Protein 6ZDQ (pdb70)

B-factor: mean 129.14, std 31.57, range [75.54, 301.61]

Secondary structure (DSSP, 8-state):
---S--S-HHHHHHHHHHHTT----TT--TTHHHHHHHHHHHHHHHH--HHHHHHHHT------SSSTTTTPPPHHHHHHHHHHHHHHHS-HHHHTHHHHHHHHHHHHHHHHH--SS----HHHHTTT--STT-GGGSSSSS--SHHHHHHHHHHHHHHHHHIIIIIIHHHHHHHEEEEE-S-SS---EEEEEHHHHHHHHHHHHHHHHHHHEEE--GGGTTS---EEEEEEEE-SSSEEEEEEEPSS-TTTTTTT--SSHHHHHHHHHHHHIIIIIHHHHHHHHHHHHHHHHH-TTGGGB-SSHHHHHHHHHHHHHHHHHHHSS----EEEEEEBTTHHHH--HHHHHHHHHHTSSSS-S---EEE---TTSSS-------S--SSS--------EEE-HHHHHHHHHIIIII-EEEEE-SSS-EEEEEESSSPPBTSHHHHHHHHHHHHHHHHHHTTTTTTS--S-EEEESSSEEEEEES-HHHHHHHHHHHSSSGGGGTT--B-STT-EEE-SSS--SEEESSSEEEETTTTEEEE-S-----TTTT--SHHHHHHHHHHHHHHHS-GGG---TTT-SHHHHHHHHHHHHHHHHHHHHHHHHHTTTS---HHHHHHHHHHHHHHHHHHHHHHHSS-SSHHHHHHHHHHHHHHHTSSSSSSHHHHHHHTT--S--

InterPro domains:
  IPR000477 Reverse transcriptase domain [PS50878] (388-722)
  IPR003545 Telomerase reverse transcriptase [PR01365] (501-517)
  IPR003545 Telomerase reverse transcriptase [PR01365] (621-637)
  IPR003545 Telomerase reverse transcriptase [PR01365] (661-673)
  IPR003545 Telomerase reverse transcriptase [PTHR12066] (228-784)
  IPR021891 Telomerase ribonucleoprotein complex - RNA-binding domain [PF12009] (251-382)
  IPR021891 Telomerase ribonucleoprotein complex - RNA-binding domain [SM00975] (250-384)
  IPR043502 DNA/RNA polymerase superfamily [SSF56672] (508-717)

Sequence (677 aa):
HMEMIRPSIQTILQDILSFSGLNPGRSSKRYRGFKSLLSRIIANDKKCRYDILYAKFIGTSKCNFANVVSNKTEISQVIQFVLLVLGKLLPLDAWGGVSNKKIIKDRVVDFLLLGANEKIHMDDLFRGIRLKDFKWLGRAHQISSKQDFELRTAFLKGYLWWLFEHLLKNILRSFWYITETSSIVSLELNYFPQYLWKELYESWVSKYAKNNLVKMPSKIQREQLPCGKIKLIPKRSSFRVICVPIKRSLKLLNKKLELDTLEKEKREFERYRKEVLSPVGQILRLKLSKLRDTYESYRASVHSSSDVAEKISDYRDSLLTRFGEIPKLFILKFDMKECYDRLSQPVLMKKLEELFENQDNKTSYYVRYYAQLDASHHNLNILSSSRHLSVDKTKTIALQKGNILEVCRSQIYDVVGSVKDARGNLHLYKRKRGVFQGFSLSSIFCDILYSAMVHDCFQFLWKSKQDFLFVRLVDDFLLVTPDSNIYDQVHNILSGKILESYGAFVNKDKTVVVNQTTTKPSIDFVGLEVNTTDLSIKRNSGSISLVTTNFRTFKTLVKYLKTFYQLNLEGFLLDCSFGVLENVLENMGSLLRLVLREFKTKFTSIVKYDTFHCYKFIKFLYDISNYTIVKYVETNSDWDGAPELLNCIKQIIVKEFSSFESYSEIVEWVQTLNIVD

CATH classification: 1.10.132.70

Structure (mmCIF, N/CA/C/O backbone):
data_6ZDQ
#
_entry.id   6ZDQ
#
_cell.length_a   74.156
_cell.length_b   74.156
_cell.length_c   451.418
_cell.angle_alpha   90.000
_cell.angle_beta   90.000
_cell.angle_gamma   90.000
#
_symmetry.space_group_name_H-M   'P 43 21 2'
#
loop_
_entity.id
_entity.type
_entity.pdbx_description
1 polymer 'Telomerase reverse transcriptase'
2 polymer RNA
3 water water
#
loop_
_atom_site.group_PDB
_atom_site.id
_atom_site.type_symbol
_atom_site.label_atom_id
_atom_site.label_alt_id
_atom_site.label_comp_id
_atom_site.label_asym_id
_atom_site.label_entity_id
_atom_site.label_seq_id
_atom_site.pdbx_PDB_ins_code
_atom_site.Cartn_x
_atom_site.Cartn_y
_atom_site.Cartn_z
_atom_site.occupancy
_atom_site.B_iso_or_equiv
_atom_site.auth_seq_id
_atom_site.auth_comp_id
_atom_site.auth_asym_id
_atom_site.auth_atom_id
_atom_site.pdbx_PDB_model_num
ATOM 1 N N . HIS A 1 3 ? 3.58393 -39.95512 -54.10584 1.000 158.88115 175 HIS A N 1
ATOM 2 C CA . HIS A 1 3 ? 3.82786 -38.54063 -54.36359 1.000 155.90644 175 HIS A CA 1
ATOM 3 C C . HIS A 1 3 ? 2.55998 -37.71334 -54.17923 1.000 162.44711 175 HIS A C 1
ATOM 4 O O . HIS A 1 3 ? 1.65798 -37.75522 -55.01747 1.000 166.23684 175 HIS A O 1
ATOM 11 N N . MET A 1 4 ? 2.50601 -36.96277 -53.07674 1.000 156.86345 176 MET A N 1
ATOM 12 C CA . MET A 1 4 ? 1.39283 -36.06324 -52.77033 1.000 141.46730 176 MET A CA 1
ATOM 13 C C . MET A 1 4 ? 0.06533 -36.82624 -52.73353 1.000 124.88048 176 MET A C 1
ATOM 14 O O . MET A 1 4 ? -0.84203 -36.60164 -53.53670 1.000 122.55437 176 MET A O 1
ATOM 19 N N . GLU A 1 5 ? -0.02400 -37.75835 -51.78819 1.000 148.34720 177 GLU A N 1
ATOM 20 C CA . GLU A 1 5 ? -1.21260 -38.57933 -51.60224 1.000 136.80489 177 GLU A CA 1
ATOM 21 C C . GLU A 1 5 ? -1.78397 -38.33091 -50.21343 1.000 124.03591 177 GLU A C 1
ATOM 22 O O . GLU A 1 5 ? -1.04264 -38.31881 -49.22502 1.000 123.98043 177 GLU A O 1
ATOM 28 N N . MET A 1 6 ? -3.10261 -38.12746 -50.14603 1.000 105.55609 178 MET A N 1
ATOM 29 C CA . MET A 1 6 ? -3.73663 -37.76035 -48.88301 1.000 105.25964 178 MET A CA 1
ATOM 30 C C . MET A 1 6 ? -3.79749 -38.93822 -47.91737 1.000 102.69724 178 MET A C 1
ATOM 31 O O . MET A 1 6 ? -3.56281 -38.77258 -46.71476 1.000 114.60903 178 MET A O 1
ATOM 36 N N . ILE A 1 7 ? -4.11459 -40.12807 -48.41619 1.000 111.42256 179 ILE A N 1
ATOM 37 C CA . ILE A 1 7 ? -4.34498 -41.29676 -47.56810 1.000 106.77111 179 ILE A CA 1
ATOM 38 C C . ILE A 1 7 ? -3.07755 -42.14353 -47.62145 1.000 119.53996 179 ILE A C 1
ATOM 39 O O . ILE A 1 7 ? -2.88630 -42.97240 -48.51336 1.000 123.56308 179 ILE A O 1
ATOM 44 N N . ARG A 1 8 ? -2.19818 -41.92547 -46.64898 1.000 137.06283 180 ARG A N 1
ATOM 45 C CA . ARG A 1 8 ? -0.96942 -42.69489 -46.49007 1.000 150.34238 180 ARG A CA 1
ATOM 46 C C . ARG A 1 8 ? -1.19164 -44.05916 -45.83212 1.000 156.69110 180 ARG A C 1
ATOM 47 O O . ARG A 1 8 ? -0.63108 -45.05353 -46.31104 1.000 169.07462 180 ARG A O 1
ATOM 55 N N . PRO A 1 9 ? -1.96981 -44.17056 -44.74989 1.000 130.22699 181 PRO A N 1
ATOM 56 C CA . PRO A 1 9 ? -2.10764 -45.47420 -44.08742 1.000 113.37688 181 PRO A CA 1
ATOM 57 C C . PRO A 1 9 ? -2.82886 -46.49371 -44.95770 1.000 132.69483 181 PRO A C 1
ATOM 58 O O . PRO A 1 9 ? -3.54457 -46.16106 -45.90520 1.000 139.94755 181 PRO A O 1
ATOM 62 N N . SER A 1 10 ? -2.62322 -47.76279 -44.61222 1.000 104.99184 182 SER A N 1
ATOM 63 C CA . SER A 1 10 ? -3.23180 -48.87197 -45.32786 1.000 105.91549 182 SER A CA 1
ATOM 64 C C . SER A 1 10 ? -4.65745 -49.11250 -44.83509 1.000 112.09525 182 SER A C 1
ATOM 65 O O . SER A 1 10 ? -5.10545 -48.54543 -43.83575 1.000 126.12382 182 SER A O 1
ATOM 68 N N . ILE A 1 11 ? -5.37753 -49.96721 -45.56544 1.000 111.07731 183 ILE A N 1
ATOM 69 C CA . ILE A 1 11 ? -6.75989 -50.28280 -45.20883 1.000 115.48502 183 ILE A CA 1
ATOM 70 C C . ILE A 1 11 ? -6.82760 -50.89816 -43.81520 1.000 118.20490 183 ILE A C 1
ATOM 71 O O . ILE A 1 11 ? -7.66902 -50.52040 -42.99074 1.000 96.60104 183 ILE A O 1
ATOM 76 N N . GLN A 1 12 ? -5.94498 -51.86057 -43.53472 1.000 111.63138 184 GLN A N 1
ATOM 77 C CA . GLN A 1 12 ? -5.95172 -52.52377 -42.23332 1.000 101.11094 184 GLN A CA 1
ATOM 78 C C . GLN A 1 12 ? -5.71981 -51.53023 -41.10091 1.000 103.11285 184 GLN A C 1
ATOM 79 O O . GLN A 1 12 ? -6.42768 -51.55143 -40.08723 1.000 99.38589 184 GLN A O 1
ATOM 85 N N . THR A 1 13 ? -4.72578 -50.65215 -41.25311 1.000 100.38889 185 THR A N 1
ATOM 86 C CA . THR A 1 13 ? -4.44148 -49.67806 -40.20398 1.000 103.83215 185 THR A CA 1
ATOM 87 C C . THR A 1 13 ? -5.59665 -48.69817 -40.02687 1.000 116.06158 185 THR A C 1
ATOM 88 O O . THR A 1 13 ? -5.93148 -48.32591 -38.89625 1.000 110.15335 185 THR A O 1
ATOM 92 N N . ILE A 1 14 ? -6.21573 -48.26795 -41.12969 1.000 105.06378 186 ILE A N 1
ATOM 93 C CA . ILE A 1 14 ? -7.34541 -47.34489 -41.03882 1.000 91.0021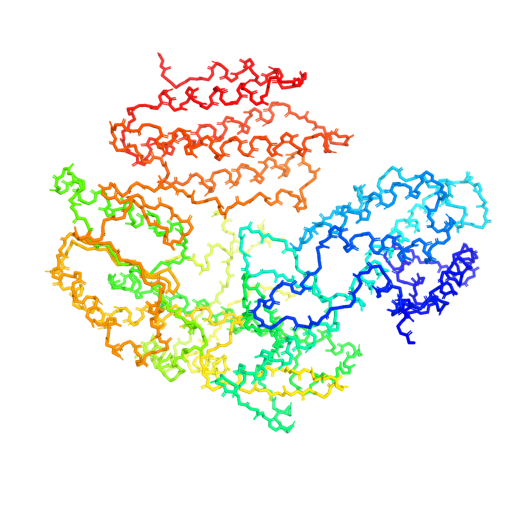7 186 ILE A CA 1
ATOM 94 C C . ILE A 1 14 ? -8.51633 -47.99812 -40.31604 1.000 102.28881 186 ILE A C 1
ATOM 95 O O . ILE A 1 14 ? -9.16975 -47.37417 -39.47029 1.000 111.61972 186 ILE A O 1
ATOM 100 N N . LEU A 1 15 ? -8.80375 -49.26138 -40.63809 1.000 92.74102 187 LEU A N 1
ATOM 101 C CA . LEU A 1 15 ? -9.91347 -49.95101 -39.98854 1.000 93.26968 187 LEU A CA 1
ATOM 102 C C . LEU A 1 15 ? -9.65781 -50.12855 -38.49707 1.000 115.98151 187 LEU A C 1
ATOM 103 O O . LEU A 1 15 ? -10.57006 -49.96413 -37.67983 1.000 119.66766 187 LEU A O 1
ATOM 108 N N . GLN A 1 16 ? -8.42413 -50.46641 -38.11922 1.000 118.02408 188 GLN A N 1
ATOM 109 C CA . GLN A 1 16 ? -8.11396 -50.61005 -36.70258 1.000 114.03030 188 GLN A CA 1
ATOM 110 C C . GLN A 1 16 ? -8.18012 -49.28000 -35.96089 1.000 116.39319 188 GLN A C 1
ATOM 111 O O . GLN A 1 16 ? -8.39957 -49.27271 -34.74476 1.000 132.22748 188 GLN A O 1
ATOM 117 N N . ASP A 1 17 ? -8.01260 -48.15698 -36.66339 1.000 98.80608 189 ASP A N 1
ATOM 118 C CA . ASP A 1 17 ? -8.10710 -46.85670 -36.00666 1.000 104.15902 189 ASP A CA 1
ATOM 119 C C . ASP A 1 17 ? -9.53662 -46.55174 -35.57513 1.000 113.77461 189 ASP A C 1
ATOM 120 O O . ASP A 1 17 ? -9.75598 -45.95559 -34.51412 1.000 107.49749 189 ASP A O 1
ATOM 125 N N . ILE A 1 18 ? -10.51978 -46.94220 -36.38300 1.000 111.05310 190 ILE A N 1
ATOM 126 C CA . ILE A 1 18 ? -11.91157 -46.68162 -36.03437 1.000 113.78799 190 ILE A CA 1
ATOM 127 C C . ILE A 1 18 ? -12.48489 -47.76567 -35.12456 1.000 113.86834 190 ILE A C 1
ATOM 128 O O . ILE A 1 18 ? -13.36478 -47.47972 -34.30572 1.000 111.33534 190 ILE A O 1
ATOM 133 N N . LEU A 1 19 ? -12.00930 -49.00719 -35.24886 1.000 110.39466 191 LEU A N 1
ATOM 134 C CA . LEU A 1 19 ? -12.44561 -50.05447 -34.33104 1.000 123.06544 191 LEU A CA 1
ATOM 135 C C . LEU A 1 19 ? -12.03891 -49.73163 -32.89883 1.000 112.29356 191 LEU A C 1
ATOM 136 O O . LEU A 1 19 ? -12.82794 -49.91597 -31.96419 1.000 111.18816 191 LEU A O 1
ATOM 141 N N . SER A 1 20 ? -10.80795 -49.25055 -32.70724 1.000 98.85142 192 SER A N 1
ATOM 142 C CA . SER A 1 20 ? -10.37157 -48.84208 -31.37603 1.000 125.77744 192 SER A CA 1
ATOM 143 C C . SER A 1 20 ? -11.17185 -47.64594 -30.87464 1.000 114.84563 192 SER A C 1
ATOM 144 O O . SER A 1 20 ? -11.52856 -47.58313 -29.69237 1.000 119.37407 192 SER A O 1
ATOM 147 N N . PHE A 1 21 ? -11.45025 -46.68266 -31.75579 1.000 97.80504 193 PHE A N 1
ATOM 148 C CA . PHE A 1 21 ? -12.19937 -45.49349 -31.36112 1.000 94.65427 193 PHE A CA 1
ATOM 149 C C . PHE A 1 21 ? -13.59798 -45.85638 -30.87396 1.000 104.83419 193 PHE A C 1
ATOM 150 O O . PHE A 1 21 ? -13.99364 -45.50556 -29.75643 1.000 122.33543 193 PHE A O 1
ATOM 158 N N . SER A 1 22 ? -14.36462 -46.56182 -31.70638 1.000 111.32629 194 SER A N 1
ATOM 159 C CA . SER A 1 22 ? -15.73571 -46.92754 -31.36700 1.000 120.37024 194 SER A CA 1
ATOM 160 C C . SER A 1 22 ? -15.82485 -47.98192 -30.27133 1.000 128.85249 194 SER A C 1
ATOM 161 O O . SER A 1 22 ? -16.94084 -48.35169 -29.88848 1.000 127.12937 194 SER A O 1
ATOM 164 N N . GLY A 1 23 ? -14.69821 -48.46858 -29.75830 1.000 121.42162 195 GLY A N 1
ATOM 165 C CA . GLY A 1 23 ? -14.72839 -49.52798 -28.76951 1.000 119.89539 195 GLY A CA 1
ATOM 166 C C . GLY A 1 23 ? -15.17480 -50.86362 -29.31583 1.000 115.02265 195 GLY A C 1
ATOM 167 O O . GLY A 1 23 ? -15.71208 -51.68559 -28.56672 1.000 129.48347 195 GLY A O 1
ATOM 168 N N . LEU A 1 24 ? -14.97139 -51.10094 -30.60810 1.000 118.22466 196 LEU A N 1
ATOM 169 C CA . LEU A 1 24 ? -15.35588 -52.35490 -31.23655 1.000 119.56699 196 LEU A CA 1
ATOM 170 C C . LEU A 1 24 ? -14.17925 -53.32099 -31.24274 1.000 106.28738 196 LEU A C 1
ATOM 171 O O . LEU A 1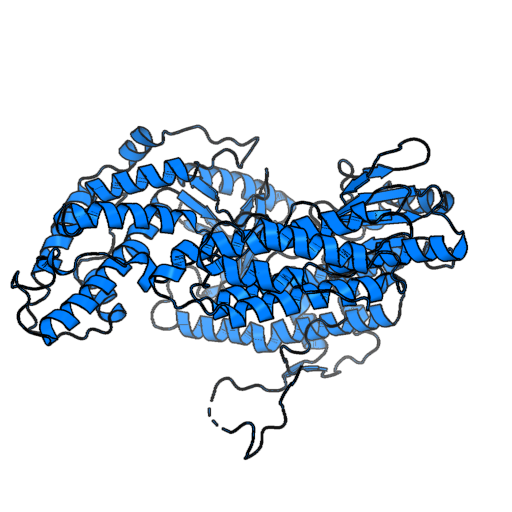 24 ? -13.03976 -52.93161 -31.51415 1.000 110.64327 196 LEU A O 1
ATOM 176 N N . ASN A 1 25 ? -14.46081 -54.58251 -30.92574 1.000 116.88405 197 ASN A N 1
ATOM 177 C CA . ASN A 1 25 ? -13.45776 -55.64644 -30.92319 1.000 128.95861 197 ASN A CA 1
ATOM 178 C C . ASN A 1 25 ? -14.02030 -56.82874 -31.69998 1.000 120.64099 197 ASN A C 1
ATOM 179 O O . ASN A 1 25 ? -14.50468 -57.80407 -31.10982 1.000 123.52351 197 ASN A O 1
ATOM 184 N N . PRO A 1 26 ? -13.98128 -56.77238 -33.02800 1.000 126.88255 198 PRO A N 1
ATOM 185 C CA . PRO A 1 26 ? -14.54134 -57.86431 -33.82850 1.000 126.41929 198 PRO A CA 1
ATOM 186 C C . PRO A 1 26 ? -13.69033 -59.12173 -33.74320 1.000 117.81084 198 PRO A C 1
ATOM 187 O O . PRO A 1 26 ? -12.50486 -59.09095 -33.40509 1.000 126.96957 198 PRO A O 1
ATOM 191 N N . GLY A 1 27 ? -14.32880 -60.24865 -34.05532 1.000 122.68133 199 GLY A N 1
ATOM 192 C CA . GLY A 1 27 ? -13.63618 -61.51663 -34.08962 1.000 120.92247 199 GLY A CA 1
ATOM 193 C C . GLY A 1 27 ? -12.78957 -61.68488 -35.33709 1.000 144.34888 199 GLY A C 1
ATOM 194 O O . GLY A 1 27 ? -12.88614 -60.92691 -36.30264 1.000 144.56484 199 GLY A O 1
ATOM 195 N N . ARG A 1 28 ? -11.93441 -62.70970 -35.29927 1.000 153.30244 200 ARG A N 1
ATOM 196 C CA . ARG A 1 28 ? -11.04171 -62.97635 -36.42231 1.000 147.68059 200 ARG A CA 1
ATOM 197 C C . ARG A 1 28 ? -11.80740 -63.38404 -37.67626 1.000 153.71006 200 ARG A C 1
ATOM 198 O O . ARG A 1 28 ? -11.32348 -63.16526 -38.79288 1.000 147.70284 200 ARG A O 1
ATOM 206 N N . SER A 1 29 ? -12.99211 -63.97293 -37.51724 1.000 159.96542 201 SER A N 1
ATOM 207 C CA . SER A 1 29 ? -13.78598 -64.47127 -38.63257 1.000 161.68015 201 SER A CA 1
ATOM 208 C C . SER A 1 29 ? -14.86751 -63.49267 -39.07499 1.000 148.31546 201 SER A C 1
ATOM 209 O O . SER A 1 29 ? -15.70813 -63.85111 -39.90619 1.000 138.44580 201 SER A O 1
ATOM 212 N N . SER A 1 30 ? -14.87157 -62.27665 -38.53152 1.000 141.47982 202 SER A N 1
ATOM 213 C CA . SER A 1 30 ? -15.91674 -61.31053 -38.84426 1.000 135.77491 202 SER A CA 1
ATOM 214 C C . SER A 1 30 ? -15.92260 -60.96527 -40.32903 1.000 129.44538 202 SER A C 1
ATOM 215 O O . SER A 1 30 ? -14.87088 -60.79782 -40.95286 1.000 134.24261 202 SER A O 1
ATOM 218 N N . LYS A 1 31 ? -17.12716 -60.86081 -40.89278 1.000 118.45912 203 LYS A N 1
ATOM 219 C CA . LYS A 1 31 ? -17.31900 -60.48303 -42.28814 1.000 117.85451 203 LYS A CA 1
ATOM 220 C C . LYS A 1 31 ? -18.07859 -59.17100 -42.43270 1.000 114.90110 203 LYS A C 1
ATOM 221 O O . LYS A 1 31 ? -18.39534 -58.76920 -43.55882 1.000 122.50949 203 LYS A O 1
ATOM 227 N N . ARG A 1 32 ? -18.37819 -58.49615 -41.32147 1.000 113.69853 204 ARG A N 1
ATOM 228 C CA . ARG A 1 32 ? -19.17201 -57.27256 -41.37348 1.000 103.39963 204 ARG A CA 1
ATOM 229 C C . ARG A 1 32 ? -18.44356 -56.16072 -42.11911 1.000 96.47998 204 ARG A C 1
ATOM 230 O O . ARG A 1 32 ? -19.07095 -55.36655 -42.82981 1.000 94.14476 204 ARG A O 1
ATOM 238 N N . TYR A 1 33 ? -17.12318 -56.09717 -41.98603 1.000 97.28181 205 TYR A N 1
ATOM 239 C CA . TYR A 1 33 ? -16.34222 -54.98366 -42.50306 1.000 111.92094 205 TYR A CA 1
ATOM 240 C C . TYR A 1 33 ? -15.81180 -55.22950 -43.90994 1.000 98.26386 205 TYR A C 1
ATOM 241 O O . TYR A 1 33 ? -14.94049 -54.48336 -44.36802 1.000 104.89133 205 TYR A O 1
ATOM 250 N N . ARG A 1 34 ? -16.31082 -56.25865 -44.59997 1.000 104.28340 206 ARG A N 1
ATOM 251 C CA . ARG A 1 34 ? -15.93825 -56.46340 -45.99647 1.000 96.68191 206 ARG A CA 1
ATOM 252 C C . ARG A 1 34 ? -16.37310 -55.28581 -46.86004 1.000 98.68805 206 ARG A C 1
ATOM 253 O O . ARG A 1 34 ? -15.61880 -54.82970 -47.72808 1.000 115.19035 206 ARG A O 1
ATOM 261 N N . GLY A 1 35 ? -17.58925 -54.78168 -46.63653 1.000 93.35144 207 GLY A N 1
ATOM 262 C CA . GLY A 1 35 ? -18.07285 -53.65975 -47.42585 1.000 89.70459 207 GLY A CA 1
ATOM 263 C C . GLY A 1 35 ? -17.24588 -52.40261 -47.23484 1.000 88.32814 207 GLY A C 1
ATOM 264 O O . GLY A 1 35 ? -17.04403 -51.63143 -48.17586 1.000 94.48279 207 GLY A O 1
ATOM 265 N N . PHE A 1 36 ? -16.75630 -52.17627 -46.01448 1.000 105.72160 208 PHE A N 1
ATOM 266 C CA . PHE A 1 36 ? -15.93635 -50.99546 -45.76379 1.000 96.34553 208 PHE A CA 1
ATOM 267 C C . PHE A 1 36 ? -14.56923 -51.11564 -46.42839 1.000 93.89983 208 PHE A C 1
ATOM 268 O O . PHE A 1 36 ? -14.04003 -50.12762 -46.95142 1.000 91.29532 208 PHE A O 1
ATOM 276 N N . LYS A 1 37 ? -13.97655 -52.31332 -46.40979 1.000 90.79803 209 LYS A N 1
ATOM 277 C CA . LYS A 1 37 ? -12.70267 -52.51528 -47.09321 1.000 92.12629 209 LYS A CA 1
ATOM 278 C C . LYS A 1 37 ? -12.81457 -52.21772 -48.58227 1.000 103.06826 209 LYS A C 1
ATOM 279 O O . LYS A 1 37 ? -11.85099 -51.74375 -49.19522 1.000 111.36677 209 LYS A O 1
ATOM 285 N N . SER A 1 38 ? -13.97689 -52.48997 -49.17996 1.000 115.81648 210 SER A N 1
ATOM 286 C CA . SER A 1 38 ? -14.18260 -52.15597 -50.58504 1.000 90.24787 210 SER A CA 1
ATOM 287 C C . SER A 1 38 ? -14.27391 -50.64832 -50.78460 1.000 87.98821 210 SER A C 1
ATOM 288 O O . SER A 1 38 ? -13.67516 -50.10327 -51.71880 1.000 104.68216 210 SER A O 1
ATOM 291 N N . LEU A 1 39 ? -15.01949 -49.95984 -49.91624 1.000 86.32772 211 LEU A N 1
ATOM 292 C CA . LEU A 1 39 ? -15.16186 -48.51191 -50.03620 1.000 84.40350 211 LEU A CA 1
ATOM 293 C C . LEU A 1 39 ? -13.81675 -47.80928 -49.89669 1.000 97.30890 211 LEU A C 1
ATOM 294 O O . LEU A 1 39 ? -13.53355 -46.84691 -50.61990 1.000 96.48108 211 LEU A O 1
ATOM 299 N N . LEU A 1 40 ? -12.97700 -48.27329 -48.96648 1.000 96.04299 212 LEU A N 1
ATOM 300 C CA . LEU A 1 40 ? -11.65570 -47.67610 -48.79256 1.000 90.85852 212 LEU A CA 1
ATOM 301 C C . LEU A 1 40 ? -10.81632 -47.80720 -50.05641 1.000 91.72347 212 LEU A C 1
ATOM 302 O O . LEU A 1 40 ? -10.12644 -46.86049 -50.45202 1.000 98.12328 212 LEU A O 1
ATOM 307 N N . SER A 1 41 ? -10.86266 -48.97327 -50.70480 1.000 97.97566 213 SER A N 1
ATOM 308 C CA . SER A 1 41 ? -10.05149 -49.18636 -51.89935 1.000 105.99714 213 SER A CA 1
ATOM 309 C C . SER A 1 41 ? -10.46554 -48.24629 -53.02589 1.000 110.34291 213 SER A C 1
ATOM 310 O O . SER A 1 41 ? -9.61577 -47.76290 -53.78369 1.000 104.60547 213 SER A O 1
ATOM 313 N N . ARG A 1 42 ? -11.76731 -47.97658 -53.15551 1.000 88.57069 214 ARG A N 1
ATOM 314 C CA . ARG A 1 42 ? -12.21903 -47.01698 -54.15829 1.000 89.88632 214 ARG A CA 1
ATOM 315 C C . ARG A 1 42 ? -11.72962 -45.61047 -53.83570 1.000 98.69094 214 ARG A C 1
ATOM 316 O O . ARG A 1 42 ? -11.28722 -44.88117 -54.73103 1.000 107.42457 214 ARG A O 1
ATOM 324 N N . ILE A 1 43 ? -11.80169 -45.21245 -52.56340 1.000 103.02045 215 ILE A N 1
ATOM 325 C CA . ILE A 1 43 ? -11.34809 -43.88105 -52.17328 1.000 88.50881 215 ILE A CA 1
ATOM 326 C C . ILE A 1 43 ? -9.84747 -43.74035 -52.39349 1.000 98.84043 215 ILE A C 1
ATOM 327 O O . ILE A 1 43 ? -9.37616 -42.72395 -52.91808 1.000 103.96754 215 ILE A O 1
ATOM 332 N N . ILE A 1 44 ? -9.07274 -44.75423 -51.99889 1.000 97.65984 216 ILE A N 1
ATOM 333 C CA . ILE A 1 44 ? -7.62964 -44.71007 -52.21543 1.000 104.19638 216 ILE A CA 1
ATOM 334 C C . ILE A 1 44 ? -7.31244 -44.71215 -53.70441 1.000 103.65371 216 ILE A C 1
ATOM 335 O O . ILE A 1 44 ? -6.33894 -44.08512 -54.14160 1.000 114.37501 216 ILE A O 1
ATOM 340 N N . ALA A 1 45 ? -8.12475 -45.40426 -54.50811 1.000 105.18877 217 ALA A N 1
ATOM 341 C CA . ALA A 1 45 ? -7.94308 -45.35539 -55.95536 1.000 92.77859 217 ALA A CA 1
ATOM 342 C C . ALA A 1 45 ? -8.15053 -43.94189 -56.48685 1.000 96.50730 217 ALA A C 1
ATOM 343 O O . ALA A 1 45 ? -7.38138 -43.46969 -57.33229 1.000 108.06774 217 ALA A O 1
ATOM 345 N N . ASN A 1 46 ? -9.18334 -43.24844 -55.99894 1.000 92.01607 218 ASN A N 1
ATOM 346 C CA . ASN A 1 46 ? -9.38272 -41.85301 -56.37826 1.000 86.62876 218 ASN A CA 1
ATOM 347 C C . ASN A 1 46 ? -8.24755 -40.97680 -55.86643 1.000 96.73025 218 ASN A C 1
ATOM 348 O O . ASN A 1 46 ? -7.86102 -40.00447 -56.52472 1.000 93.36589 218 ASN A O 1
ATOM 353 N N . ASP A 1 47 ? -7.71369 -41.29871 -54.68617 1.000 99.34195 219 ASP A N 1
ATOM 354 C CA . ASP A 1 47 ? -6.62197 -40.51541 -54.11641 1.000 90.52108 219 ASP A CA 1
ATOM 355 C C . ASP A 1 47 ? -5.39178 -40.54404 -55.01725 1.000 101.33993 219 ASP A C 1
ATOM 356 O O . ASP A 1 47 ? -4.84264 -39.49416 -55.37201 1.000 91.82428 219 ASP A O 1
ATOM 361 N N . LYS A 1 48 ? -4.94850 -41.74334 -55.40345 1.000 97.53875 220 LYS A N 1
ATOM 362 C CA . LYS A 1 48 ? -3.75267 -41.86400 -56.23151 1.000 104.10801 220 LYS A CA 1
ATOM 363 C C . LYS A 1 48 ? -3.95175 -41.25179 -57.61250 1.000 112.76053 220 LYS A C 1
ATOM 364 O O . LYS A 1 48 ? -2.99891 -40.72231 -58.19647 1.000 119.58879 220 LYS A O 1
ATOM 370 N N . LYS A 1 49 ? -5.17290 -41.31455 -58.14884 1.000 112.67899 221 LYS A N 1
ATOM 371 C CA . LYS A 1 49 ? -5.43088 -40.77212 -59.47888 1.000 102.54631 221 LYS A CA 1
ATOM 372 C C . LYS A 1 49 ? -5.39691 -39.24718 -59.48958 1.000 98.90625 221 LYS A C 1
ATOM 373 O O . LYS A 1 49 ? -5.11587 -38.64315 -60.53102 1.000 104.86712 221 LYS A O 1
ATOM 379 N N . CYS A 1 50 ? -5.67133 -38.61098 -58.35273 1.000 106.50894 222 CYS A N 1
ATOM 380 C CA . CYS A 1 50 ? -5.71603 -37.15500 -58.29613 1.000 91.95989 222 CYS A CA 1
ATOM 381 C C . CYS A 1 50 ? -4.31163 -36.56608 -58.32238 1.000 98.63111 222 CYS A C 1
ATOM 382 O O . CYS A 1 50 ? -3.42088 -37.01732 -57.59560 1.000 115.54230 222 CYS A O 1
ATOM 385 N N . ARG A 1 51 ? -4.12134 -35.54702 -59.15735 1.000 108.77414 223 ARG A N 1
ATOM 386 C CA . ARG A 1 51 ? -2.87171 -34.79043 -59.22201 1.000 111.38531 223 ARG A CA 1
ATOM 387 C C . ARG A 1 51 ? -3.11117 -33.48262 -58.47316 1.000 103.84850 223 ARG A C 1
ATOM 388 O O . ARG A 1 51 ? -3.50052 -32.47076 -59.05702 1.000 104.49342 223 ARG A O 1
ATOM 396 N N . TYR A 1 52 ? -2.88253 -33.51531 -57.15675 1.000 121.42186 224 TYR A N 1
ATOM 397 C CA . TYR A 1 52 ? -3.23775 -32.38313 -56.30511 1.000 105.29283 224 TYR A CA 1
ATOM 398 C C . TYR A 1 52 ? -2.39018 -31.15050 -56.59440 1.000 94.05848 224 TYR A C 1
ATOM 399 O O . TYR A 1 52 ? -2.83573 -30.02648 -56.33571 1.000 90.66707 224 TYR A O 1
ATOM 408 N N . ASP A 1 53 ? -1.17018 -31.33287 -57.10644 1.000 105.34494 225 ASP A N 1
ATOM 409 C CA . ASP A 1 53 ? -0.30372 -30.18737 -57.37195 1.000 103.54760 225 ASP A CA 1
ATOM 410 C C . ASP A 1 53 ? -0.93113 -29.24547 -58.39519 1.000 109.51471 225 ASP A C 1
ATOM 411 O O . ASP A 1 53 ? -0.96332 -28.02558 -58.19381 1.000 99.67130 225 ASP A O 1
ATOM 416 N N . ILE A 1 54 ? -1.44722 -29.79444 -59.49724 1.000 101.99620 226 ILE A N 1
ATOM 417 C CA . ILE A 1 54 ? -2.10521 -28.95206 -60.49082 1.000 106.44110 226 ILE A CA 1
ATOM 418 C C . ILE A 1 54 ? -3.50293 -28.55987 -60.02717 1.000 95.62180 226 ILE A C 1
ATOM 419 O O . ILE A 1 54 ? -4.02434 -27.51455 -60.43341 1.000 103.90712 226 ILE A O 1
ATOM 424 N N . LEU A 1 55 ? -4.13254 -29.38342 -59.18555 1.000 93.38019 227 LEU A N 1
ATOM 425 C CA . LEU A 1 55 ? -5.44115 -29.03310 -58.64512 1.000 91.50282 227 LEU A CA 1
ATOM 426 C C . LEU A 1 55 ? -5.35172 -27.80560 -57.74557 1.000 109.95009 227 LEU A C 1
ATOM 427 O O . LEU A 1 55 ? -6.26009 -26.96644 -57.73800 1.000 110.47181 227 LEU A O 1
ATOM 432 N N . TYR A 1 56 ? -4.26522 -27.68686 -56.97669 1.000 99.07244 228 TYR A N 1
ATOM 433 C CA . TYR A 1 56 ? -4.06413 -26.49872 -56.15280 1.000 95.26918 228 TYR A CA 1
ATOM 434 C C . TYR A 1 56 ? -3.79881 -25.26891 -57.01270 1.000 96.11222 228 TYR A C 1
ATOM 435 O O . TYR A 1 56 ? -4.32928 -24.18707 -56.73584 1.000 106.24346 228 TYR A O 1
ATOM 444 N N . ALA A 1 57 ? -2.97301 -25.41237 -58.05391 1.000 95.90827 229 ALA A N 1
ATOM 445 C CA . ALA A 1 57 ? -2.69521 -24.28697 -58.94228 1.000 97.31532 229 ALA A CA 1
ATOM 446 C C . ALA A 1 57 ? -3.95406 -23.82930 -59.66819 1.000 97.71161 229 ALA A C 1
ATOM 447 O O . ALA A 1 57 ? -4.17062 -22.62590 -59.85274 1.000 98.94895 229 ALA A O 1
ATOM 449 N N . LYS A 1 58 ? -4.79180 -24.77618 -60.09597 1.000 96.88210 230 LYS A N 1
ATOM 450 C CA . LYS A 1 58 ? -6.03759 -24.41919 -60.76740 1.000 97.26387 230 LYS A CA 1
ATOM 451 C C . LYS A 1 58 ? -6.97719 -23.67045 -59.82954 1.000 98.42459 230 LYS A C 1
ATOM 452 O O . LYS A 1 58 ? -7.46021 -22.57994 -60.15502 1.000 103.16371 230 LYS A O 1
ATOM 458 N N . PHE A 1 59 ? -7.24279 -24.24003 -58.65275 1.000 100.99668 231 PHE A N 1
ATOM 459 C CA . PHE A 1 59 ? -8.23750 -23.66827 -57.75029 1.000 92.04680 231 PHE A CA 1
ATOM 460 C C . PHE A 1 59 ? -7.67486 -22.48380 -56.96980 1.000 92.56002 231 PHE A C 1
ATOM 461 O O . PHE A 1 59 ? -8.22719 -21.37968 -57.01238 1.000 108.97791 231 PHE A O 1
ATOM 469 N N . ILE A 1 60 ? -6.57935 -22.69653 -56.24217 1.000 92.04252 232 ILE A N 1
ATOM 470 C CA . ILE A 1 60 ? -6.04019 -21.63872 -55.39369 1.000 92.43369 232 ILE A CA 1
ATOM 471 C C . ILE A 1 60 ? -5.17312 -20.68413 -56.20395 1.000 95.01367 232 ILE A C 1
ATOM 472 O O . ILE A 1 60 ? -5.37895 -19.46546 -56.18384 1.000 110.84598 232 ILE A O 1
ATOM 477 N N . GLY A 1 61 ? -4.19621 -21.21875 -56.93036 1.000 96.02455 233 GLY A N 1
ATOM 478 C CA . GLY A 1 61 ? -3.29109 -20.38841 -57.69839 1.000 98.69401 233 GLY A CA 1
ATOM 479 C C . GLY A 1 61 ? -1.97214 -20.15648 -56.99262 1.000 98.94814 233 GLY A C 1
ATOM 480 O O . GLY A 1 61 ? -1.94146 -19.93663 -55.77880 1.000 119.26690 233 GLY A O 1
ATOM 481 N N . THR A 1 62 ? -0.87521 -20.20193 -57.74165 1.000 116.07718 234 THR A N 1
ATOM 482 C CA . THR A 1 62 ? 0.46063 -20.01669 -57.19253 1.000 110.43482 234 THR A CA 1
ATOM 483 C C . THR A 1 62 ? 0.87582 -18.56009 -57.34991 1.000 107.14218 234 THR A C 1
ATOM 484 O O . THR A 1 62 ? 0.69079 -17.96821 -58.41842 1.000 119.09639 234 THR A O 1
ATOM 488 N N . SER A 1 63 ? 1.42908 -17.98700 -56.28371 1.000 126.76044 235 SER A N 1
ATOM 489 C CA . SER A 1 63 ? 1.87503 -16.60347 -56.28022 1.000 117.24579 235 SER A CA 1
ATOM 490 C C . SER A 1 63 ? 3.28777 -16.52762 -55.72016 1.000 127.56687 235 SER A C 1
ATOM 491 O O . SER A 1 63 ? 3.75852 -17.43804 -55.03284 1.000 126.54020 235 SER A O 1
ATOM 494 N N . LYS A 1 64 ? 3.96064 -15.42175 -56.02268 1.000 128.57388 236 LYS A N 1
ATOM 495 C CA . LYS A 1 64 ? 5.30368 -15.20479 -55.51002 1.000 130.96006 236 LYS A CA 1
ATOM 496 C C . LYS A 1 64 ? 5.25699 -14.89462 -54.01765 1.000 110.82714 236 LYS A C 1
ATOM 497 O O . LYS A 1 64 ? 4.31439 -14.27592 -53.51537 1.000 106.93957 236 LYS A O 1
ATOM 503 N N . CYS A 1 65 ? 6.28173 -15.35330 -53.30355 1.000 120.14327 237 CYS A N 1
ATOM 504 C CA . CYS A 1 65 ? 6.34831 -15.17308 -51.85632 1.000 120.32327 237 CYS A CA 1
ATOM 505 C C . CYS A 1 65 ? 6.52753 -13.69628 -51.52461 1.000 118.37267 237 CYS A C 1
ATOM 506 O O . CYS A 1 65 ? 7.55077 -13.09429 -51.86566 1.000 138.73044 237 CYS A O 1
ATOM 509 N N . ASN A 1 66 ? 5.53177 -13.11043 -50.86368 1.000 109.90827 238 ASN A N 1
ATOM 510 C CA . ASN A 1 66 ? 5.62423 -11.72991 -50.40909 1.000 129.87955 238 ASN A CA 1
ATOM 511 C C . ASN A 1 66 ? 6.48738 -11.65913 -49.15521 1.000 122.51621 238 ASN A C 1
ATOM 512 O O . ASN A 1 66 ? 6.21900 -12.34952 -48.16693 1.000 137.08096 238 ASN A O 1
ATOM 517 N N . PHE A 1 67 ? 7.52668 -10.82420 -49.19668 1.000 122.50200 239 PHE A N 1
ATOM 518 C CA . PHE A 1 67 ? 8.39942 -10.62609 -48.04936 1.000 116.02967 239 PHE A CA 1
ATOM 519 C C . PHE A 1 67 ? 8.21040 -9.27897 -47.36784 1.000 127.79749 239 PHE A C 1
ATOM 520 O O . PHE A 1 67 ? 8.70198 -9.09975 -46.24832 1.000 143.39375 239 PHE A O 1
ATOM 528 N N . ALA A 1 68 ? 7.51902 -8.33109 -48.00338 1.000 132.64493 240 ALA A N 1
ATOM 529 C CA . ALA A 1 68 ? 7.25026 -7.05207 -47.35404 1.000 142.69110 240 ALA A CA 1
ATOM 530 C C . ALA A 1 68 ? 6.22187 -7.21629 -46.24204 1.000 143.95976 240 ALA A C 1
ATOM 531 O O . ALA A 1 68 ? 6.49859 -6.92887 -45.07184 1.000 152.17029 240 ALA A O 1
ATOM 533 N N . ASN A 1 69 ? 5.02678 -7.67949 -46.59139 1.000 150.16803 241 ASN A N 1
ATOM 534 C CA . ASN A 1 69 ? 3.98720 -8.02650 -45.62669 1.000 147.56492 241 ASN A CA 1
ATOM 535 C C . ASN A 1 69 ? 3.93127 -9.55185 -45.58060 1.000 145.59704 241 ASN A C 1
ATOM 536 O O . ASN A 1 69 ? 3.20723 -10.18611 -46.35017 1.000 137.79222 241 ASN A O 1
ATOM 541 N N . VAL A 1 70 ? 4.70963 -10.13761 -44.66674 1.000 138.93897 242 VAL A N 1
ATOM 542 C CA . VAL A 1 70 ? 4.86096 -11.58762 -44.60988 1.000 134.30317 242 VAL A CA 1
ATOM 543 C C . VAL A 1 70 ? 3.57736 -12.31534 -44.24343 1.000 132.61431 242 VAL A C 1
ATOM 544 O O . VAL A 1 70 ? 3.50267 -13.53661 -44.41812 1.000 138.44474 242 VAL A O 1
ATOM 548 N N . VAL A 1 71 ? 2.56371 -11.60753 -43.73483 1.000 124.60467 243 VAL A N 1
ATOM 549 C CA . VAL A 1 71 ? 1.29707 -12.25446 -43.40037 1.000 131.96080 243 VAL A CA 1
ATOM 550 C C . VAL A 1 71 ? 0.29474 -12.20772 -44.54319 1.000 115.65471 243 VAL A C 1
ATOM 551 O O . VAL A 1 71 ? -0.78795 -12.80132 -44.42776 1.000 127.01563 243 VAL A O 1
ATOM 555 N N . SER A 1 72 ? 0.61340 -11.52112 -45.64175 1.000 120.59825 244 SER A N 1
ATOM 556 C CA . SER A 1 72 ? -0.29608 -11.47039 -46.77988 1.000 125.08120 244 SER A CA 1
ATOM 557 C C . SER A 1 72 ? -0.36409 -12.79562 -47.52926 1.000 113.40780 244 SER A C 1
ATOM 558 O O . SER A 1 72 ? -1.31621 -13.01851 -48.28431 1.000 110.66854 244 SER A O 1
ATOM 561 N N . ASN A 1 73 ? 0.62272 -13.67504 -47.34066 1.000 107.77762 245 ASN A N 1
ATOM 562 C CA . ASN A 1 73 ? 0.65999 -14.94300 -48.06113 1.000 104.86010 245 ASN A CA 1
ATOM 563 C C . ASN A 1 73 ? -0.48929 -15.87128 -47.68570 1.000 108.44016 245 ASN A C 1
ATOM 564 O O . ASN A 1 73 ? -0.84702 -16.74262 -48.48646 1.000 131.82046 245 ASN A O 1
ATOM 569 N N . LYS A 1 74 ? -1.05972 -15.71743 -46.49120 1.000 94.46665 246 LYS A N 1
ATOM 570 C CA . LYS A 1 74 ? -2.11754 -16.61345 -46.04234 1.000 95.59285 246 LYS A CA 1
ATOM 571 C C . LYS A 1 74 ? -3.31566 -16.56093 -46.98389 1.000 104.82363 246 LYS A C 1
ATOM 572 O O . LYS A 1 74 ? -3.66124 -15.50708 -47.52596 1.000 105.67014 246 LYS A O 1
ATOM 578 N N . THR A 1 75 ? -3.94280 -17.71494 -47.18443 1.000 94.81835 247 THR A N 1
ATOM 579 C CA . THR A 1 75 ? -5.14439 -17.82545 -47.99770 1.000 97.97837 247 THR A CA 1
ATOM 580 C C . THR A 1 75 ? -6.37410 -17.78085 -47.10048 1.000 90.04950 247 THR A C 1
ATOM 581 O O . THR A 1 75 ? -6.41048 -18.42449 -46.04746 1.000 111.36082 247 THR A O 1
ATOM 585 N N . GLU A 1 76 ? -7.37500 -17.00991 -47.52202 1.000 91.10557 248 GLU A N 1
ATOM 586 C CA . GLU A 1 76 ? -8.57185 -16.82011 -46.71362 1.000 90.85261 248 GLU A CA 1
ATOM 587 C C . GLU A 1 76 ? -9.25773 -18.15137 -46.43637 1.000 98.17366 248 GLU A C 1
ATOM 588 O O . GLU A 1 76 ? -9.27603 -19.05017 -47.28189 1.000 112.34671 248 GLU A O 1
ATOM 594 N N . ILE A 1 77 ? -9.81409 -18.27206 -45.22879 1.000 90.14945 249 ILE A N 1
ATOM 595 C CA . ILE A 1 77 ? -10.44184 -19.52156 -44.80655 1.000 108.49026 249 ILE A CA 1
ATOM 596 C C . ILE A 1 77 ? -11.58315 -19.89333 -45.74535 1.000 106.39141 249 ILE A C 1
ATOM 597 O O . ILE A 1 77 ? -11.78157 -21.07182 -46.06741 1.000 96.48813 249 ILE A O 1
ATOM 602 N N . SER A 1 78 ? -12.35107 -18.89693 -46.19599 1.000 95.99662 250 SER A N 1
ATOM 603 C CA . SER A 1 78 ? -13.45500 -19.15407 -47.11700 1.000 87.68619 250 SER A CA 1
ATOM 604 C C . SER A 1 78 ? -12.98391 -19.92512 -48.34420 1.000 98.10414 250 SER A C 1
ATOM 605 O O . SER A 1 78 ? -13.61049 -20.90848 -48.75453 1.000 99.83843 250 SER A O 1
ATOM 608 N N . GLN A 1 79 ? -11.87090 -19.49258 -48.94108 1.000 110.10137 251 GLN A N 1
ATOM 609 C CA . GLN A 1 79 ? -11.33146 -20.20002 -50.09721 1.000 101.50942 251 GLN A CA 1
ATOM 610 C C . GLN A 1 79 ? -10.73739 -21.54778 -49.70468 1.000 91.35723 251 GLN A C 1
ATOM 611 O O . GLN A 1 79 ? -10.79758 -22.50139 -50.48950 1.000 105.36579 251 GLN A O 1
ATOM 617 N N . VAL A 1 80 ? -10.15814 -21.64339 -48.50467 1.000 97.38280 252 VAL A N 1
ATOM 618 C CA . VAL A 1 80 ? -9.64409 -22.92109 -48.01539 1.000 83.74646 252 VAL A CA 1
ATOM 619 C C . VAL A 1 80 ? -10.77217 -23.93472 -47.88022 1.000 82.49559 252 VAL A C 1
ATOM 620 O O . VAL A 1 80 ? -10.62477 -25.10608 -48.25164 1.000 81.66794 252 VAL A O 1
ATOM 624 N N . ILE A 1 81 ? -11.90773 -23.50540 -47.32542 1.000 82.54065 253 ILE A N 1
ATOM 625 C CA . ILE A 1 81 ? -13.04711 -24.40185 -47.14964 1.000 81.54410 253 ILE A CA 1
ATOM 626 C C . ILE A 1 81 ? -13.51959 -24.94176 -48.49343 1.000 85.85688 253 ILE A C 1
ATOM 627 O O . ILE A 1 81 ? -13.85606 -26.12506 -48.62013 1.000 90.96054 253 ILE A O 1
ATOM 632 N N . GLN A 1 82 ? -13.55108 -24.08837 -49.51861 1.000 93.56107 254 GLN A N 1
ATOM 633 C CA . GLN A 1 82 ? -14.03717 -24.52904 -50.82243 1.000 82.81192 254 GLN A CA 1
ATOM 634 C C . GLN A 1 82 ? -13.08336 -25.52614 -51.47097 1.000 83.90838 254 GLN A C 1
ATOM 635 O O . GLN A 1 82 ? -13.52568 -26.45674 -52.15487 1.000 81.95551 254 GLN A O 1
ATOM 641 N N . PHE A 1 83 ? -11.77317 -25.34869 -51.27490 1.000 82.72174 255 PHE A N 1
ATOM 642 C CA . PHE A 1 83 ? -10.80810 -26.24562 -51.90592 1.000 82.71905 255 PHE A CA 1
ATOM 643 C C . PHE A 1 83 ? -10.89477 -27.65612 -51.33640 1.000 89.35509 255 PHE A C 1
ATOM 644 O O . PHE A 1 83 ? -10.84626 -28.63706 -52.08840 1.000 95.80764 255 PHE A O 1
ATOM 652 N N . VAL A 1 84 ? -11.00773 -27.78197 -50.01211 1.000 87.44223 256 VAL A N 1
ATOM 653 C CA . VAL A 1 84 ? -11.09734 -29.10832 -49.41050 1.000 89.48070 256 VAL A CA 1
ATOM 654 C C . VAL A 1 84 ? -12.42634 -29.76536 -49.76422 1.000 85.04640 256 VAL A C 1
ATOM 655 O O . VAL A 1 84 ? -12.49504 -30.98290 -49.97435 1.000 87.34125 256 VAL A O 1
ATOM 659 N N . LEU A 1 85 ? -13.50026 -28.97330 -49.84898 1.000 90.05112 257 LEU A N 1
ATOM 660 C CA . LEU A 1 85 ? -14.77068 -29.51070 -50.32443 1.000 79.54974 257 LEU A CA 1
ATOM 661 C C . LEU A 1 85 ? -14.64857 -30.03478 -51.74808 1.000 89.82439 257 LEU A C 1
ATOM 662 O O . LEU A 1 85 ? -15.35858 -30.97274 -52.12904 1.000 79.33937 257 LEU A O 1
ATOM 667 N N . LEU A 1 86 ? -13.75080 -29.44881 -52.54365 1.000 83.11073 258 LEU A N 1
ATOM 668 C CA . LEU A 1 86 ? -13.46472 -29.99507 -53.86487 1.000 80.84082 258 LEU A CA 1
ATOM 669 C C . LEU A 1 86 ? -12.66075 -31.28579 -53.76231 1.000 82.13628 258 LEU A C 1
ATOM 670 O O . LEU A 1 86 ? -12.89108 -32.22923 -54.52813 1.000 109.41551 258 LEU A O 1
ATOM 675 N N . VAL A 1 87 ? -11.71154 -31.34521 -52.82401 1.000 80.24341 259 VAL A N 1
ATOM 676 C CA . VAL A 1 87 ? -10.91597 -32.55671 -52.64628 1.000 80.22210 259 VAL A CA 1
ATOM 677 C C . VAL A 1 87 ? -11.78649 -33.70042 -52.14236 1.000 88.04320 259 VAL A C 1
ATOM 678 O O . VAL A 1 87 ? -11.66460 -34.84109 -52.60505 1.000 95.84663 259 VAL A O 1
ATOM 682 N N . LEU A 1 88 ? -12.67886 -33.41600 -51.19022 1.000 93.74376 260 LEU A N 1
ATOM 683 C CA . LEU A 1 88 ? -13.55616 -34.45592 -50.66078 1.000 88.21837 260 LEU A CA 1
ATOM 684 C C . LEU A 1 88 ? -14.48869 -34.99636 -51.73720 1.000 92.01526 260 LEU A C 1
ATOM 685 O O . LEU A 1 88 ? -14.79865 -36.19410 -51.75615 1.000 82.23686 260 LEU A O 1
ATOM 690 N N . GLY A 1 89 ? -14.95647 -34.12681 -52.63606 1.000 85.07234 261 GLY A N 1
ATOM 691 C CA . GLY A 1 89 ? -15.84421 -34.57907 -53.69246 1.000 92.14015 261 GLY A CA 1
ATOM 692 C C . GLY A 1 89 ? -15.17725 -35.52994 -54.66470 1.000 84.48347 261 GLY A C 1
ATOM 693 O O . GLY A 1 89 ? -15.83095 -36.42446 -55.21006 1.000 102.74632 261 GLY A O 1
ATOM 694 N N . LYS A 1 90 ? -13.87423 -35.35885 -54.89342 1.000 79.95335 262 LYS A N 1
ATOM 695 C CA . LYS A 1 90 ? -13.14483 -36.28365 -55.75225 1.000 81.06746 262 LYS A CA 1
ATOM 696 C C . LYS A 1 90 ? -12.71794 -37.54024 -55.00462 1.000 84.17618 262 LYS A C 1
ATOM 697 O O . LYS A 1 90 ? -12.60151 -38.60953 -55.61450 1.000 94.99099 262 LYS A O 1
ATOM 703 N N . LEU A 1 91 ? -12.48627 -37.43418 -53.69490 1.000 81.88429 263 LEU A N 1
ATOM 704 C CA . LEU A 1 91 ? -12.06575 -38.58787 -52.90662 1.000 80.11292 263 LEU A CA 1
ATOM 705 C C . LEU A 1 91 ? -13.23152 -39.52160 -52.60470 1.000 79.51716 263 LEU A C 1
ATOM 706 O O . LEU A 1 91 ? -13.12220 -40.74024 -52.77773 1.000 80.21661 263 LEU A O 1
ATOM 711 N N . LEU A 1 92 ? -14.35128 -38.96972 -52.14264 1.000 78.44436 264 LEU A N 1
ATOM 712 C CA . LEU A 1 92 ? -15.42758 -39.78110 -51.60063 1.000 78.08724 264 LEU A CA 1
ATOM 713 C C . LEU A 1 92 ? -16.48728 -40.03309 -52.65900 1.000 77.96764 264 LEU A C 1
ATOM 714 O O . LEU A 1 92 ? -17.08130 -39.07037 -53.17125 1.000 82.84265 264 LEU A O 1
ATOM 719 N N . PRO A 1 93 ? -16.74818 -41.28707 -53.02444 1.000 78.49544 265 PRO A N 1
ATOM 720 C CA . PRO A 1 93 ? -17.92798 -41.59547 -53.84055 1.000 78.47923 265 PRO A CA 1
ATOM 721 C C . PRO A 1 93 ? -19.20935 -41.29316 -53.07789 1.000 85.27108 265 PRO A C 1
ATOM 722 O O . PRO A 1 93 ? -19.20565 -41.00311 -51.87934 1.000 77.20973 265 PRO A O 1
ATOM 726 N N . LEU A 1 94 ? -20.33145 -41.36661 -53.79892 1.000 77.48600 266 LEU A N 1
ATOM 727 C CA . LEU A 1 94 ? -21.62681 -41.11707 -53.17332 1.000 76.83050 266 LEU A CA 1
ATOM 728 C C . LEU A 1 94 ? -21.88304 -42.06308 -52.00446 1.000 84.12265 266 LEU A C 1
ATOM 729 O O . LEU A 1 94 ? -22.51132 -41.66990 -51.01456 1.000 76.28561 266 LEU A O 1
ATOM 734 N N . ASP A 1 95 ? -21.41012 -43.30837 -52.09978 1.000 85.39702 267 ASP A N 1
ATOM 735 C CA . ASP A 1 95 ? -21.58474 -44.25532 -51.00242 1.000 77.63397 267 ASP A CA 1
ATOM 736 C C . ASP A 1 95 ? -20.86423 -43.78271 -49.74655 1.000 91.12448 267 ASP A C 1
ATOM 737 O O . ASP A 1 95 ? -21.37199 -43.94459 -48.62996 1.000 77.41441 267 ASP A O 1
ATOM 742 N N . ALA A 1 96 ? -19.67534 -43.19901 -49.90873 1.000 78.64343 268 ALA A N 1
ATOM 743 C CA . ALA A 1 96 ? -18.93216 -42.69216 -48.76340 1.000 77.30046 268 ALA A CA 1
ATOM 744 C C . ALA A 1 96 ? -19.63603 -41.52242 -48.08993 1.000 76.54832 268 ALA A C 1
ATOM 745 O O . ALA A 1 96 ? -19.41460 -41.28776 -46.89804 1.000 104.13261 268 ALA A O 1
ATOM 747 N N . TRP A 1 97 ? -20.47187 -40.78432 -48.82126 1.000 76.09527 269 TRP A N 1
ATOM 748 C CA . TRP A 1 97 ? -21.25140 -39.70188 -48.23578 1.000 75.71652 269 TRP A CA 1
ATOM 749 C C . TRP A 1 97 ? -22.53434 -40.18431 -47.57345 1.000 79.73169 269 TRP A C 1
ATOM 750 O O . TRP A 1 97 ? -23.16674 -39.40607 -46.85163 1.000 76.71328 269 TRP A O 1
ATOM 761 N N . GLY A 1 98 ? -22.93435 -41.43102 -47.79975 1.000 76.16631 270 GLY A N 1
ATOM 762 C CA . GLY A 1 98 ? -24.19522 -41.91353 -47.27114 1.000 76.45658 270 GLY A CA 1
ATOM 763 C C . GLY A 1 98 ? -25.41571 -41.38679 -47.99309 1.000 94.08065 270 GLY A C 1
ATOM 764 O O . GLY A 1 98 ? -26.44120 -41.11608 -47.35587 1.000 84.46268 270 GLY A O 1
ATOM 765 N N . GLY A 1 99 ? -25.33632 -41.22904 -49.31261 1.000 80.94301 271 GLY A N 1
ATOM 766 C CA . GLY A 1 99 ? -26.46846 -40.76444 -50.08718 1.000 105.39623 271 GLY A CA 1
ATOM 767 C C . GLY A 1 99 ? -26.50122 -39.25914 -50.25951 1.000 96.07985 271 GLY A C 1
ATOM 768 O O . GLY A 1 99 ? -25.66801 -38.50841 -49.74526 1.000 95.25543 271 GLY A O 1
ATOM 769 N N . VAL A 1 100 ? -27.50584 -38.81479 -51.01784 1.000 76.30284 272 VAL A N 1
ATOM 770 C CA . VAL A 1 100 ? -27.62138 -37.40017 -51.36302 1.000 85.05040 272 VAL A CA 1
ATOM 771 C C . VAL A 1 100 ? -27.91845 -36.56088 -50.12535 1.000 80.04093 272 VAL A C 1
ATOM 772 O O . VAL A 1 100 ? -27.25729 -35.54678 -49.87372 1.000 83.55113 272 VAL A O 1
ATOM 776 N N . SER A 1 101 ? -28.92665 -36.96171 -49.34345 1.000 97.04694 273 SER A N 1
ATOM 777 C CA . SER A 1 101 ? -29.36026 -36.14885 -48.20873 1.000 82.70410 273 SER A CA 1
ATOM 778 C C . SER A 1 101 ? -28.25858 -36.00078 -47.16299 1.000 95.90743 273 SER A C 1
ATOM 779 O O . SER A 1 101 ? -28.03386 -34.90120 -46.64290 1.000 83.20166 273 SER A O 1
ATOM 782 N N . ASN A 1 102 ? -27.56064 -37.09473 -46.83848 1.000 85.60323 274 ASN A N 1
ATOM 783 C CA . ASN A 1 102 ? -26.47098 -37.00800 -45.86831 1.000 95.19649 274 ASN A CA 1
ATOM 784 C C . ASN A 1 102 ? -25.29575 -36.20094 -46.40680 1.000 97.70249 274 ASN A C 1
ATOM 785 O O . ASN A 1 102 ? -24.59741 -35.53839 -45.63079 1.000 84.60834 274 ASN A O 1
ATOM 790 N N . LYS A 1 103 ? -25.05358 -36.25524 -47.72032 1.000 95.49975 275 LYS A N 1
ATOM 791 C CA . LYS A 1 103 ? -23.94098 -35.51035 -48.30357 1.000 75.96172 275 LYS A CA 1
ATOM 792 C C . LYS A 1 103 ? -24.09278 -34.01287 -48.06776 1.000 76.48133 275 LYS A C 1
ATOM 793 O O . LYS A 1 103 ? -23.10472 -33.31262 -47.81845 1.000 78.63830 275 LYS A O 1
ATOM 799 N N . LYS A 1 104 ? -25.32075 -33.49952 -48.16237 1.000 77.07926 276 LYS A N 1
ATOM 800 C CA . LYS A 1 104 ? -25.55220 -32.08740 -47.87612 1.000 79.38095 276 LYS A CA 1
ATOM 801 C C . LYS A 1 104 ? -25.27267 -31.76879 -46.41361 1.000 82.77574 276 LYS A C 1
ATOM 802 O O . LYS A 1 104 ? -24.63372 -30.75646 -46.10332 1.000 97.12888 276 LYS A O 1
ATOM 808 N N . ILE A 1 105 ? -25.74282 -32.62305 -45.50282 1.000 90.60518 277 ILE A N 1
ATOM 809 C CA . ILE A 1 105 ? -25.52341 -32.39475 -44.07706 1.000 91.75178 277 ILE A CA 1
ATOM 810 C C . ILE A 1 105 ? -24.03978 -32.48520 -43.74520 1.000 84.50355 277 ILE A C 1
ATOM 811 O O . ILE A 1 105 ? -23.49425 -31.63861 -43.02782 1.000 93.21690 277 ILE A O 1
ATOM 816 N N . ILE A 1 106 ? -23.36532 -33.51739 -44.25929 1.000 80.04465 278 ILE A N 1
ATOM 817 C CA . ILE A 1 106 ? -21.95230 -33.71161 -43.94141 1.000 76.88694 278 ILE A CA 1
ATOM 818 C C . ILE A 1 106 ? -21.11805 -32.55156 -44.47008 1.000 76.91057 278 ILE A C 1
ATOM 819 O O . ILE A 1 106 ? -20.20000 -32.07128 -43.79404 1.000 97.10845 278 ILE A O 1
ATOM 824 N N . LYS A 1 107 ? -21.42246 -32.07839 -45.68072 1.000 76.89472 279 LYS A N 1
ATOM 825 C CA . LYS A 1 107 ? -20.70341 -30.92586 -46.21602 1.000 77.23779 279 LYS A CA 1
ATOM 826 C C . LYS A 1 107 ? -20.93682 -29.68419 -45.36408 1.000 87.17072 279 LYS A C 1
ATOM 827 O O . LYS A 1 107 ? -20.01477 -28.88796 -45.14987 1.000 85.58270 279 LYS A O 1
ATOM 833 N N . ASP A 1 108 ? -22.16481 -29.49915 -44.87122 1.000 78.76075 280 ASP A N 1
ATOM 834 C CA . ASP A 1 108 ? -22.44103 -28.37051 -43.98605 1.000 94.73717 280 ASP A CA 1
ATOM 835 C C . ASP A 1 108 ? -21.63965 -28.46850 -42.69347 1.000 86.06781 280 ASP A C 1
ATOM 836 O O . ASP A 1 108 ? -21.20221 -27.44878 -42.14746 1.000 80.83856 280 ASP A O 1
ATOM 841 N N . ARG A 1 109 ? -21.43636 -29.68636 -42.18681 1.000 79.29956 281 ARG A N 1
ATOM 842 C CA . ARG A 1 109 ? -20.67735 -29.85440 -40.95233 1.000 82.58374 281 ARG A CA 1
ATOM 843 C C . ARG A 1 109 ? -19.18089 -29.66363 -41.16564 1.000 85.23053 281 ARG A C 1
ATOM 844 O O . ARG A 1 109 ? -18.46735 -29.31346 -40.21872 1.000 89.27955 281 ARG A O 1
ATOM 852 N N . VAL A 1 110 ? -18.68704 -29.88811 -42.38631 1.000 87.67440 282 VAL A N 1
ATOM 853 C CA . VAL A 1 110 ? -17.27280 -29.64634 -42.66572 1.000 78.09350 282 VAL A CA 1
ATOM 854 C C . VAL A 1 110 ? -16.95129 -28.16392 -42.53307 1.000 91.65191 282 VAL A C 1
ATOM 855 O O . VAL A 1 110 ? -15.90813 -27.78300 -41.98442 1.000 94.41515 282 VAL A O 1
ATOM 859 N N . VAL A 1 111 ? -17.84377 -27.30421 -43.02700 1.000 79.55244 283 VAL A N 1
ATOM 860 C CA . VAL A 1 111 ? -17.62773 -25.86726 -42.90698 1.000 93.56673 283 VAL A CA 1
ATOM 861 C C . VAL A 1 111 ? -17.63535 -25.45170 -41.44078 1.000 83.68249 283 VAL A C 1
ATOM 862 O O . VAL A 1 111 ? -16.85127 -24.59228 -41.01963 1.000 86.74080 283 VAL A O 1
ATOM 866 N N . ASP A 1 112 ? -18.50510 -26.06730 -40.63626 1.000 92.12565 284 ASP A N 1
ATOM 867 C CA . ASP A 1 112 ? -18.52173 -25.77553 -39.20643 1.000 82.67885 284 ASP A CA 1
ATOM 868 C C . ASP A 1 112 ? -17.20389 -26.16593 -38.55069 1.000 82.31161 284 ASP A C 1
ATOM 869 O O . ASP A 1 112 ? -16.63809 -25.39533 -37.76688 1.000 83.26960 284 ASP A O 1
ATOM 874 N N . PHE A 1 113 ? -16.68994 -27.35204 -38.87847 1.000 81.11604 285 PHE A N 1
ATOM 875 C CA . PHE A 1 113 ? -15.45656 -27.82906 -38.26296 1.000 80.96666 285 PHE A CA 1
ATOM 876 C C . PHE A 1 113 ? -14.26677 -26.95283 -38.64047 1.000 81.07329 285 PHE A C 1
ATOM 877 O O . PHE A 1 113 ? -13.39967 -26.68283 -37.80255 1.000 107.73267 285 PHE A O 1
ATOM 885 N N . LEU A 1 114 ? -14.20587 -26.49996 -39.89476 1.000 96.04264 286 LEU A N 1
ATOM 886 C CA . LEU A 1 114 ? -13.04187 -25.75849 -40.36920 1.000 88.46217 286 LEU A CA 1
ATOM 887 C C . LEU A 1 114 ? -12.97465 -24.34230 -39.81423 1.000 104.36425 286 LEU A C 1
ATOM 888 O O . LEU A 1 114 ? -11.88222 -23.76365 -39.75979 1.000 99.64066 286 LEU A O 1
ATOM 893 N N . LEU A 1 115 ? -14.11232 -23.76605 -39.42095 1.000 92.91487 287 LEU A N 1
ATOM 894 C CA . LEU A 1 115 ? -14.15117 -22.39309 -38.93032 1.000 91.32954 287 LEU A CA 1
ATOM 895 C C . LEU A 1 115 ? -13.79144 -22.26237 -37.45743 1.000 90.83201 287 LEU A C 1
ATOM 896 O O . LEU A 1 115 ? -13.63648 -21.13073 -36.98221 1.000 96.06924 287 LEU A O 1
ATOM 901 N N . LEU A 1 116 ? -13.68033 -23.37469 -36.72641 1.000 84.89969 288 LEU A N 1
ATOM 902 C CA . LEU A 1 116 ? -13.52831 -23.29745 -35.27627 1.000 108.95774 288 LEU A CA 1
ATOM 903 C C . LEU A 1 116 ? -12.24761 -22.57317 -34.87694 1.000 124.28469 288 LEU A C 1
ATOM 904 O O . LEU A 1 116 ? -12.28474 -21.43386 -34.39746 1.000 125.98477 288 LEU A O 1
ATOM 909 N N . GLY A 1 117 ? -11.10234 -23.19554 -35.12533 1.000 124.19228 289 GLY A N 1
ATOM 910 C CA . GLY A 1 117 ? -9.82652 -22.57122 -34.85010 1.000 129.22994 289 GLY A CA 1
ATOM 911 C C . GLY A 1 117 ? -9.42887 -22.51428 -33.38799 1.000 106.43854 289 GLY A C 1
ATOM 912 O O . GLY A 1 117 ? -10.29188 -22.41797 -32.51176 1.000 122.27120 289 GLY A O 1
ATOM 913 N N . ALA A 1 118 ? -8.12427 -22.56998 -33.12007 1.000 120.50286 290 ALA A N 1
ATOM 914 C CA . ALA A 1 118 ? -7.54715 -22.26451 -31.80849 1.000 94.85481 290 ALA A CA 1
ATOM 915 C C . ALA A 1 118 ? -8.24116 -23.03406 -30.68408 1.000 126.58586 290 ALA A C 1
ATOM 916 O O . ALA A 1 118 ? -8.88459 -22.46160 -29.80104 1.000 102.24089 290 ALA A O 1
ATOM 918 N N . ASN A 1 119 ? -8.13108 -24.36026 -30.75975 1.000 121.11664 291 ASN A N 1
ATOM 919 C CA . ASN A 1 119 ? -8.58347 -25.25626 -29.69538 1.000 118.02475 291 ASN A CA 1
ATOM 920 C C . ASN A 1 119 ? -10.09078 -25.17632 -29.46723 1.000 125.42020 291 ASN A C 1
ATOM 921 O O . ASN A 1 119 ? -10.57098 -25.42466 -28.35894 1.000 139.15287 291 ASN A O 1
ATOM 926 N N . GLU A 1 120 ? -10.85098 -24.81914 -30.49786 1.000 110.12443 292 GLU A N 1
ATOM 927 C CA . GLU A 1 120 ? -12.30236 -24.91001 -30.44053 1.000 89.54665 292 GLU A CA 1
ATOM 928 C C . GLU A 1 120 ? -12.74044 -26.27212 -30.95968 1.000 112.24397 292 GLU A C 1
ATOM 929 O O . GLU A 1 120 ? -12.19329 -26.77895 -31.94315 1.000 122.18178 292 GLU A O 1
ATOM 935 N N . LYS A 1 121 ? -13.72345 -26.86808 -30.28863 1.000 114.21340 293 LYS A N 1
ATOM 936 C CA . LYS A 1 121 ? -14.19864 -28.19762 -30.63959 1.000 117.82120 293 LYS A CA 1
ATOM 937 C C . LYS A 1 121 ? -15.71948 -28.22464 -30.66245 1.000 105.82952 293 LYS A C 1
ATOM 938 O O . LYS A 1 121 ? -16.38388 -27.52258 -29.89539 1.000 131.96034 293 LYS A O 1
ATOM 944 N N . ILE A 1 122 ? -16.26143 -29.04526 -31.55851 1.000 109.06765 294 ILE A N 1
ATOM 945 C CA . ILE A 1 122 ? -17.69263 -29.31080 -31.64160 1.000 108.33829 294 ILE A CA 1
ATOM 946 C C . ILE A 1 122 ? -17.93160 -30.73848 -31.17429 1.000 94.98801 294 ILE A C 1
ATOM 947 O O . ILE A 1 122 ? -17.27901 -31.67258 -31.65687 1.000 97.04445 294 ILE A O 1
ATOM 952 N N . HIS A 1 123 ? -18.84762 -30.90332 -30.22229 1.000 89.43981 295 HIS A N 1
ATOM 953 C CA . HIS A 1 123 ? -19.17309 -32.23169 -29.72289 1.000 90.39618 295 HIS A CA 1
ATOM 954 C C . HIS A 1 123 ? -19.68316 -33.11263 -30.85637 1.000 97.41545 295 HIS A C 1
ATOM 955 O O . HIS A 1 123 ? -20.48513 -32.68010 -31.68885 1.000 107.57095 295 HIS A O 1
ATOM 962 N N . MET A 1 124 ? -19.20962 -34.36134 -30.88468 1.000 88.15981 296 MET A N 1
ATOM 963 C CA . MET A 1 124 ? -19.57554 -35.26419 -31.97178 1.000 90.70686 296 MET A CA 1
ATOM 964 C C . MET A 1 124 ? -21.07138 -35.55075 -31.99728 1.000 87.33703 296 MET A C 1
ATOM 965 O O . MET A 1 124 ? -21.61637 -35.89118 -33.05262 1.000 101.72464 296 MET A O 1
ATOM 970 N N . ASP A 1 125 ? -21.75254 -35.42593 -30.85650 1.000 89.29773 297 ASP A N 1
ATOM 971 C CA . ASP A 1 125 ? -23.20536 -35.55485 -30.86557 1.000 90.03464 297 ASP A CA 1
ATOM 972 C C . ASP A 1 125 ? -23.86191 -34.40655 -31.62251 1.000 89.28998 297 ASP A C 1
ATOM 973 O O . ASP A 1 125 ? -24.90537 -34.60172 -32.25527 1.000 100.10052 297 ASP A O 1
ATOM 978 N N . ASP A 1 126 ? -23.27234 -33.20979 -31.57014 1.000 93.54921 298 ASP A N 1
ATOM 979 C CA . ASP A 1 126 ? -23.77496 -32.08675 -32.35587 1.000 107.51279 298 ASP A CA 1
ATOM 980 C C . ASP A 1 126 ? -23.31730 -32.17405 -33.80705 1.000 101.16528 298 ASP A C 1
ATOM 981 O O . ASP A 1 126 ? -24.11258 -31.97873 -34.73364 1.000 92.04613 298 ASP A O 1
ATOM 986 N N . LEU A 1 127 ? -22.02987 -32.45251 -34.01667 1.000 91.01530 299 LEU A N 1
ATOM 987 C CA . LEU A 1 127 ? -21.46811 -32.43928 -35.36154 1.000 87.37149 299 LEU A CA 1
ATOM 988 C C . LEU A 1 127 ? -22.06265 -33.53190 -36.24145 1.000 83.84245 299 LEU A C 1
ATOM 989 O O . LEU A 1 127 ? -22.23778 -33.32512 -37.44710 1.000 96.39818 299 LEU A O 1
ATOM 994 N N . PHE A 1 128 ? -22.37857 -34.69337 -35.66997 1.000 83.07381 300 PHE A N 1
ATOM 995 C CA . PHE A 1 128 ? -22.82630 -35.84438 -36.44396 1.000 82.31972 300 PHE A CA 1
ATOM 996 C C . PHE A 1 128 ? -24.31093 -36.13410 -36.24625 1.000 83.18756 300 PHE A C 1
ATOM 997 O O . PHE A 1 128 ? -24.74551 -37.28213 -36.36770 1.000 83.26194 300 PHE A O 1
ATOM 1005 N N . ARG A 1 129 ? -25.09935 -35.10477 -35.95575 1.000 84.03700 301 ARG A N 1
ATOM 1006 C CA . ARG A 1 129 ? -26.52512 -35.27437 -35.72491 1.000 87.29357 301 ARG A CA 1
ATOM 1007 C C . ARG A 1 129 ? -27.30866 -35.11372 -37.02557 1.000 95.55832 301 ARG A C 1
ATOM 1008 O O . ARG A 1 129 ? -26.86610 -34.46360 -37.97644 1.000 83.01438 301 ARG A O 1
ATOM 1016 N N . GLY A 1 130 ? -28.48808 -35.73131 -37.05606 1.000 100.64496 302 GLY A N 1
ATOM 1017 C CA . GLY A 1 130 ? -29.36593 -35.64231 -38.20529 1.000 92.76752 302 GLY A CA 1
ATOM 1018 C C . GLY A 1 130 ? -28.93786 -36.43812 -39.41577 1.000 92.32309 302 GLY A C 1
ATOM 1019 O O . GLY A 1 130 ? -29.52504 -36.26713 -40.48843 1.000 91.96422 302 GLY A O 1
ATOM 1020 N N . ILE A 1 131 ? -27.94455 -37.30896 -39.28117 1.000 83.78477 303 ILE A N 1
ATOM 1021 C CA . ILE A 1 131 ? -27.46068 -38.11739 -40.39356 1.000 80.51923 303 ILE A CA 1
ATOM 1022 C C . ILE A 1 131 ? -28.19725 -39.44926 -40.38787 1.000 95.44324 303 ILE A C 1
ATOM 1023 O O . ILE A 1 131 ? -28.21135 -40.15953 -39.37537 1.000 90.46506 303 ILE A O 1
ATOM 1028 N N . ARG A 1 132 ? -28.81118 -39.78817 -41.51833 1.000 80.82498 304 ARG A N 1
ATOM 1029 C CA . ARG A 1 132 ? -29.59270 -41.01512 -41.62932 1.000 80.81411 304 ARG A CA 1
ATOM 1030 C C . ARG A 1 132 ? -28.65785 -42.21969 -41.66041 1.000 83.81321 304 ARG A C 1
ATOM 1031 O O . ARG A 1 132 ? -27.87995 -42.38940 -42.60414 1.000 92.29606 304 ARG A O 1
ATOM 1039 N N . LEU A 1 133 ? -28.72609 -43.05439 -40.62062 1.000 89.75499 305 LEU A N 1
ATOM 1040 C CA . LEU A 1 133 ? -27.92875 -44.27682 -40.58850 1.000 85.64978 305 LEU A CA 1
ATOM 1041 C C . LEU A 1 133 ? -28.37886 -45.27604 -41.64804 1.000 81.95462 305 LEU A C 1
ATOM 1042 O O . LEU A 1 133 ? -27.55555 -46.04072 -42.16458 1.000 84.57477 305 LEU A O 1
ATOM 1047 N N . LYS A 1 134 ? -29.67605 -45.29487 -41.97051 1.000 107.71633 306 LYS A N 1
ATOM 1048 C CA . LYS A 1 134 ? -30.19857 -46.25399 -42.94114 1.000 93.82536 306 LYS A CA 1
ATOM 1049 C C . LYS A 1 134 ? -29.53276 -46.11145 -44.30531 1.000 93.88765 306 LYS A C 1
ATOM 1050 O O . LYS A 1 134 ? -29.33513 -47.11190 -45.00488 1.000 100.82275 306 LYS A O 1
ATOM 1056 N N . ASP A 1 135 ? -29.18234 -44.88542 -44.70128 1.000 85.21832 307 ASP A N 1
ATOM 1057 C CA . ASP A 1 135 ? -28.62314 -44.64286 -46.02568 1.000 78.72930 307 ASP A CA 1
ATOM 1058 C C . ASP A 1 135 ? -27.20828 -45.18412 -46.18842 1.000 91.36241 307 ASP A C 1
ATOM 1059 O O . ASP A 1 135 ? -26.72381 -45.26166 -47.32300 1.000 103.33313 307 ASP A O 1
ATOM 1064 N N . PHE A 1 136 ? -26.53567 -45.55343 -45.09890 1.000 85.79889 308 PHE A N 1
ATOM 1065 C CA . PHE A 1 136 ? -25.20102 -46.14815 -45.17490 1.000 86.17554 308 PHE A CA 1
ATOM 1066 C C . PHE A 1 136 ? -25.36847 -47.65569 -45.30559 1.000 100.54818 308 PHE A C 1
ATOM 1067 O O . PHE A 1 136 ? -25.50638 -48.37853 -44.31722 1.000 110.71204 308 PHE A O 1
ATOM 1075 N N . LYS A 1 137 ? -25.35674 -48.13480 -46.55092 1.000 84.93685 309 LYS A N 1
ATOM 1076 C CA . LYS A 1 137 ? -25.58697 -49.55324 -46.80334 1.000 81.77936 309 LYS A CA 1
ATOM 1077 C C . LYS A 1 137 ? -24.38391 -50.39942 -46.40352 1.000 82.99870 309 LYS A C 1
ATOM 1078 O O . LYS A 1 137 ? -24.54571 -51.52290 -45.91323 1.000 93.02753 309 LYS A O 1
ATOM 1084 N N . TRP A 1 138 ? -23.17124 -49.88398 -46.60918 1.000 82.57487 310 TRP A N 1
ATOM 1085 C CA . TRP A 1 138 ? -21.95962 -50.66088 -46.36649 1.000 98.20732 310 TRP A CA 1
ATOM 1086 C C . TRP A 1 138 ? -21.64121 -50.85071 -44.88432 1.000 107.89014 310 TRP A C 1
ATOM 1087 O O . TRP A 1 138 ? -20.65019 -51.52167 -44.57107 1.000 86.27866 310 TRP A O 1
ATOM 1098 N N . LEU A 1 139 ? -22.43868 -50.29408 -43.96784 1.000 101.35375 311 LEU A N 1
ATOM 1099 C CA . LEU A 1 139 ? -22.19495 -50.52003 -42.54655 1.000 103.09252 311 LEU A CA 1
ATOM 1100 C C . LEU A 1 139 ? -22.37937 -51.98121 -42.15902 1.000 115.18616 311 LEU A C 1
ATOM 1101 O O . LEU A 1 139 ? -21.89237 -52.39912 -41.10267 1.000 113.80948 311 LEU A O 1
ATOM 1106 N N . GLY A 1 140 ? -23.07499 -52.76194 -42.98492 1.000 100.43436 312 GLY A N 1
ATOM 1107 C CA . GLY A 1 140 ? -23.18678 -54.19124 -42.78039 1.000 103.24811 312 GLY A CA 1
ATOM 1108 C C . GLY A 1 140 ? -23.26811 -54.88986 -44.11980 1.000 120.16988 312 GLY A C 1
ATOM 1109 O O . GLY A 1 140 ? -23.40681 -54.25528 -45.16830 1.000 122.72540 312 GLY A O 1
ATOM 1110 N N . ARG A 1 141 ? -23.17642 -56.22079 -44.07546 1.000 101.20724 313 ARG A N 1
ATOM 1111 C CA . ARG A 1 141 ? -23.26536 -56.99137 -45.31042 1.000 107.72832 313 ARG A CA 1
ATOM 1112 C C . ARG A 1 141 ? -24.67995 -56.97764 -45.87654 1.000 126.11502 313 ARG A C 1
ATOM 1113 O O . ARG A 1 141 ? -24.85899 -57.07192 -47.09630 1.000 133.35620 313 ARG A O 1
ATOM 1121 N N . ALA A 1 142 ? -25.68763 -56.85621 -45.01827 1.000 124.79580 314 ALA A N 1
ATOM 1122 C CA . ALA A 1 142 ? -27.07045 -56.70157 -45.44397 1.000 99.71719 314 ALA A CA 1
ATOM 1123 C C . ALA A 1 142 ? -27.43282 -55.22310 -45.47195 1.000 102.56478 314 ALA A C 1
ATOM 1124 O O . ALA A 1 142 ? -26.97495 -54.44514 -44.62997 1.000 127.57449 314 ALA A O 1
ATOM 1126 N N . HIS A 1 143 ? -28.24880 -54.83667 -46.45254 1.000 120.05354 315 HIS A N 1
ATOM 1127 C CA . HIS A 1 143 ? -28.65332 -53.44252 -46.58190 1.000 121.40803 315 HIS A CA 1
ATOM 1128 C C . HIS A 1 143 ? -29.71366 -53.03548 -45.56746 1.000 112.92275 315 HIS A C 1
ATOM 1129 O O . HIS A 1 143 ? -29.81434 -51.84729 -45.24220 1.000 103.88470 315 HIS A O 1
ATOM 1136 N N . GLN A 1 144 ? -30.49769 -53.98240 -45.06119 1.000 111.50591 316 GLN A N 1
ATOM 1137 C CA . GLN A 1 144 ? -31.61758 -53.68257 -44.18106 1.000 119.47815 316 GLN A CA 1
ATOM 1138 C C . GLN A 1 144 ? -31.25370 -53.94454 -42.72507 1.000 129.60660 316 GLN A C 1
ATOM 1139 O O . GLN A 1 144 ? -30.55899 -54.91539 -42.40978 1.000 136.62136 316 GLN A O 1
ATOM 1145 N N . ILE A 1 145 ? -31.72360 -53.06377 -41.84492 1.000 119.70914 317 ILE A N 1
ATOM 1146 C CA . ILE A 1 145 ? -31.57792 -53.24599 -40.40425 1.000 130.09369 317 ILE A CA 1
ATOM 1147 C C . ILE A 1 145 ? -32.66964 -54.18613 -39.91190 1.000 121.49112 317 ILE A C 1
ATOM 1148 O O . ILE A 1 145 ? -33.85921 -53.96115 -40.16504 1.000 142.45442 317 ILE A O 1
ATOM 1153 N N . SER A 1 146 ? -32.27224 -55.24133 -39.20372 1.000 132.81200 318 SER A N 1
ATOM 1154 C CA . SER A 1 146 ? -33.21986 -56.23888 -38.72098 1.000 147.60045 318 SER A CA 1
ATOM 1155 C C . SER A 1 146 ? -33.26521 -56.33950 -37.20437 1.000 149.87322 318 SER A C 1
ATOM 1156 O O . SER A 1 146 ? -34.35623 -56.32632 -36.62101 1.000 156.86454 318 SER A O 1
ATOM 1159 N N . SER A 1 147 ? -32.11610 -56.43923 -36.54459 1.000 107.45792 319 SER A N 1
ATOM 1160 C CA . SER A 1 147 ? -32.05091 -56.61973 -35.10182 1.000 127.37091 319 SER A CA 1
ATOM 1161 C C . SER A 1 147 ? -31.52327 -55.35934 -34.42741 1.000 131.68110 319 SER A C 1
ATOM 1162 O O . SER A 1 147 ? -31.04309 -54.42697 -35.07787 1.000 127.19323 319 SER A O 1
ATOM 1165 N N . LYS A 1 148 ? -31.61731 -55.34363 -33.09425 1.000 112.40333 320 LYS A N 1
ATOM 1166 C CA . LYS A 1 148 ? -31.08430 -54.21989 -32.33271 1.000 110.26768 320 LYS A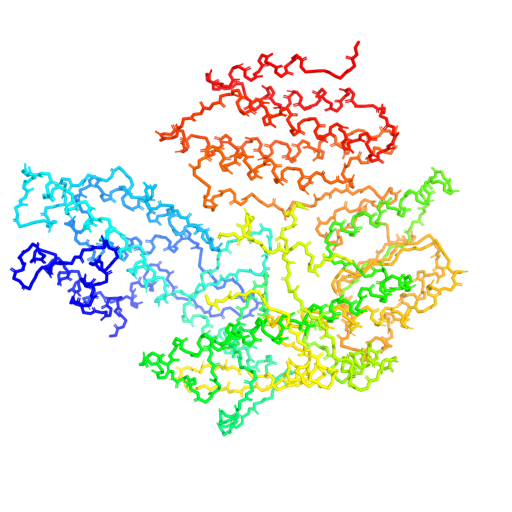 CA 1
ATOM 1167 C C . LYS A 1 148 ? -29.56965 -54.30303 -32.18148 1.000 104.99590 320 LYS A C 1
ATOM 1168 O O . LYS A 1 148 ? -28.90411 -53.26399 -32.11383 1.000 106.02957 320 LYS A O 1
ATOM 1174 N N . GLN A 1 149 ? -29.00987 -55.51543 -32.11407 1.000 111.85845 321 GLN A N 1
ATOM 1175 C CA . GLN A 1 149 ? -27.55725 -55.65392 -32.07376 1.000 106.86385 321 GLN A CA 1
ATOM 1176 C C . GLN A 1 149 ? -26.92618 -55.13412 -33.35855 1.000 126.95485 321 GLN A C 1
ATOM 1177 O O . GLN A 1 149 ? -25.86752 -54.49477 -33.32622 1.000 102.46817 321 GLN A O 1
ATOM 1183 N N . ASP A 1 150 ? -27.56326 -55.40392 -34.50138 1.000 102.59583 322 ASP A N 1
ATOM 1184 C CA . ASP A 1 150 ? -27.08419 -54.86480 -35.76923 1.000 99.26714 322 ASP A CA 1
ATOM 1185 C C . ASP A 1 150 ? -27.13828 -53.34219 -35.76563 1.000 96.94673 322 ASP A C 1
ATOM 1186 O O . ASP A 1 150 ? -26.18255 -52.67534 -36.17771 1.000 95.27081 322 ASP A O 1
ATOM 1191 N N . PHE A 1 151 ? -28.24818 -52.77369 -35.28557 1.000 97.07686 323 PHE A N 1
ATOM 1192 C CA . PHE A 1 151 ? -28.39050 -51.32040 -35.26457 1.000 95.23717 323 PHE A CA 1
ATOM 1193 C C . PHE A 1 151 ? -27.34512 -50.67446 -34.36296 1.000 96.34290 323 PHE A C 1
ATOM 1194 O O . PHE A 1 151 ? -26.70287 -49.68938 -34.74531 1.000 93.62194 323 PHE A O 1
ATOM 1202 N N . GLU A 1 152 ? -27.17722 -51.20342 -33.14836 1.000 102.72068 324 GLU A N 1
ATOM 1203 C CA . GLU A 1 152 ? -26.16291 -50.66665 -32.24637 1.000 98.76939 324 GLU A CA 1
ATOM 1204 C C . GLU A 1 152 ? -24.77000 -50.77732 -32.85424 1.000 106.73543 324 GLU A C 1
ATOM 1205 O O . GLU A 1 152 ? -23.98405 -49.82384 -32.80076 1.000 110.45070 324 GLU A O 1
ATOM 1211 N N . LEU A 1 153 ? -24.44911 -51.93113 -33.44519 1.000 98.20203 325 LEU A N 1
ATOM 1212 C CA . LEU A 1 153 ? -23.12121 -52.12231 -34.02002 1.000 97.53160 325 LEU A CA 1
ATOM 1213 C C . LEU A 1 153 ? -22.87972 -51.17233 -35.18822 1.000 106.72954 325 LEU A C 1
ATOM 1214 O O . LEU A 1 153 ? -21.79297 -50.59410 -35.30829 1.000 98.85221 325 LEU A O 1
ATOM 1219 N N . ARG A 1 154 ? -23.87886 -50.99526 -36.05859 1.000 97.27760 326 ARG A N 1
ATOM 1220 C CA . ARG A 1 154 ? -23.73954 -50.03410 -37.14877 1.000 90.32387 326 ARG A CA 1
ATOM 1221 C C . ARG A 1 154 ? -23.67630 -48.60230 -36.63420 1.000 93.45731 326 ARG A C 1
ATOM 1222 O O . ARG A 1 154 ? -23.00927 -47.75803 -37.24316 1.000 94.27765 326 ARG A O 1
ATOM 1230 N N . THR A 1 155 ? -24.37420 -48.30571 -35.53382 1.000 92.97378 327 THR A N 1
ATOM 1231 C CA . THR A 1 155 ? -24.32945 -46.96014 -34.96940 1.000 89.87626 327 THR A CA 1
ATOM 1232 C C . THR A 1 155 ? -22.93232 -46.61916 -34.46724 1.000 90.03282 327 THR A C 1
ATOM 1233 O O . THR A 1 155 ? -22.44088 -45.50473 -34.68231 1.000 88.61838 327 THR A O 1
ATOM 1237 N N . ALA A 1 156 ? -22.27930 -47.56422 -33.78851 1.000 98.34270 328 ALA A N 1
ATOM 1238 C CA . ALA A 1 156 ? -20.91163 -47.33657 -33.33307 1.000 103.00566 328 ALA A CA 1
ATOM 1239 C C . ALA A 1 156 ? -19.96084 -47.18961 -34.51390 1.000 102.89028 328 ALA A C 1
ATOM 1240 O O . ALA A 1 156 ? -19.11731 -46.28587 -34.53941 1.000 115.56324 328 ALA A O 1
ATOM 1242 N N . PHE A 1 157 ? -20.08170 -48.07827 -35.50321 1.000 93.43984 329 PHE A N 1
ATOM 1243 C CA . PHE A 1 157 ? -19.20159 -48.01821 -36.66578 1.000 88.82181 329 PHE A CA 1
ATOM 1244 C C . PHE A 1 157 ? -19.37371 -46.70802 -37.42571 1.000 90.85456 329 PHE A C 1
ATOM 1245 O O . PHE A 1 157 ? -18.38615 -46.09115 -37.84243 1.000 92.46848 329 PHE A O 1
ATOM 1253 N N . LEU A 1 158 ? -20.62032 -46.26605 -37.61610 1.000 101.52131 330 LEU A N 1
ATOM 1254 C CA . LEU A 1 158 ? -20.85618 -45.01606 -38.33295 1.000 86.21426 330 LEU A CA 1
ATOM 1255 C C . LEU A 1 158 ? -20.22568 -43.83335 -37.60871 1.000 102.92193 330 LEU A C 1
ATOM 1256 O O . LEU A 1 158 ? -19.63975 -42.94888 -38.24395 1.000 89.31391 330 LEU A O 1
ATOM 1261 N N . LYS A 1 159 ? -20.34228 -43.79493 -36.27808 1.000 94.63452 331 LYS A N 1
ATOM 1262 C CA . LYS A 1 159 ? -19.72634 -42.71304 -35.51529 1.000 93.68811 331 LYS A CA 1
ATOM 1263 C C . LYS A 1 159 ? -18.20722 -42.75630 -35.62672 1.000 96.84284 331 LYS A C 1
ATOM 1264 O O . LYS A 1 159 ? -17.55639 -41.70923 -35.72122 1.000 85.92064 331 LYS A O 1
ATOM 1270 N N . GLY A 1 160 ? -17.62494 -43.95718 -35.61405 1.000 104.89259 332 GLY A N 1
ATOM 1271 C CA . GLY A 1 160 ? -16.18924 -44.07255 -35.80863 1.000 86.18001 332 GLY A CA 1
ATOM 1272 C C . GLY A 1 160 ? -15.76191 -43.65803 -37.20189 1.000 91.56637 332 GLY A C 1
ATOM 1273 O O . GLY A 1 160 ? -14.75473 -42.96558 -37.37134 1.000 92.31655 332 GLY A O 1
ATOM 1274 N N . TYR A 1 161 ? -16.52277 -44.07424 -38.21691 1.000 109.37174 333 TYR A N 1
ATOM 1275 C CA . TYR A 1 161 ? -16.23342 -43.66930 -39.58869 1.000 82.24571 333 TYR A CA 1
ATOM 1276 C C . TYR A 1 161 ? -16.28419 -42.15324 -39.73611 1.000 81.50244 333 TYR A C 1
ATOM 1277 O O . TYR A 1 161 ? -15.38483 -41.54580 -40.32851 1.000 86.49270 333 TYR A O 1
ATOM 1286 N N . LEU A 1 162 ? -17.33300 -41.52281 -39.19942 1.000 80.72942 334 LEU A N 1
ATOM 1287 C CA . LEU A 1 162 ? -17.42182 -40.06669 -39.25137 1.000 92.60263 334 LEU A CA 1
ATOM 1288 C C . LEU A 1 162 ? -16.28435 -39.40610 -38.48432 1.000 81.54929 334 LEU A C 1
ATOM 1289 O O . LEU A 1 162 ? -15.81811 -38.32866 -38.87287 1.000 88.16898 334 LEU A O 1
ATOM 1294 N N . TRP A 1 163 ? -15.82705 -40.02811 -37.39562 1.000 81.61709 335 TRP A N 1
ATOM 1295 C CA . TRP A 1 163 ? -14.68324 -39.48547 -36.67093 1.000 94.35669 335 TRP A CA 1
ATOM 1296 C C . TRP A 1 163 ? -13.42444 -39.51990 -37.52734 1.000 86.85768 335 TRP A C 1
ATOM 1297 O O . TRP A 1 163 ? -12.65824 -38.55007 -37.55704 1.000 96.65027 335 TRP A O 1
ATOM 1308 N N . TRP A 1 164 ? -13.19902 -40.62690 -38.23913 1.000 86.63033 336 TRP A N 1
ATOM 1309 C CA . TRP A 1 164 ? -12.01803 -40.73260 -39.09084 1.000 97.74467 336 TRP A CA 1
ATOM 1310 C C . TRP A 1 164 ? -12.04872 -39.70303 -40.21316 1.000 88.16094 336 TRP A C 1
ATOM 1311 O O . TRP A 1 164 ? -11.00416 -39.16494 -40.59907 1.000 99.11427 336 TRP A O 1
ATOM 1322 N N . LEU A 1 165 ? -13.23714 -39.42252 -40.75498 1.000 81.55320 337 LEU A N 1
ATOM 1323 C CA . LEU A 1 165 ? -13.35011 -38.43811 -41.82798 1.000 89.23086 337 LEU A CA 1
ATOM 1324 C C . LEU A 1 165 ? -12.88961 -37.06002 -41.37150 1.000 95.17722 337 LEU A C 1
ATOM 1325 O O . LEU A 1 165 ? -12.19157 -36.35531 -42.11017 1.000 88.95156 337 LEU A O 1
ATOM 1330 N N . PHE A 1 166 ? -13.27093 -36.65735 -40.15992 1.000 80.20176 338 PHE A N 1
ATOM 1331 C CA . PHE A 1 166 ? -12.93930 -35.33041 -39.65546 1.000 82.34809 338 PHE A CA 1
ATOM 1332 C C . PHE A 1 166 ? -11.59242 -35.28856 -38.94448 1.000 80.56608 338 PHE A C 1
ATOM 1333 O O . PHE A 1 166 ? -10.84062 -34.32091 -39.10286 1.000 92.02233 338 PHE A O 1
ATOM 1341 N N . GLU A 1 167 ? -11.27042 -36.31224 -38.15454 1.000 80.72266 339 GLU A N 1
ATOM 1342 C CA . GLU A 1 167 ? -10.04489 -36.26094 -37.36614 1.000 99.59547 339 GLU A CA 1
ATOM 1343 C C . GLU A 1 167 ? -8.81904 -36.62841 -38.19337 1.000 81.50530 339 GLU A C 1
ATOM 1344 O O . GLU A 1 167 ? -7.76649 -35.99584 -38.05568 1.000 87.44705 339 GLU A O 1
ATOM 1350 N N . HIS A 1 168 ? -8.92908 -37.64336 -39.05181 1.000 93.66923 340 HIS A N 1
ATOM 1351 C CA . HIS A 1 168 ? -7.78437 -38.14035 -39.81021 1.000 101.37287 340 HIS A CA 1
ATOM 1352 C C . HIS A 1 168 ? -7.75318 -37.61778 -41.24326 1.000 81.84668 340 HIS A C 1
ATOM 1353 O O . HIS A 1 168 ? -6.76632 -37.00373 -41.65815 1.000 96.92305 340 HIS A O 1
ATOM 1360 N N . LEU A 1 169 ? -8.81867 -37.85287 -42.01177 1.000 86.15522 341 LEU A N 1
ATOM 1361 C CA . LEU A 1 169 ? -8.81344 -37.47590 -43.42342 1.000 95.99781 341 LEU A CA 1
ATOM 1362 C C . LEU A 1 169 ? -8.79548 -35.96133 -43.59603 1.000 93.85809 341 LEU A C 1
ATOM 1363 O O . LEU A 1 169 ? -7.93316 -35.41279 -44.29193 1.000 110.53765 341 LEU A O 1
ATOM 1368 N N . LEU A 1 170 ? -9.74922 -35.26849 -42.96966 1.000 84.13904 342 LEU A N 1
ATOM 1369 C CA . LEU A 1 170 ? -9.86663 -33.82531 -43.15611 1.000 80.90496 342 LEU A CA 1
ATOM 1370 C C . LEU A 1 170 ? -8.61988 -33.09447 -42.67198 1.000 95.34418 342 LEU A C 1
ATOM 1371 O O . LEU A 1 170 ? -8.13351 -32.17291 -43.33916 1.000 88.53299 342 LEU A O 1
ATOM 1376 N N . LYS A 1 171 ? -8.09030 -33.48771 -41.51044 1.000 86.25186 343 LYS A N 1
ATOM 1377 C CA . LYS A 1 171 ? -6.90029 -32.82688 -40.98313 1.000 80.93199 343 LYS A CA 1
ATOM 1378 C C . LYS A 1 171 ? -5.69146 -33.05861 -41.88083 1.000 91.95832 343 LYS A C 1
ATOM 1379 O O . LYS A 1 171 ? -4.90506 -32.13599 -42.12351 1.000 96.11715 343 LYS A O 1
ATOM 1385 N N . ASN A 1 172 ? -5.52898 -34.28173 -42.39134 1.000 94.41762 344 ASN A N 1
ATOM 1386 C CA . ASN A 1 172 ? -4.38128 -34.57977 -43.24039 1.000 104.20163 344 ASN A CA 1
ATOM 1387 C C . ASN A 1 172 ? -4.45374 -33.85565 -44.57849 1.000 105.79836 344 ASN A C 1
ATOM 1388 O O . ASN A 1 172 ? -3.41591 -33.65820 -45.21974 1.000 101.89797 344 ASN A O 1
ATOM 1393 N N . ILE A 1 173 ? -5.65045 -33.44766 -45.00659 1.000 114.10235 345 ILE A N 1
ATOM 1394 C CA . ILE A 1 173 ? -5.77139 -32.64276 -46.21725 1.000 89.80562 345 ILE A CA 1
ATOM 1395 C C . ILE A 1 173 ? -5.28756 -31.22100 -45.96029 1.000 103.16251 345 ILE A C 1
ATOM 1396 O O . ILE A 1 173 ? -4.58182 -30.63271 -46.78804 1.000 101.28378 345 ILE A O 1
ATOM 1401 N N . LEU A 1 174 ? -5.65746 -30.64731 -44.81198 1.000 90.51213 346 LEU A N 1
ATOM 1402 C CA . LEU A 1 174 ? -5.22830 -29.29185 -44.47849 1.000 86.96186 346 LEU A CA 1
ATOM 1403 C C . LEU A 1 174 ? -3.70973 -29.19880 -44.37943 1.000 96.23593 346 LEU A C 1
ATOM 1404 O O . LEU A 1 174 ? -3.09752 -28.26486 -44.91045 1.000 82.62591 346 LEU A O 1
ATOM 1409 N N . ARG A 1 175 ? -3.08479 -30.15715 -43.68876 1.000 87.08287 347 ARG A N 1
ATOM 1410 C CA . ARG A 1 175 ? -1.63426 -30.13100 -43.52230 1.000 83.29719 347 ARG A CA 1
ATOM 1411 C C . ARG A 1 175 ? -0.90869 -30.27215 -44.85345 1.000 92.06630 347 ARG A C 1
ATOM 1412 O O . ARG A 1 175 ? 0.18232 -29.71666 -45.02587 1.000 96.34559 347 ARG A O 1
ATOM 1420 N N . SER A 1 176 ? -1.48930 -31.01703 -45.79799 1.000 107.16613 348 SER A N 1
ATOM 1421 C CA . SER A 1 176 ? -0.82339 -31.25599 -47.07600 1.000 115.57806 348 SER A CA 1
ATOM 1422 C C . SER A 1 176 ? -0.62118 -29.96185 -47.85567 1.000 101.53358 348 SER A C 1
ATOM 1423 O O . SER A 1 176 ? 0.38517 -29.80189 -48.55703 1.000 101.10487 348 SER A O 1
ATOM 1426 N N . PHE A 1 177 ? -1.56738 -29.02958 -47.75330 1.000 108.19188 349 PHE A N 1
ATOM 1427 C CA . PHE A 1 177 ? -1.51926 -27.79489 -48.52443 1.000 97.69004 349 PHE A CA 1
ATOM 1428 C C . PHE A 1 177 ? -1.17158 -26.55998 -47.70683 1.000 85.67552 349 PHE A C 1
ATOM 1429 O O . PHE A 1 177 ? -0.53056 -25.65106 -48.23688 1.000 99.35133 349 PHE A O 1
ATOM 1437 N N . TRP A 1 178 ? -1.55585 -26.50211 -46.43426 1.000 103.10017 350 TRP A N 1
ATOM 1438 C CA . TRP A 1 178 ? -1.37178 -25.30065 -45.63328 1.000 103.12749 350 TRP A CA 1
ATOM 1439 C C . TRP A 1 178 ? -0.66951 -25.62874 -44.32549 1.000 100.85334 350 TRP A C 1
ATOM 1440 O O . TRP A 1 178 ? -0.89600 -26.68878 -43.73439 1.000 87.00637 350 TRP A O 1
ATOM 1451 N N . TYR A 1 179 ? 0.19157 -24.71309 -43.88664 1.000 86.75728 351 TYR A N 1
ATOM 1452 C CA . TYR A 1 179 ? 0.75329 -24.74645 -42.54141 1.000 106.23794 351 TYR A CA 1
ATOM 1453 C C . TYR A 1 179 ? -0.18382 -23.96306 -41.62959 1.000 109.52447 351 TYR A C 1
ATOM 1454 O O . TYR A 1 179 ? -0.29210 -22.73767 -41.74470 1.000 104.23651 351 TYR A O 1
ATOM 1463 N N . ILE A 1 180 ? -0.86096 -24.66569 -40.72902 1.000 86.06850 352 ILE A N 1
ATOM 1464 C CA . ILE A 1 180 ? -1.85229 -24.05445 -39.85275 1.000 85.65514 352 ILE A CA 1
ATOM 1465 C C . ILE A 1 180 ? -1.17295 -23.65295 -38.55121 1.000 101.35777 352 ILE A C 1
ATOM 1466 O O . ILE A 1 180 ? -0.51532 -24.47599 -37.90274 1.000 114.48954 352 ILE A O 1
ATOM 1471 N N . THR A 1 181 ? -1.32962 -22.38775 -38.16611 1.000 98.14200 353 THR A N 1
ATOM 1472 C CA . THR A 1 181 ? -0.71521 -21.87479 -36.95096 1.000 103.81175 353 THR A CA 1
ATOM 1473 C C . THR A 1 181 ? -1.64184 -20.86086 -36.29663 1.000 110.45767 353 THR A C 1
ATOM 1474 O O . THR A 1 181 ? -2.50163 -20.25988 -36.94603 1.000 112.35110 353 THR A O 1
ATOM 1478 N N . GLU A 1 182 ? -1.45377 -20.68119 -34.99254 1.000 90.50515 354 GLU A N 1
ATOM 1479 C CA . GLU A 1 182 ? -2.20986 -19.69110 -34.24364 1.000 89.95259 354 GLU A CA 1
ATOM 1480 C C . GLU A 1 182 ? -1.57774 -18.31359 -34.39418 1.000 91.28888 354 GLU A C 1
ATOM 1481 O O . GLU A 1 182 ? -0.35799 -18.17573 -34.52349 1.000 91.71572 354 GLU A O 1
ATOM 1487 N N . THR A 1 183 ? -2.42409 -17.28915 -34.38749 1.000 96.39357 355 THR A N 1
ATOM 1488 C CA . THR A 1 183 ? -1.94017 -15.91865 -34.40809 1.000 95.51398 355 THR A CA 1
ATOM 1489 C C . THR A 1 183 ? -1.53582 -15.48397 -33.00392 1.000 107.14182 355 THR A C 1
ATOM 1490 O O . THR A 1 183 ? -2.03307 -16.00490 -32.00141 1.000 123.46830 355 THR A O 1
ATOM 1494 N N . SER A 1 184 ? -0.61767 -14.51791 -32.93791 1.000 120.30282 356 SER A N 1
ATOM 1495 C CA . SER A 1 184 ? -0.14587 -14.02951 -31.64763 1.000 113.56117 356 SER A CA 1
ATOM 1496 C C . SER A 1 184 ? -1.19088 -13.20283 -30.91218 1.000 131.90975 356 SER A C 1
ATOM 1497 O O . SER A 1 184 ? -0.99376 -12.89837 -29.73060 1.000 143.52069 356 SER A O 1
ATOM 1500 N N . SER A 1 185 ? -2.28398 -12.83557 -31.57437 1.000 128.22650 357 SER A N 1
ATOM 1501 C CA . SER A 1 185 ? -3.29781 -11.99578 -30.95964 1.000 138.59422 357 SER A CA 1
ATOM 1502 C C . SER A 1 185 ? -4.00892 -12.73459 -29.82791 1.000 135.46302 357 SER A C 1
ATOM 1503 O O . SER A 1 185 ? -3.99368 -13.96595 -29.73970 1.000 126.78275 357 SER A O 1
ATOM 1506 N N . ILE A 1 186 ? -4.63667 -11.95578 -28.95030 1.000 138.74510 358 ILE A N 1
ATOM 1507 C CA . ILE A 1 186 ? -5.45244 -12.50968 -27.87844 1.000 157.20882 358 ILE A CA 1
ATOM 1508 C C . ILE A 1 186 ? -6.92001 -12.11893 -27.99641 1.000 152.51047 358 ILE A C 1
ATOM 1509 O O . ILE A 1 186 ? -7.78226 -12.84027 -27.46712 1.000 163.94307 358 ILE A O 1
ATOM 1514 N N . VAL A 1 187 ? -7.24850 -11.02508 -28.68869 1.000 165.86953 359 VAL A N 1
ATOM 1515 C CA . VAL A 1 187 ? -8.64917 -10.67318 -28.90145 1.000 173.81674 359 VAL A CA 1
ATOM 1516 C C . VAL A 1 187 ? -9.29521 -11.63444 -29.89132 1.000 160.86313 359 VAL A C 1
ATOM 1517 O O . VAL A 1 187 ? -10.44242 -12.05908 -29.70862 1.000 151.92903 359 VAL A O 1
ATOM 1521 N N . SER A 1 188 ? -8.56872 -12.00835 -30.93922 1.000 146.86820 360 SER A N 1
ATOM 1522 C CA . SER A 1 188 ? -9.07097 -12.90509 -31.96923 1.000 138.32388 360 SER A CA 1
ATOM 1523 C C . SER A 1 188 ? -8.30335 -14.21751 -31.92204 1.000 123.30802 360 SER A C 1
ATOM 1524 O O . SER A 1 188 ? -7.06969 -14.22431 -31.99235 1.000 134.79798 360 SER A O 1
ATOM 1527 N N . LEU A 1 189 ? -9.03611 -15.32400 -31.80378 1.000 117.22994 361 LEU A N 1
ATOM 1528 C CA . LEU A 1 189 ? -8.45407 -16.65942 -31.81717 1.000 131.24423 361 LEU A CA 1
ATOM 1529 C C . LEU A 1 189 ? -8.61376 -17.33920 -33.17515 1.000 115.13498 361 LEU A C 1
ATOM 1530 O O . LEU A 1 189 ? -8.80418 -18.55693 -33.24813 1.000 102.44409 361 LEU A O 1
ATOM 1535 N N . GLU A 1 190 ? -8.55395 -16.56799 -34.25601 1.000 126.50599 362 GLU A N 1
ATOM 1536 C CA . GLU A 1 190 ? -8.62935 -17.13045 -35.59507 1.000 127.05363 362 GLU A CA 1
ATOM 1537 C C . GLU A 1 190 ? -7.27197 -17.68321 -36.01634 1.000 118.55281 362 GLU A C 1
ATOM 1538 O O . GLU A 1 190 ? -6.21931 -17.18717 -35.60443 1.000 115.66384 362 GLU A O 1
ATOM 1544 N N . LEU A 1 191 ? -7.30615 -18.72403 -36.84194 1.000 105.37657 363 LEU A N 1
ATOM 1545 C CA . LEU A 1 191 ? -6.09736 -19.35861 -37.34364 1.000 98.10678 363 LEU A CA 1
ATOM 1546 C C . LEU A 1 191 ? -5.68209 -18.75017 -38.68055 1.000 95.88753 363 LEU A C 1
ATOM 1547 O O . LEU A 1 191 ? -6.49028 -18.16580 -39.40596 1.000 88.57753 363 LEU A O 1
ATOM 1552 N N . ASN A 1 192 ? -4.39788 -18.89448 -38.99681 1.000 91.14198 364 ASN A N 1
ATOM 1553 C CA . ASN A 1 192 ? -3.83673 -18.45180 -40.26609 1.000 89.07840 364 ASN A CA 1
ATOM 1554 C C . ASN A 1 192 ? -3.40938 -19.66752 -41.07514 1.000 102.09405 364 ASN A C 1
ATOM 1555 O O . ASN A 1 192 ? -2.68545 -20.53196 -40.56887 1.000 91.42996 364 ASN A O 1
ATOM 1560 N N . TYR A 1 193 ? -3.85898 -19.73093 -42.32474 1.000 101.70087 365 TYR A N 1
ATOM 1561 C CA . TYR A 1 193 ? -3.56417 -20.84281 -43.22546 1.000 86.34915 365 TYR A CA 1
ATOM 1562 C C . TYR A 1 193 ? -2.57084 -20.35269 -44.27688 1.000 88.43212 365 TYR A C 1
ATOM 1563 O O . TYR A 1 193 ? -2.95639 -19.81095 -45.31375 1.000 109.98125 365 TYR A O 1
ATOM 1572 N N . PHE A 1 194 ? -1.28732 -20.54954 -44.00229 1.000 87.89763 366 PHE A N 1
ATOM 1573 C CA . PHE A 1 194 ? -0.24157 -20.18209 -44.95185 1.000 96.50306 366 PHE A CA 1
ATOM 1574 C C . PHE A 1 194 ? 0.02961 -21.34334 -45.90027 1.000 104.13126 366 PHE A C 1
ATOM 1575 O O . PHE A 1 194 ? 0.21057 -22.47682 -45.43987 1.000 115.76695 366 PHE A O 1
ATOM 1583 N N . PRO A 1 195 ? 0.04137 -21.11053 -47.21318 1.000 102.45481 367 PRO A N 1
ATOM 1584 C CA . PRO A 1 195 ? 0.35717 -22.19251 -48.15320 1.000 105.96354 367 PRO A CA 1
ATOM 1585 C C . PRO A 1 195 ? 1.70432 -22.82596 -47.83812 1.000 94.40361 367 PRO A C 1
ATOM 1586 O O . PRO A 1 195 ? 2.67309 -22.13891 -47.50915 1.000 99.54460 367 PRO A O 1
ATOM 1590 N N . GLN A 1 196 ? 1.75340 -24.15640 -47.94706 1.000 91.57779 368 GLN A N 1
ATOM 1591 C CA . GLN A 1 196 ? 2.91951 -24.90241 -47.48492 1.000 94.43080 368 GLN A CA 1
ATOM 1592 C C . GLN A 1 196 ? 4.18226 -24.50135 -48.23959 1.000 103.15080 368 GLN A C 1
ATOM 1593 O O . GLN A 1 196 ? 5.24199 -24.31459 -47.63017 1.000 127.76118 368 GLN A O 1
ATOM 1599 N N . TYR A 1 197 ? 4.09740 -24.37588 -49.56656 1.000 99.62144 369 TYR A N 1
ATOM 1600 C CA . TYR A 1 197 ? 5.27401 -23.97797 -50.33408 1.000 115.75746 369 TYR A CA 1
ATOM 1601 C C . TYR A 1 197 ? 5.70532 -22.55317 -50.00387 1.000 112.89049 369 TYR A C 1
ATOM 1602 O O . TYR A 1 197 ? 6.90519 -22.25675 -50.00288 1.000 126.49361 369 TYR A O 1
ATOM 1611 N N . LEU A 1 198 ? 4.75099 -21.66072 -49.72538 1.000 118.65983 370 LEU A N 1
ATOM 1612 C CA . LEU A 1 198 ? 5.10450 -20.29668 -49.34304 1.000 107.59850 370 LEU A CA 1
ATOM 1613 C C . LEU A 1 198 ? 5.71976 -20.25112 -47.94913 1.000 123.71577 370 LEU A C 1
ATOM 1614 O O . LEU A 1 198 ? 6.63591 -19.46030 -47.69569 1.000 127.12078 370 LEU A O 1
ATOM 1619 N N . TRP A 1 199 ? 5.22294 -21.08553 -47.03066 1.000 120.43479 371 TRP A N 1
ATOM 1620 C CA . TRP A 1 199 ? 5.68853 -21.03726 -45.64634 1.000 97.59339 371 TRP A CA 1
ATOM 1621 C C . TRP A 1 199 ? 7.16758 -21.38459 -45.53540 1.000 112.52289 371 TRP A C 1
ATOM 1622 O O . TRP A 1 199 ? 7.90341 -20.74404 -44.77595 1.000 113.29217 371 TRP A O 1
ATOM 1633 N N . LYS A 1 200 ? 7.61899 -22.40478 -46.27123 1.000 110.28908 372 LYS A N 1
ATOM 1634 C CA . LYS A 1 200 ? 9.02270 -22.80356 -46.20195 1.000 101.08958 372 LYS A CA 1
ATOM 1635 C C . LYS A 1 200 ? 9.94880 -21.66443 -46.61449 1.000 109.52992 372 LYS A C 1
ATOM 1636 O O . LYS A 1 200 ? 11.04615 -21.51722 -46.06235 1.000 100.09856 372 LYS A O 1
ATOM 1642 N N . GLU A 1 201 ? 9.52731 -20.84928 -47.58548 1.000 113.10173 373 GLU A N 1
ATOM 1643 C CA . GLU A 1 201 ? 10.31797 -19.68064 -47.96523 1.000 123.19773 373 GLU A CA 1
ATOM 1644 C C . GLU A 1 201 ? 10.32186 -18.63338 -46.85668 1.000 114.58306 373 GLU A C 1
ATOM 1645 O O . GLU A 1 201 ? 11.37110 -18.06648 -46.52814 1.000 120.87200 373 GLU A O 1
ATOM 1651 N N . LEU A 1 202 ? 9.15136 -18.35816 -46.27347 1.000 118.30040 374 LEU A N 1
ATOM 1652 C CA . LEU A 1 202 ? 9.07324 -17.40362 -45.17051 1.000 99.80636 374 LEU A CA 1
ATOM 1653 C C . LEU A 1 202 ? 9.85716 -17.88958 -43.95744 1.000 107.77488 374 LEU A C 1
ATOM 1654 O O . LEU A 1 202 ? 10.57768 -17.11103 -43.32102 1.000 107.31420 374 LEU A O 1
ATOM 1659 N N . TYR A 1 203 ? 9.71690 -19.17271 -43.61561 1.000 99.79906 375 TYR A N 1
ATOM 1660 C CA . TYR A 1 203 ? 10.43145 -19.72996 -42.47055 1.000 98.22452 375 TYR A CA 1
ATOM 1661 C C . TYR A 1 203 ? 11.94013 -19.62926 -42.66097 1.000 113.79013 375 TYR A C 1
ATOM 1662 O O . TYR A 1 203 ? 12.65454 -19.12396 -41.78799 1.000 117.26200 375 TYR A O 1
ATOM 1671 N N . GLU A 1 204 ? 12.44223 -20.10650 -43.80381 1.000 129.13652 376 GLU A N 1
ATOM 1672 C CA . GLU A 1 204 ? 13.87931 -20.06708 -44.06213 1.000 137.46715 376 GLU A CA 1
ATOM 1673 C C . GLU A 1 204 ? 14.41005 -18.63851 -44.03732 1.000 136.22461 376 GLU A C 1
ATOM 1674 O O . GLU A 1 204 ? 15.47415 -18.37413 -43.46529 1.000 142.41050 376 GLU A O 1
ATOM 1680 N N . SER A 1 205 ? 13.68082 -17.70437 -44.65163 1.000 125.94197 377 SER A N 1
ATOM 1681 C CA . SER A 1 205 ? 14.12218 -16.31290 -44.68780 1.000 122.66452 377 SER A CA 1
ATOM 1682 C C . SER A 1 205 ? 14.18444 -15.71121 -43.28860 1.000 108.43366 377 SER A C 1
ATOM 1683 O O . SER A 1 205 ? 15.20411 -15.13498 -42.89240 1.000 119.02995 377 SER A O 1
ATOM 1686 N N . TRP A 1 206 ? 13.09391 -15.82573 -42.52816 1.000 104.29885 378 TRP A N 1
ATOM 1687 C CA . TRP A 1 206 ? 13.01657 -15.15126 -41.23544 1.000 118.26397 378 TRP A CA 1
ATOM 1688 C C . TRP A 1 206 ? 13.99397 -15.75088 -40.22939 1.000 124.08738 378 TRP A C 1
ATOM 1689 O O . TRP A 1 206 ? 14.70412 -15.01950 -39.52890 1.000 117.32836 378 TRP A O 1
ATOM 1700 N N . VAL A 1 207 ? 14.03669 -17.08240 -40.13638 1.000 123.80491 379 VAL A N 1
ATOM 1701 C CA . VAL A 1 207 ? 14.87463 -17.73450 -39.13252 1.000 115.91851 379 VAL A CA 1
ATOM 1702 C C . VAL A 1 207 ? 16.35255 -17.47094 -39.40294 1.000 122.33710 379 VAL A C 1
ATOM 1703 O O . VAL A 1 207 ? 17.13169 -17.22995 -38.47250 1.000 127.12315 379 VAL A O 1
ATOM 1707 N N . SER A 1 208 ? 16.76472 -17.51011 -40.67358 1.000 108.79636 380 SER A N 1
ATOM 1708 C CA . SER A 1 208 ? 18.16982 -17.27472 -40.99706 1.000 134.20377 380 SER A CA 1
ATOM 1709 C C . SER A 1 208 ? 18.58834 -15.85423 -40.63659 1.000 124.06928 380 SER A C 1
ATOM 1710 O O . SER A 1 208 ? 19.70950 -15.62930 -40.16493 1.000 112.47057 380 SER A O 1
ATOM 1713 N N . LYS A 1 209 ? 17.69812 -14.88235 -40.84803 1.000 114.83243 381 LYS A N 1
ATOM 1714 C CA . LYS A 1 209 ? 17.98547 -13.51285 -40.43448 1.000 111.70850 381 LYS A CA 1
ATOM 1715 C C . LYS A 1 209 ? 17.97647 -13.38914 -38.91659 1.000 115.90612 381 LYS A C 1
ATOM 1716 O O . LYS A 1 209 ? 18.82197 -12.69776 -38.33630 1.000 116.60657 381 LYS A O 1
ATOM 1722 N N . TYR A 1 210 ? 17.02139 -14.05295 -38.26169 1.000 121.89580 382 TYR A N 1
ATOM 1723 C CA . TYR A 1 210 ? 16.94501 -14.02875 -36.80500 1.000 108.80850 382 TYR A CA 1
ATOM 1724 C C . TYR A 1 210 ? 18.17657 -14.66632 -36.17169 1.000 112.03191 382 TYR A C 1
ATOM 1725 O O . TYR A 1 210 ? 18.71793 -14.14616 -35.18890 1.000 123.26954 382 TYR A O 1
ATOM 1734 N N . ALA A 1 211 ? 18.63281 -15.79582 -36.72108 1.000 109.76933 383 ALA A N 1
ATOM 1735 C CA . ALA A 1 211 ? 19.76634 -16.50736 -36.13675 1.000 110.95048 383 ALA A CA 1
ATOM 1736 C C . ALA A 1 211 ? 21.04712 -15.68254 -36.18006 1.000 113.34084 383 ALA A C 1
ATOM 1737 O O . ALA A 1 211 ? 21.94515 -15.89243 -35.35639 1.000 114.55179 383 ALA A O 1
ATOM 1739 N N . LYS A 1 212 ? 21.15842 -14.75535 -37.13507 1.000 122.84783 384 LYS A N 1
ATOM 1740 C CA . LYS A 1 212 ? 22.36479 -13.93903 -37.23855 1.000 120.58856 384 LYS A CA 1
ATOM 1741 C C . LYS A 1 212 ? 22.57850 -13.09898 -35.98481 1.000 122.79794 384 LYS A C 1
ATOM 1742 O O . LYS A 1 212 ? 23.71249 -12.94662 -35.51551 1.000 119.17748 384 LYS A O 1
ATOM 1748 N N . ASN A 1 213 ? 21.50204 -12.55282 -35.42324 1.000 124.20859 385 ASN A N 1
ATOM 1749 C CA . ASN A 1 213 ? 21.60336 -11.64288 -34.28955 1.000 125.05483 385 ASN A CA 1
ATOM 1750 C C . ASN A 1 213 ? 21.34579 -12.31043 -32.94694 1.000 129.05806 385 ASN A C 1
ATOM 1751 O O . ASN A 1 213 ? 21.89409 -11.86457 -31.93368 1.000 145.80842 385 ASN A O 1
ATOM 1756 N N . ASN A 1 214 ? 20.53485 -13.36678 -32.90917 1.000 114.13543 386 ASN A N 1
ATOM 1757 C CA . ASN A 1 214 ? 20.10424 -13.95898 -31.64992 1.000 113.40330 386 ASN A CA 1
ATOM 1758 C C . ASN A 1 214 ? 20.67002 -15.34326 -31.37818 1.000 113.41593 386 ASN A C 1
ATOM 1759 O O . ASN A 1 214 ? 20.80932 -15.71411 -30.21215 1.000 123.96022 386 ASN A O 1
ATOM 1764 N N . LEU A 1 215 ? 21.00185 -16.11451 -32.40586 1.000 113.23116 387 LEU A N 1
ATOM 1765 C CA . LEU A 1 215 ? 21.35835 -17.51408 -32.22883 1.000 121.57650 387 LEU A CA 1
ATOM 1766 C C . LEU A 1 215 ? 22.82640 -17.75379 -32.55600 1.000 119.90510 387 LEU A C 1
ATOM 1767 O O . LEU A 1 215 ? 23.51688 -16.90635 -33.12807 1.000 131.70771 387 LEU A O 1
ATOM 1772 N N . VAL A 1 216 ? 23.29636 -18.93734 -32.16472 1.000 116.04330 388 VAL A N 1
ATOM 1773 C CA . VAL A 1 216 ? 24.63791 -19.41601 -32.47999 1.000 118.25303 388 VAL A CA 1
ATOM 1774 C C . VAL A 1 216 ? 24.52207 -20.88664 -32.85496 1.000 131.73724 388 VAL A C 1
ATOM 1775 O O . VAL A 1 216 ? 24.03695 -21.69570 -32.05612 1.000 140.89187 388 VAL A O 1
ATOM 1779 N N . LYS A 1 217 ? 24.95785 -21.23271 -34.06347 1.000 132.02153 389 LYS A N 1
ATOM 1780 C CA . LYS A 1 217 ? 24.82517 -22.60108 -34.54368 1.000 127.87684 389 LYS A CA 1
ATOM 1781 C C . LYS A 1 217 ? 25.73329 -23.53827 -33.75637 1.000 130.61595 389 LYS A C 1
ATOM 1782 O O . LYS A 1 217 ? 26.86106 -23.18574 -33.39940 1.000 132.90697 389 LYS A O 1
ATOM 1788 N N . MET A 1 218 ? 25.22928 -24.74285 -33.48335 1.000 120.21072 390 MET A N 1
ATOM 1789 C CA . MET A 1 218 ? 25.93499 -25.73587 -32.69258 1.000 125.15430 390 MET A CA 1
ATOM 1790 C C . MET A 1 218 ? 26.38307 -26.90613 -33.56349 1.000 132.16115 390 MET A C 1
ATOM 1791 O O . MET A 1 218 ? 25.72139 -27.24338 -34.55069 1.000 147.69678 390 MET A O 1
ATOM 1796 N N . PRO A 1 219 ? 27.50051 -27.54525 -33.22459 1.000 126.69928 391 PRO A N 1
ATOM 1797 C CA . PRO A 1 219 ? 27.93492 -28.72329 -33.98087 1.000 133.44001 391 PRO A CA 1
ATOM 1798 C C . PRO A 1 219 ? 27.02134 -29.91249 -33.72736 1.000 157.01960 391 PRO A C 1
ATOM 1799 O O . PRO A 1 219 ? 26.26716 -29.96060 -32.75356 1.000 153.68704 391 PRO A O 1
ATOM 1803 N N . SER A 1 220 ? 27.09642 -30.88447 -34.64120 1.000 166.18601 392 SER A N 1
ATOM 1804 C CA . SER A 1 220 ? 26.23094 -32.05731 -34.55419 1.000 157.00780 392 SER A CA 1
ATOM 1805 C C . SER A 1 220 ? 26.46224 -32.84332 -33.26939 1.000 157.60827 392 SER A C 1
ATOM 1806 O O . SER A 1 220 ? 25.55053 -33.52752 -32.79033 1.000 152.32739 392 SER A O 1
ATOM 1809 N N . LYS A 1 221 ? 27.66225 -32.76070 -32.69682 1.000 167.65820 393 LYS A N 1
ATOM 1810 C CA . LYS A 1 221 ? 27.98497 -33.49523 -31.48003 1.000 157.62405 393 LYS A CA 1
ATOM 1811 C C . LYS A 1 221 ? 27.48318 -32.80930 -30.21206 1.000 153.09123 393 LYS A C 1
ATOM 1812 O O . LYS A 1 221 ? 27.79972 -33.27448 -29.11220 1.000 160.73149 393 LYS A O 1
ATOM 1818 N N . ILE A 1 222 ? 26.71491 -31.72386 -30.33308 1.000 150.28009 394 ILE A N 1
ATOM 1819 C CA . ILE A 1 222 ? 26.02215 -31.17643 -29.17058 1.000 150.81757 394 ILE A CA 1
ATOM 1820 C C . ILE A 1 222 ? 24.77236 -31.98445 -28.84891 1.000 152.09780 394 ILE A C 1
ATOM 1821 O O . ILE A 1 222 ? 24.24502 -31.88681 -27.73326 1.000 157.27554 394 ILE A O 1
ATOM 1826 N N . GLN A 1 223 ? 24.28633 -32.77960 -29.80671 1.000 150.08091 395 GLN A N 1
ATOM 1827 C CA . GLN A 1 223 ? 23.08884 -33.58504 -29.59325 1.000 145.72176 395 GLN A CA 1
ATOM 1828 C C . GLN A 1 223 ? 23.30751 -34.65348 -28.52871 1.000 155.18931 395 GLN A C 1
ATOM 1829 O O . GLN A 1 223 ? 22.34836 -35.08645 -27.87986 1.000 163.48142 395 GLN A O 1
ATOM 1835 N N . ARG A 1 224 ? 24.55373 -35.09189 -28.33435 1.000 161.84465 396 ARG A N 1
ATOM 1836 C CA . ARG A 1 224 ? 24.84631 -36.12327 -27.34555 1.000 168.23848 396 ARG A CA 1
ATOM 1837 C C . ARG A 1 224 ? 24.77420 -35.61695 -25.90935 1.000 178.05255 396 ARG A C 1
ATOM 1838 O O . ARG A 1 224 ? 24.86243 -36.43027 -24.98310 1.000 177.18628 396 ARG A O 1
ATOM 1846 N N . GLU A 1 225 ? 24.62216 -34.31369 -25.69780 1.000 162.49047 397 GLU A N 1
ATOM 1847 C CA . GLU A 1 225 ? 24.53798 -33.74372 -24.36179 1.000 153.09906 397 GLU A CA 1
ATOM 1848 C C . GLU A 1 225 ? 23.08013 -33.55709 -23.96075 1.000 152.23076 397 GLU A C 1
ATOM 1849 O O . GLU A 1 225 ? 22.22348 -33.24432 -24.79147 1.000 149.00386 397 GLU A O 1
ATOM 1855 N N . GLN A 1 226 ? 22.80509 -33.75185 -22.67276 1.000 154.30522 398 GLN A N 1
ATOM 1856 C CA . GLN A 1 226 ? 21.45330 -33.59530 -22.13872 1.000 157.68538 398 GLN A CA 1
ATOM 1857 C C . GLN A 1 226 ? 21.28042 -32.15039 -21.68567 1.000 141.72974 398 GLN A C 1
ATOM 1858 O O . GLN A 1 226 ? 21.77789 -31.74675 -20.63107 1.000 138.76558 398 GLN A O 1
ATOM 1864 N N . LEU A 1 227 ? 20.57927 -31.37011 -22.49432 1.000 124.72207 399 LEU A N 1
ATOM 1865 C CA . LEU A 1 227 ? 20.31443 -29.96108 -22.26698 1.000 123.20338 399 LEU A CA 1
ATOM 1866 C C . LEU A 1 227 ? 18.85422 -29.68786 -22.55443 1.000 120.27968 399 LEU A C 1
ATOM 1867 O O . LEU A 1 227 ? 18.19012 -30.47604 -23.24464 1.000 126.50905 399 LEU A O 1
ATOM 1872 N N . PRO A 1 228 ? 18.30123 -28.58976 -22.03892 1.000 119.59258 400 PRO A N 1
ATOM 1873 C CA . PRO A 1 228 ? 16.92786 -28.22028 -22.39625 1.000 122.38825 400 PRO A CA 1
ATOM 1874 C C . PRO A 1 228 ? 16.79991 -28.02179 -23.89976 1.000 117.67215 400 PRO A C 1
ATOM 1875 O O . PRO A 1 228 ? 17.55089 -27.25569 -24.50773 1.000 139.61074 400 PRO A O 1
ATOM 1879 N N . CYS A 1 229 ? 15.84062 -28.72180 -24.49886 1.000 116.27678 401 CYS A N 1
ATOM 1880 C CA . CYS A 1 229 ? 15.69224 -28.74391 -25.94710 1.000 127.71198 401 CYS A CA 1
ATOM 1881 C C . CYS A 1 229 ? 14.27986 -28.33207 -26.32999 1.000 108.27027 401 CYS A C 1
ATOM 1882 O O . CYS A 1 229 ? 13.30520 -28.90159 -25.82935 1.000 130.31517 401 CYS A O 1
ATOM 1885 N N . GLY A 1 230 ? 14.17539 -27.34683 -27.21770 1.000 129.02231 402 GLY A N 1
ATOM 1886 C CA . GLY A 1 230 ? 12.88988 -26.91556 -27.72838 1.000 123.01125 402 GLY A CA 1
ATOM 1887 C C . GLY A 1 230 ? 12.81252 -26.99106 -29.23940 1.000 138.43300 402 GLY A C 1
ATOM 1888 O O . GLY A 1 230 ? 13.73369 -27.49745 -29.88701 1.000 151.64507 402 GLY A O 1
ATOM 1889 N N . LYS A 1 231 ? 11.72234 -26.48718 -29.81554 1.000 143.30022 403 LYS A N 1
ATOM 1890 C CA . LYS A 1 231 ? 11.50990 -26.51531 -31.25844 1.000 115.06855 403 LYS A CA 1
ATOM 1891 C C . LYS A 1 231 ? 11.15619 -25.10999 -31.72013 1.000 107.19175 403 LYS A C 1
ATOM 1892 O O . LYS A 1 231 ? 10.13592 -24.55505 -31.30007 1.000 120.06097 403 LYS A O 1
ATOM 1898 N N . ILE A 1 232 ? 12.00180 -24.53478 -32.57281 1.000 102.04557 404 ILE A N 1
ATOM 1899 C CA . ILE A 1 232 ? 11.80504 -23.16220 -33.02797 1.000 127.02270 404 ILE A CA 1
ATOM 1900 C C . ILE A 1 232 ? 10.62011 -23.11083 -33.98444 1.000 107.73809 404 ILE A C 1
ATOM 1901 O O . ILE A 1 232 ? 10.58434 -23.82604 -34.99260 1.000 100.37393 404 ILE A O 1
ATOM 1906 N N . LYS A 1 233 ? 9.64070 -22.26623 -33.66572 1.000 98.53469 405 LYS A N 1
ATOM 1907 C CA . LYS A 1 233 ? 8.47223 -22.05204 -34.50535 1.000 104.21698 405 LYS A CA 1
ATOM 1908 C C . LYS A 1 233 ? 8.20852 -20.55662 -34.63539 1.000 111.14871 405 LYS A C 1
ATOM 1909 O O . LYS A 1 233 ? 8.70645 -19.74711 -33.84906 1.000 119.87651 405 LYS A O 1
ATOM 1915 N N . LEU A 1 234 ? 7.41869 -20.19494 -35.64432 1.000 94.45003 406 LEU A N 1
ATOM 1916 C CA . LEU A 1 234 ? 7.11544 -18.80317 -35.95048 1.000 97.83240 406 LEU A CA 1
ATOM 1917 C C . LEU A 1 234 ? 5.63946 -18.50666 -35.71214 1.000 107.27615 406 LEU A C 1
ATOM 1918 O O . LEU A 1 234 ? 4.76879 -19.31652 -36.04864 1.000 92.79717 406 LEU A O 1
ATOM 1923 N N . ILE A 1 235 ? 5.36834 -17.34001 -35.13165 1.000 95.04485 407 ILE A N 1
ATOM 1924 C CA . ILE A 1 235 ? 4.00738 -16.87745 -34.86186 1.000 103.39794 407 ILE A CA 1
ATOM 1925 C C . ILE A 1 235 ? 3.84099 -15.46413 -35.41284 1.000 103.96894 407 ILE A C 1
ATOM 1926 O O . ILE A 1 235 ? 4.47352 -14.52612 -34.90601 1.000 134.00298 407 ILE A O 1
ATOM 1931 N N . PRO A 1 236 ? 3.01058 -15.26043 -36.43837 1.000 101.83943 408 PRO A N 1
ATOM 1932 C CA . PRO A 1 236 ? 2.85240 -13.91660 -37.01909 1.000 119.77756 408 PRO A CA 1
ATOM 1933 C C . PRO A 1 236 ? 1.89245 -13.07056 -36.19343 1.000 99.93726 408 PRO A C 1
ATOM 1934 O O . PRO A 1 236 ? 0.75518 -13.47498 -35.94057 1.000 96.88776 408 PRO A O 1
ATOM 1938 N N . LYS A 1 237 ? 2.34841 -11.89035 -35.76492 1.000 130.93866 409 LYS A N 1
ATOM 1939 C CA . LYS A 1 237 ? 1.52869 -11.13639 -34.81700 1.000 156.58067 409 LYS A CA 1
ATOM 1940 C C . LYS A 1 237 ? 0.42041 -10.35140 -35.51454 1.000 170.55831 409 LYS A C 1
ATOM 1941 O O . LYS A 1 237 ? -0.76617 -10.63014 -35.31654 1.000 178.72723 409 LYS A O 1
ATOM 1947 N N . ARG A 1 238 ? 0.78534 -9.36010 -36.33713 1.000 172.28399 410 ARG A N 1
ATOM 1948 C CA . ARG A 1 238 ? -0.08105 -8.87833 -37.41023 1.000 157.51117 410 ARG A CA 1
ATOM 1949 C C . ARG A 1 238 ? 0.63398 -8.64128 -38.73269 1.000 156.24033 410 ARG A C 1
ATOM 1950 O O . ARG A 1 238 ? -0.02700 -8.63818 -39.77543 1.000 160.09573 410 ARG A O 1
ATOM 1958 N N . SER A 1 239 ? 1.94790 -8.41169 -38.72885 1.000 155.56105 411 SER A N 1
ATOM 1959 C CA . SER A 1 239 ? 2.69463 -8.05767 -39.92823 1.000 157.55154 411 SER A CA 1
ATOM 1960 C C . SER A 1 239 ? 4.08185 -8.67379 -39.99232 1.000 150.01893 411 SER A C 1
ATOM 1961 O O . SER A 1 239 ? 4.70630 -8.62994 -41.05793 1.000 145.08419 411 SER A O 1
ATOM 1964 N N . SER A 1 240 ? 4.59385 -9.20517 -38.88599 1.000 131.86212 412 SER A N 1
ATOM 1965 C CA . SER A 1 240 ? 5.92239 -9.79441 -38.80937 1.000 129.03556 412 SER A CA 1
ATOM 1966 C C . SER A 1 240 ? 5.78700 -11.12395 -38.07977 1.000 122.64222 412 SER A C 1
ATOM 1967 O O . SER A 1 240 ? 4.67798 -11.58020 -37.79140 1.000 121.54282 412 SER A O 1
ATOM 1970 N N . PHE A 1 241 ? 6.91731 -11.74938 -37.77083 1.000 112.71177 413 PHE A N 1
ATOM 1971 C CA . PHE A 1 241 ? 6.93778 -13.05361 -37.12579 1.000 116.08817 413 PHE A CA 1
ATOM 1972 C C . PHE A 1 241 ? 7.54254 -12.95426 -35.73164 1.000 111.99765 413 PHE A C 1
ATOM 1973 O O . PHE A 1 241 ? 8.56714 -12.29450 -35.53153 1.000 106.01533 413 PHE A O 1
ATOM 1981 N N . ARG A 1 242 ? 6.89700 -13.60665 -34.77100 1.000 101.13964 414 ARG A N 1
ATOM 1982 C CA . ARG A 1 242 ? 7.44780 -13.79008 -33.43731 1.000 109.34791 414 ARG A CA 1
ATOM 1983 C C . ARG A 1 242 ? 8.05874 -15.18095 -33.34324 1.000 113.14622 414 ARG A C 1
ATOM 1984 O O . ARG A 1 242 ? 7.46931 -16.16024 -33.80979 1.000 112.33256 414 ARG A O 1
ATOM 1992 N N . VAL A 1 243 ? 9.24108 -15.26484 -32.74258 1.000 111.41595 415 VAL A N 1
ATOM 1993 C CA . VAL A 1 243 ? 9.97908 -16.51774 -32.64080 1.000 108.20105 415 VAL A CA 1
ATOM 1994 C C . VAL A 1 243 ? 9.80586 -17.06296 -31.23154 1.000 108.39150 415 VAL A C 1
ATOM 1995 O O . VAL A 1 243 ? 10.18451 -16.41089 -30.25074 1.000 117.59409 415 VAL A O 1
ATOM 1999 N N . ILE A 1 244 ? 9.23084 -18.25808 -31.13054 1.000 99.15760 416 ILE A N 1
ATOM 2000 C CA . ILE A 1 244 ? 9.03895 -18.92812 -29.85488 1.000 100.37785 416 ILE A CA 1
ATOM 2001 C C . ILE A 1 244 ? 9.67826 -20.30697 -29.93376 1.000 110.44344 416 ILE A C 1
ATOM 2002 O O . ILE A 1 244 ? 10.00064 -20.81336 -31.01167 1.000 98.69231 416 ILE A O 1
ATOM 2007 N N . CYS A 1 245 ? 9.86507 -20.91298 -28.76484 1.000 110.33579 417 CYS A N 1
ATOM 2008 C CA . CYS A 1 245 ? 10.47917 -22.22897 -28.65417 1.000 100.58587 417 CYS A CA 1
ATOM 2009 C C . CYS A 1 245 ? 9.60455 -23.09269 -27.75967 1.000 100.48470 417 CYS A C 1
ATOM 2010 O O . CYS A 1 245 ? 9.36520 -22.74183 -26.59974 1.000 117.83333 417 CYS A O 1
ATOM 2013 N N . VAL A 1 246 ? 9.12628 -24.20904 -28.29480 1.000 99.44759 418 VAL A N 1
ATOM 2014 C CA . VAL A 1 246 ? 8.25090 -25.12435 -27.56952 1.000 106.46492 418 VAL A CA 1
ATOM 2015 C C . VAL A 1 246 ? 9.09783 -26.30507 -27.08161 1.000 119.78043 418 VAL A C 1
ATOM 2016 O O . VAL A 1 246 ? 9.66286 -27.02372 -27.91573 1.000 119.77212 418 VAL A O 1
ATOM 2020 N N . PRO A 1 247 ? 9.21922 -26.51295 -25.77345 1.000 129.00865 419 PRO A N 1
ATOM 2021 C CA . PRO A 1 247 ? 10.03277 -27.63571 -25.28105 1.000 134.43974 419 PRO A CA 1
ATOM 2022 C C . PRO A 1 247 ? 9.48467 -28.97195 -25.76043 1.000 123.23040 419 PRO A C 1
ATOM 2023 O O . PRO A 1 247 ? 8.29478 -29.26344 -25.61966 1.000 141.46405 419 PRO A O 1
ATOM 2027 N N . ILE A 1 248 ? 10.36755 -29.78475 -26.33485 1.000 128.78911 420 ILE A N 1
ATOM 2028 C CA . ILE A 1 248 ? 9.99348 -31.11506 -26.79921 1.000 143.79163 420 ILE A CA 1
ATOM 2029 C C . ILE A 1 248 ? 9.90197 -32.06032 -25.60930 1.000 123.62906 420 ILE A C 1
ATOM 2030 O O . ILE A 1 248 ? 10.60168 -31.90236 -24.60193 1.000 118.47049 420 ILE A O 1
ATOM 2035 N N . LYS A 1 249 ? 9.02624 -33.05389 -25.72363 1.000 122.30067 421 LYS A N 1
ATOM 2036 C CA . LYS A 1 249 ? 8.81249 -34.02554 -24.65159 1.000 122.53058 421 LYS A CA 1
ATOM 2037 C C . LYS A 1 249 ? 9.73267 -35.23455 -24.80010 1.000 127.56782 421 LYS A C 1
ATOM 2038 O O . LYS A 1 249 ? 9.29367 -36.38412 -24.82187 1.000 123.62662 421 LYS A O 1
ATOM 2044 N N . ARG A 1 250 ? 11.03074 -34.96531 -24.89357 1.000 126.05737 422 ARG A N 1
ATOM 2045 C CA . ARG A 1 250 ? 12.05803 -35.99380 -25.02699 1.000 124.67892 422 ARG A CA 1
ATOM 2046 C C . ARG A 1 250 ? 13.40767 -35.32853 -24.77889 1.000 118.96771 422 ARG A C 1
ATOM 2047 O O . ARG A 1 250 ? 13.48573 -34.13329 -24.47766 1.000 115.85401 422 ARG A O 1
ATOM 2055 N N . SER A 1 251 ? 14.47261 -36.11087 -24.91105 1.000 118.40697 423 SER A N 1
ATOM 2056 C CA . SER A 1 251 ? 15.82769 -35.62216 -24.70635 1.000 125.70370 423 SER A CA 1
ATOM 2057 C C . SER A 1 251 ? 16.49317 -35.30965 -26.04389 1.000 141.47900 423 SER A C 1
ATOM 2058 O O . SER A 1 251 ? 15.99718 -35.66461 -27.11557 1.000 140.05236 423 SER A O 1
ATOM 2061 N N . LEU A 1 252 ? 17.63379 -34.61885 -25.96437 1.000 143.54060 424 LEU A N 1
ATOM 2062 C CA . LEU A 1 252 ? 18.38001 -34.26282 -27.16867 1.000 129.03158 424 LEU A CA 1
ATOM 2063 C C . LEU A 1 252 ? 18.86967 -35.50491 -27.90691 1.000 134.83707 424 LEU A C 1
ATOM 2064 O O . LEU A 1 252 ? 18.76282 -35.59336 -29.13549 1.000 138.82215 424 LEU A O 1
ATOM 2069 N N . LYS A 1 253 ? 19.40999 -36.47850 -27.16846 1.000 152.07248 425 LYS A N 1
ATOM 2070 C CA . LYS A 1 253 ? 19.99200 -37.66180 -27.79844 1.000 150.59743 425 LYS A CA 1
ATOM 2071 C C . LYS A 1 253 ? 18.94899 -38.46827 -28.56475 1.000 149.82505 425 LYS A C 1
ATOM 2072 O O . LYS A 1 253 ? 19.20157 -38.91299 -29.69106 1.000 158.92320 425 LYS A O 1
ATOM 2078 N N . LEU A 1 254 ? 17.77526 -38.67145 -27.97071 1.000 165.15056 426 LEU A N 1
ATOM 2079 C CA . LEU A 1 254 ? 16.76322 -39.56303 -28.52570 1.000 165.06332 426 LEU A CA 1
ATOM 2080 C C . LEU A 1 254 ? 15.87389 -38.89172 -29.56684 1.000 166.39936 426 LEU A C 1
ATOM 2081 O O . LEU A 1 254 ? 15.03044 -39.56768 -30.16599 1.000 189.02817 426 LEU A O 1
ATOM 2086 N N . LEU A 1 255 ? 16.04020 -37.59244 -29.79091 1.000 150.43064 427 LEU A N 1
ATOM 2087 C CA . LEU A 1 255 ? 15.23863 -36.84763 -30.74759 1.000 160.14371 427 LEU A CA 1
ATOM 2088 C C . LEU A 1 255 ? 15.50550 -37.33460 -32.17483 1.000 171.15460 427 LEU A C 1
ATOM 2089 O O . LEU A 1 255 ? 16.46338 -38.06470 -32.44773 1.000 169.49680 427 LEU A O 1
ATOM 2094 N N . ASN A 1 256 ? 14.63727 -36.90396 -33.09399 1.000 158.99635 428 ASN A N 1
ATOM 2095 C CA . ASN A 1 256 ? 14.89980 -36.92939 -34.53469 1.000 171.31601 428 ASN A CA 1
ATOM 2096 C C . ASN A 1 256 ? 15.18905 -38.34079 -35.06547 1.000 172.13583 428 ASN A C 1
ATOM 2097 O O . ASN A 1 256 ? 16.29389 -38.63655 -35.52494 1.000 176.28137 428 ASN A O 1
ATOM 2102 N N . LYS A 1 257 ? 14.18557 -39.22283 -34.99877 1.000 178.91567 429 LYS A N 1
ATOM 2103 C CA . LYS A 1 257 ? 12.87898 -39.06759 -34.35538 1.000 170.57942 429 LYS A CA 1
ATOM 2104 C C . LYS A 1 257 ? 12.49007 -40.39496 -33.71013 1.000 161.55777 429 LYS A C 1
ATOM 2105 O O . LYS A 1 257 ? 11.41871 -40.52528 -33.11989 1.000 153.39372 429 LYS A O 1
ATOM 2111 N N . LYS A 1 258 ? 13.40140 -41.36229 -33.85295 1.000 158.02630 430 LYS A N 1
ATOM 2112 C CA . LYS A 1 258 ? 13.05016 -42.77654 -34.00405 1.000 162.81907 430 LYS A CA 1
ATOM 2113 C C . LYS A 1 258 ? 12.00267 -43.28142 -33.00866 1.000 178.50242 430 LYS A C 1
ATOM 2114 O O . LYS A 1 258 ? 11.15654 -44.10784 -33.37144 1.000 169.92464 430 LYS A O 1
ATOM 2120 N N . LEU A 1 259 ? 12.03318 -42.79664 -31.76245 1.000 182.37278 431 LEU A N 1
ATOM 2121 C CA . LEU A 1 259 ? 11.39238 -43.46956 -30.63057 1.000 165.30649 431 LEU A CA 1
ATOM 2122 C C . LEU A 1 259 ? 9.95534 -43.90469 -30.89203 1.000 173.48535 431 LEU A C 1
ATOM 2123 O O . LEU A 1 259 ? 9.07593 -43.06759 -31.11945 1.000 179.34432 431 LEU A O 1
ATOM 2128 N N . GLU A 1 260 ? 9.71545 -45.21349 -30.86323 1.000 175.78723 432 GLU A N 1
ATOM 2129 C CA . GLU A 1 260 ? 8.38875 -45.80635 -30.99529 1.000 188.48292 432 GLU A CA 1
ATOM 2130 C C . GLU A 1 260 ? 8.07681 -46.83942 -29.92282 1.000 180.93657 432 GLU A C 1
ATOM 2131 O O . GLU A 1 260 ? 6.93400 -46.91404 -29.46316 1.000 167.12989 432 GLU A O 1
ATOM 2137 N N . LEU A 1 261 ? 9.06634 -47.63482 -29.50763 1.000 184.51191 433 LEU A N 1
ATOM 2138 C CA . LEU A 1 261 ? 8.82727 -48.80084 -28.65421 1.000 193.43647 433 LEU A CA 1
ATOM 2139 C C . LEU A 1 261 ? 8.69573 -48.35555 -27.19842 1.000 194.18006 433 LEU A C 1
ATOM 2140 O O . LEU A 1 261 ? 9.51226 -48.67563 -26.33170 1.000 187.96248 433 LEU A O 1
ATOM 2145 N N . ASP A 1 262 ? 7.64432 -47.57356 -26.95053 1.000 187.90580 434 ASP A N 1
ATOM 2146 C CA . ASP A 1 262 ? 7.24795 -47.16453 -25.60685 1.000 169.15854 434 ASP A CA 1
ATOM 2147 C C . ASP A 1 262 ? 8.27317 -46.25906 -24.93828 1.000 161.17848 434 ASP A C 1
ATOM 2148 O O . ASP A 1 262 ? 8.08138 -45.84429 -23.79020 1.000 161.68836 434 ASP A O 1
ATOM 2153 N N . THR A 1 263 ? 9.35972 -45.94150 -25.64149 1.000 169.36453 435 THR A N 1
ATOM 2154 C CA . THR A 1 263 ? 10.29484 -44.94911 -25.13375 1.000 167.22515 435 THR A CA 1
ATOM 2155 C C . THR A 1 263 ? 9.73930 -43.54283 -25.30022 1.000 156.34114 435 THR A C 1
ATOM 2156 O O . THR A 1 263 ? 10.09343 -42.64180 -24.53225 1.000 149.35009 435 THR A O 1
ATOM 2160 N N . LEU A 1 264 ? 8.86840 -43.34323 -26.29231 1.000 155.34409 436 LEU A N 1
ATOM 2161 C CA . LEU A 1 264 ? 8.20457 -42.05478 -26.45474 1.000 153.83515 436 LEU A CA 1
ATOM 2162 C C . LEU A 1 264 ? 7.35276 -41.71907 -25.23649 1.000 150.96706 436 LEU A C 1
ATOM 2163 O O . LEU A 1 264 ? 7.24483 -40.54988 -24.84737 1.000 157.79839 436 LEU A O 1
ATOM 2168 N N . GLU A 1 265 ? 6.74118 -42.73255 -24.61940 1.000 159.01559 437 GLU A N 1
ATOM 2169 C CA . GLU A 1 265 ? 5.89468 -42.48895 -23.45670 1.000 161.31997 437 GLU A CA 1
ATOM 2170 C C . GLU A 1 265 ? 6.71654 -42.25734 -22.19305 1.000 161.15358 437 GLU A C 1
ATOM 2171 O O . GLU A 1 265 ? 6.39176 -41.36837 -21.39850 1.000 162.82707 437 GLU A O 1
ATOM 2177 N N . LYS A 1 266 ? 7.78489 -43.03492 -21.98808 1.000 151.20737 438 LYS A N 1
ATOM 2178 C CA . LYS A 1 266 ? 8.59078 -42.85013 -20.78443 1.000 138.01851 438 LYS A CA 1
ATOM 2179 C C . LYS A 1 266 ? 9.38834 -41.55370 -20.83959 1.000 140.48652 438 LYS A C 1
ATOM 2180 O O . LYS A 1 266 ? 9.70248 -40.97627 -19.79243 1.000 131.82827 438 LYS A O 1
ATOM 2186 N N . GLU A 1 267 ? 9.72634 -41.08316 -22.04247 1.000 153.07181 439 GLU A N 1
ATOM 2187 C CA . GLU A 1 267 ? 10.31365 -39.75441 -22.17001 1.000 142.70775 439 GLU A CA 1
ATOM 2188 C C . GLU A 1 267 ? 9.29003 -38.67641 -21.84001 1.000 147.85222 439 GLU A C 1
ATOM 2189 O O . GLU A 1 267 ? 9.63018 -37.65184 -21.23659 1.000 135.47977 439 GLU A O 1
ATOM 2195 N N . LYS A 1 268 ? 8.02855 -38.89245 -22.22574 1.000 152.63828 440 LYS A N 1
ATOM 2196 C CA . LYS A 1 268 ? 6.97806 -37.94262 -21.87782 1.000 144.93933 440 LYS A CA 1
ATOM 2197 C C . LYS A 1 268 ? 6.66483 -37.97978 -20.38836 1.000 147.52476 440 LYS A C 1
ATOM 2198 O O . LYS A 1 268 ? 6.26831 -36.95891 -19.81516 1.000 150.06956 440 LYS A O 1
ATOM 2204 N N . ARG A 1 269 ? 6.84071 -39.13689 -19.74436 1.000 155.43189 441 ARG A N 1
ATOM 2205 C CA . ARG A 1 269 ? 6.64751 -39.20477 -18.30039 1.000 157.80519 441 ARG A CA 1
ATOM 2206 C C . ARG A 1 269 ? 7.80234 -38.54566 -17.55887 1.000 138.35960 441 ARG A C 1
ATOM 2207 O O . ARG A 1 269 ? 7.61722 -38.04475 -16.44427 1.000 134.07552 441 ARG A O 1
ATOM 2215 N N . GLU A 1 270 ? 8.99396 -38.53198 -18.15978 1.000 131.50185 442 GLU A N 1
ATOM 2216 C CA . GLU A 1 270 ? 10.10672 -37.77703 -17.59772 1.000 132.94489 442 GLU A CA 1
ATOM 2217 C C . GLU A 1 270 ? 9.96344 -36.28468 -17.86523 1.000 131.06531 442 GLU A C 1
ATOM 2218 O O . GLU A 1 270 ? 10.39761 -35.46641 -17.04626 1.000 135.54394 442 GLU A O 1
ATOM 2224 N N . PHE A 1 271 ? 9.36845 -35.91762 -19.00197 1.000 120.62177 443 PHE A N 1
ATOM 2225 C CA . PHE A 1 271 ? 9.11901 -34.51200 -19.30354 1.000 121.91138 443 PHE A CA 1
ATOM 2226 C C . PHE A 1 271 ? 8.19582 -33.88532 -18.26530 1.000 131.45139 443 PHE A C 1
ATOM 2227 O O . PHE A 1 271 ? 8.55042 -32.89592 -17.61466 1.000 135.78216 443 PHE A O 1
ATOM 2235 N N . GLU A 1 272 ? 6.99560 -34.45141 -18.10202 1.000 140.73521 444 GLU A N 1
ATOM 2236 C CA . GLU A 1 272 ? 6.04908 -33.91853 -17.12666 1.000 136.80996 444 GLU A CA 1
ATOM 2237 C C . GLU A 1 272 ? 6.59823 -33.99332 -15.70806 1.000 129.78449 444 GLU A C 1
ATOM 2238 O O . GLU A 1 272 ? 6.22630 -33.17824 -14.85684 1.000 135.90528 444 GLU A O 1
ATOM 2244 N N . ARG A 1 273 ? 7.48160 -34.95578 -15.43393 1.000 121.48608 445 ARG A N 1
ATOM 2245 C CA . ARG A 1 273 ? 8.08576 -35.04930 -14.10881 1.000 121.86119 445 ARG A CA 1
ATOM 2246 C C . ARG A 1 273 ? 9.01798 -33.87306 -13.84953 1.000 124.96328 445 ARG A C 1
ATOM 2247 O O . ARG A 1 273 ? 8.93188 -33.21699 -12.80527 1.000 126.62937 445 ARG A O 1
ATOM 2255 N N . TYR A 1 274 ? 9.91615 -33.59123 -14.79631 1.000 127.63151 446 TYR A N 1
ATOM 2256 C CA . TYR A 1 274 ? 10.87243 -32.50373 -14.61781 1.000 112.70863 446 TYR A CA 1
ATOM 2257 C C . TYR A 1 274 ? 10.16404 -31.16378 -14.46306 1.000 121.08774 446 TYR A C 1
ATOM 2258 O O . TYR A 1 274 ? 10.62160 -30.29445 -13.71142 1.000 115.81982 446 TYR A O 1
ATOM 2267 N N . ARG A 1 275 ? 9.04490 -30.97736 -15.16763 1.000 119.28179 447 ARG A N 1
ATOM 2268 C CA . ARG A 1 275 ? 8.30296 -29.72629 -15.05017 1.000 123.15090 447 ARG A CA 1
ATOM 2269 C C . ARG A 1 275 ? 7.64519 -29.59470 -13.68169 1.000 125.79390 447 ARG A C 1
ATOM 2270 O O . ARG A 1 275 ? 7.60017 -28.49794 -13.11357 1.000 122.00776 447 ARG A O 1
ATOM 2278 N N . LYS A 1 276 ? 7.13938 -30.69823 -13.13036 1.000 131.83175 448 LYS A N 1
ATOM 2279 C CA . LYS A 1 276 ? 6.38423 -30.64108 -11.88474 1.000 131.93537 448 LYS A CA 1
ATOM 2280 C C . LYS A 1 276 ? 7.24366 -30.81268 -10.63989 1.000 132.55667 448 LYS A C 1
ATOM 2281 O O . LYS A 1 276 ? 6.78486 -30.47837 -9.54148 1.000 144.05966 448 LYS A O 1
ATOM 2287 N N . GLU A 1 277 ? 8.46875 -31.31776 -10.77378 1.000 128.04612 449 GLU A N 1
ATOM 2288 C CA . GLU A 1 277 ? 9.31098 -31.56438 -9.61009 1.000 113.54631 449 GLU A CA 1
ATOM 2289 C C . GLU A 1 277 ? 10.39351 -30.51507 -9.40434 1.000 112.59733 449 GLU A C 1
ATOM 2290 O O . GLU A 1 277 ? 10.80098 -30.28656 -8.26081 1.000 127.82864 449 GLU A O 1
ATOM 2296 N N . VAL A 1 278 ? 10.87897 -29.87296 -10.46981 1.000 111.29233 450 VAL A N 1
ATOM 2297 C CA . VAL A 1 278 ? 11.90668 -28.84718 -10.37338 1.000 115.54378 450 VAL A CA 1
ATOM 2298 C C . VAL A 1 278 ? 11.45443 -27.53108 -11.00985 1.000 124.82600 450 VAL A C 1
ATOM 2299 O O . VAL A 1 278 ? 11.49019 -26.47933 -10.36926 1.000 122.39522 450 VAL A O 1
ATOM 2303 N N . LEU A 1 279 ? 11.01861 -27.58670 -12.27081 1.000 125.05006 451 LEU A N 1
ATOM 2304 C CA . LEU A 1 279 ? 10.75005 -26.36159 -13.02636 1.000 118.76970 451 LEU A CA 1
ATOM 2305 C C . LEU A 1 279 ? 9.64736 -25.52855 -12.38097 1.000 121.72510 451 LEU A C 1
ATOM 2306 O O . LEU A 1 279 ? 9.87221 -24.37766 -11.98857 1.000 133.12324 451 LEU A O 1
ATOM 2311 N N . SER A 1 280 ? 8.43932 -26.08430 -12.28312 1.000 113.58791 452 SER A N 1
ATOM 2312 C CA . SER A 1 280 ? 7.35268 -25.35763 -11.63009 1.000 124.96358 452 SER A CA 1
ATOM 2313 C C . SER A 1 280 ? 7.66629 -24.99629 -10.18164 1.000 119.84633 452 SER A C 1
ATOM 2314 O O . SER A 1 280 ? 7.35336 -23.86113 -9.78099 1.000 113.32486 452 SER A O 1
ATOM 2317 N N . PRO A 1 281 ? 8.24661 -25.87782 -9.35391 1.000 118.12360 453 PRO A N 1
ATOM 2318 C CA . PRO A 1 281 ? 8.67592 -25.42960 -8.01816 1.000 112.94127 453 PRO A CA 1
ATOM 2319 C C . PRO A 1 281 ? 9.62453 -24.24253 -8.04672 1.000 121.78070 453 PRO A C 1
ATOM 2320 O O . PRO A 1 281 ? 9.52796 -23.36242 -7.18216 1.000 123.60436 453 PRO A O 1
ATOM 2324 N N . VAL A 1 282 ? 10.53963 -24.18934 -9.01840 1.000 108.44406 454 VAL A N 1
ATOM 2325 C CA . VAL A 1 282 ? 11.42471 -23.03268 -9.14066 1.000 113.46538 454 VAL A CA 1
ATOM 2326 C C . VAL A 1 282 ? 10.62212 -21.78279 -9.47738 1.000 124.12037 454 VAL A C 1
ATOM 2327 O O . VAL A 1 282 ? 10.85233 -20.70699 -8.91008 1.000 125.68681 454 VAL A O 1
ATOM 2331 N N . GLY A 1 283 ? 9.67232 -21.90336 -10.40839 1.000 102.82523 455 GLY A N 1
ATOM 2332 C CA . GLY A 1 283 ? 8.82588 -20.76912 -10.74348 1.000 111.12068 455 GLY A CA 1
ATOM 2333 C C . GLY A 1 283 ? 8.07747 -20.22134 -9.54369 1.000 120.17101 455 GLY A C 1
ATOM 2334 O O . GLY A 1 283 ? 7.94549 -19.00538 -9.38548 1.000 100.85040 455 GLY A O 1
ATOM 2335 N N . GLN A 1 284 ? 7.57533 -21.11108 -8.68398 1.000 123.40567 456 GLN A N 1
ATOM 2336 C CA . GLN A 1 284 ? 6.92476 -20.67323 -7.45239 1.000 108.50798 456 GLN A CA 1
ATOM 2337 C C . GLN A 1 284 ? 7.89238 -19.89917 -6.56521 1.000 110.26688 456 GLN A C 1
ATOM 2338 O O . GLN A 1 284 ? 7.56208 -18.82049 -6.05849 1.000 124.35080 456 GLN A O 1
ATOM 2344 N N . ILE A 1 285 ? 9.09532 -20.44199 -6.36133 1.000 103.75559 457 ILE A N 1
ATOM 2345 C CA . ILE A 1 285 ? 10.07867 -19.78285 -5.50503 1.000 105.19652 457 ILE A CA 1
ATOM 2346 C C . ILE A 1 285 ? 10.48497 -18.43644 -6.09090 1.000 109.74543 457 ILE A C 1
ATOM 2347 O O . ILE A 1 285 ? 10.56237 -17.42911 -5.37590 1.000 103.38465 457 ILE A O 1
ATOM 2352 N N . LEU A 1 286 ? 10.74890 -18.39502 -7.39941 1.000 117.91675 458 LEU A N 1
ATOM 2353 C CA . LEU A 1 286 ? 11.11588 -17.13405 -8.03595 1.000 106.63944 458 LEU A CA 1
ATOM 2354 C C . LEU A 1 286 ? 9.96507 -16.13671 -7.98684 1.000 114.52882 458 LEU A C 1
ATOM 2355 O O . LEU A 1 286 ? 10.18307 -14.93959 -7.76590 1.000 108.19274 458 LEU A O 1
ATOM 2360 N N . ARG A 1 287 ? 8.73256 -16.60994 -8.18924 1.000 110.14709 459 ARG A N 1
ATOM 2361 C CA . ARG A 1 287 ? 7.57368 -15.74099 -8.01490 1.000 113.33445 459 ARG A CA 1
ATOM 2362 C C . ARG A 1 287 ? 7.42091 -15.29958 -6.56558 1.000 108.99008 459 ARG A C 1
ATOM 2363 O O . ARG A 1 287 ? 6.93133 -14.19482 -6.30351 1.000 111.17447 459 ARG A O 1
ATOM 2371 N N . LEU A 1 288 ? 7.83386 -16.14234 -5.61576 1.000 106.87482 460 LEU A N 1
ATOM 2372 C CA . LEU A 1 288 ? 7.72585 -15.77721 -4.20768 1.000 110.47127 460 LEU A CA 1
ATOM 2373 C C . LEU A 1 288 ? 8.78299 -14.75111 -3.81788 1.000 113.87162 460 LEU A C 1
ATOM 2374 O O . LEU A 1 288 ? 8.50356 -13.82969 -3.04203 1.000 102.65636 460 LEU A O 1
ATOM 2379 N N . LYS A 1 289 ? 10.00353 -14.89492 -4.34126 1.000 104.92881 461 LYS A N 1
ATOM 2380 C CA . LYS A 1 289 ? 11.05421 -13.92766 -4.03823 1.000 103.36690 461 LYS A CA 1
ATOM 2381 C C . LYS A 1 289 ? 10.70604 -12.54800 -4.58208 1.000 104.13162 461 LYS A C 1
ATOM 2382 O O . LYS A 1 289 ? 10.94263 -11.53192 -3.91756 1.000 113.63873 461 LYS A O 1
ATOM 2388 N N . LEU A 1 290 ? 10.14543 -12.49183 -5.79291 1.000 115.18284 462 LEU A N 1
ATOM 2389 C CA . LEU A 1 290 ? 9.69019 -11.21761 -6.33813 1.000 109.12480 462 LEU A CA 1
ATOM 2390 C C . LEU A 1 290 ? 8.54474 -10.64224 -5.51565 1.000 110.61702 462 LEU A C 1
ATOM 2391 O O . LEU A 1 290 ? 8.39876 -9.41751 -5.42450 1.000 101.10374 462 LEU A O 1
ATOM 2396 N N . SER A 1 291 ? 7.72464 -11.50884 -4.91398 1.000 112.77597 463 SER A N 1
ATOM 2397 C CA . SER A 1 291 ? 6.63099 -11.04215 -4.06730 1.000 100.98579 463 SER A CA 1
ATOM 2398 C C . SER A 1 291 ? 7.15107 -10.25585 -2.87073 1.000 107.54200 463 SER A C 1
ATOM 2399 O O . SER A 1 291 ? 6.58789 -9.21517 -2.51075 1.000 111.94127 463 SER A O 1
ATOM 2402 N N . LYS A 1 292 ? 8.22266 -10.74114 -2.23771 1.000 108.80067 464 LYS A N 1
ATOM 2403 C CA . LYS A 1 292 ? 8.78310 -10.03764 -1.08857 1.000 103.71154 464 LYS A CA 1
ATOM 2404 C C . LYS A 1 292 ? 9.28390 -8.65379 -1.48036 1.000 103.83966 464 LYS A C 1
ATOM 2405 O O . LYS A 1 292 ? 9.08079 -7.68044 -0.74552 1.000 105.52420 464 LYS A O 1
ATOM 2411 N N . LEU A 1 293 ? 9.93400 -8.54391 -2.64012 1.000 103.51419 465 LEU A N 1
ATOM 2412 C CA . LEU A 1 293 ? 10.39537 -7.23982 -3.10189 1.000 115.24209 465 LEU A CA 1
ATOM 2413 C C . LEU A 1 293 ? 9.22766 -6.31640 -3.42469 1.000 105.35860 465 LEU A C 1
ATOM 2414 O O . LEU A 1 293 ? 9.33643 -5.09814 -3.24529 1.000 111.03586 465 LEU A O 1
ATOM 2419 N N . ARG A 1 294 ? 8.11103 -6.87118 -3.90394 1.000 104.09152 466 ARG A N 1
ATOM 2420 C CA . ARG A 1 294 ? 6.90766 -6.06595 -4.08727 1.000 107.72326 466 ARG A CA 1
ATOM 2421 C C . ARG A 1 294 ? 6.38229 -5.55116 -2.75216 1.000 114.00743 466 ARG A C 1
ATOM 2422 O O . ARG A 1 294 ? 5.98797 -4.38445 -2.63837 1.000 114.26628 466 ARG A O 1
ATOM 2430 N N . ASP A 1 295 ? 6.36858 -6.40884 -1.72864 1.000 116.87779 467 ASP A N 1
ATOM 2431 C CA . ASP A 1 295 ? 5.90181 -5.98502 -0.41289 1.000 104.42286 467 ASP A CA 1
ATOM 2432 C C . ASP A 1 295 ? 6.83533 -4.95675 0.21059 1.000 105.94254 467 ASP A C 1
ATOM 2433 O O . ASP A 1 295 ? 6.38029 -4.07227 0.94466 1.000 105.39621 467 ASP A O 1
ATOM 2438 N N . THR A 1 296 ? 8.13492 -5.05415 -0.06969 1.000 108.20952 468 THR A N 1
ATOM 2439 C CA . THR A 1 296 ? 9.11521 -4.18807 0.57620 1.000 107.32460 468 THR A CA 1
ATOM 2440 C C . THR A 1 296 ? 9.19582 -2.82031 -0.09591 1.000 106.72978 468 THR A C 1
ATOM 2441 O O . THR A 1 296 ? 8.95737 -1.78845 0.54076 1.000 107.59476 468 THR A O 1
ATOM 2445 N N . TYR A 1 297 ? 9.53035 -2.79433 -1.38323 1.000 121.16109 469 TYR A N 1
ATOM 2446 C CA . TYR A 1 297 ? 9.81555 -1.55565 -2.09437 1.000 113.31707 469 TYR A CA 1
ATOM 2447 C C . TYR A 1 297 ? 8.60171 -1.08991 -2.88563 1.000 107.94018 469 TYR A C 1
ATOM 2448 O O . TYR A 1 297 ? 7.92675 -1.88976 -3.54012 1.000 104.84547 469 TYR A O 1
ATOM 2457 N N . GLU A 1 298 ? 8.32970 0.21509 -2.81939 1.000 108.34856 470 GLU A N 1
ATOM 2458 C CA . GLU A 1 298 ? 7.31791 0.80963 -3.68281 1.000 118.26353 470 GLU A CA 1
ATOM 2459 C C . GLU A 1 298 ? 7.74237 0.80177 -5.14731 1.000 139.45883 470 GLU A C 1
ATOM 2460 O O . GLU A 1 298 ? 6.88050 0.85547 -6.03166 1.000 118.90527 470 GLU A O 1
ATOM 2466 N N . SER A 1 299 ? 9.04852 0.73151 -5.42205 1.000 135.94423 471 SER A N 1
ATOM 2467 C CA . SER A 1 299 ? 9.51378 0.69765 -6.80532 1.000 130.63106 471 SER A CA 1
ATOM 2468 C C . SER A 1 299 ? 9.16736 -0.62596 -7.47373 1.000 120.46995 471 SER A C 1
ATOM 2469 O O . SER A 1 299 ? 8.79194 -0.65338 -8.65141 1.000 131.22772 471 SER A O 1
ATOM 2472 N N . TYR A 1 300 ? 9.28891 -1.73458 -6.74149 1.000 120.99559 472 TYR A N 1
ATOM 2473 C CA . TYR A 1 300 ? 8.86598 -3.02144 -7.27752 1.000 111.94216 472 TYR A CA 1
ATOM 2474 C C . TYR A 1 300 ? 7.35274 -3.11716 -7.40040 1.000 109.05737 472 TYR A C 1
ATOM 2475 O O . TYR A 1 300 ? 6.85616 -3.91749 -8.20050 1.000 109.21114 472 TYR A O 1
ATOM 2484 N N . ARG A 1 301 ? 6.61301 -2.31697 -6.63304 1.000 115.76441 473 ARG A N 1
ATOM 2485 C CA . ARG A 1 301 ? 5.15904 -2.31478 -6.70383 1.000 133.44286 473 ARG A CA 1
ATOM 2486 C C . ARG A 1 301 ? 4.63404 -1.57589 -7.92947 1.000 109.35923 473 ARG A C 1
ATOM 2487 O O . ARG A 1 301 ? 3.44157 -1.68493 -8.23687 1.000 102.37577 473 ARG A O 1
ATOM 2495 N N . ALA A 1 302 ? 5.49404 -0.83725 -8.63685 1.000 102.96812 474 ALA A N 1
ATOM 2496 C CA . ALA A 1 302 ? 5.09760 -0.20751 -9.89112 1.000 125.33265 474 ALA A CA 1
ATOM 2497 C C . ALA A 1 302 ? 4.87148 -1.22604 -10.99997 1.000 104.77051 474 ALA A C 1
ATOM 2498 O O . ALA A 1 302 ? 4.14494 -0.93444 -11.95514 1.000 102.03220 474 ALA A O 1
ATOM 2500 N N . SER A 1 303 ? 5.47624 -2.40625 -10.89491 1.000 109.86613 475 SER A N 1
ATOM 2501 C CA . SER A 1 303 ? 5.31987 -3.46107 -11.88699 1.000 100.45299 475 SER A CA 1
ATOM 2502 C C . SER A 1 303 ? 4.06833 -4.26907 -11.56776 1.000 99.64173 475 SER A C 1
ATOM 2503 O O . SER A 1 303 ? 3.95179 -4.83738 -10.47679 1.000 132.28714 475 SER A O 1
ATOM 2506 N N . VAL A 1 304 ? 3.13959 -4.31958 -12.51543 1.000 108.65278 476 VAL A N 1
ATOM 2507 C CA . VAL A 1 304 ? 1.90144 -5.06817 -12.36188 1.000 115.31803 476 VAL A CA 1
ATOM 2508 C C . VAL A 1 304 ? 1.95612 -6.30999 -13.24409 1.000 143.91020 476 VAL A C 1
ATOM 2509 O O . VAL A 1 304 ? 2.77328 -6.41994 -14.16365 1.000 118.19677 476 VAL A O 1
ATOM 2513 N N . HIS A 1 305 ? 1.06097 -7.25848 -12.95893 1.000 157.24568 477 HIS A N 1
ATOM 2514 C CA . HIS A 1 305 ? 1.05849 -8.55282 -13.63167 1.000 170.85763 477 HIS A CA 1
ATOM 2515 C C . HIS A 1 305 ? -0.27838 -8.84306 -14.31468 1.000 164.24633 477 HIS A C 1
ATOM 2516 O O . HIS A 1 305 ? -0.63406 -10.00424 -14.52667 1.000 174.06625 477 HIS A O 1
ATOM 2523 N N . SER A 1 306 ? -1.02098 -7.80077 -14.68377 1.000 131.42414 478 SER A N 1
ATOM 2524 C CA . SER A 1 306 ? -2.27121 -7.97279 -15.41565 1.000 119.07407 478 SER A CA 1
ATOM 2525 C C . SER A 1 306 ? -2.72807 -6.62165 -15.94203 1.000 98.20748 478 SER A C 1
ATOM 2526 O O . SER A 1 306 ? -2.38022 -5.57600 -15.38646 1.000 126.95074 478 SER A O 1
ATOM 2529 N N . SER A 1 307 ? -3.50652 -6.65881 -17.02586 1.000 112.89960 479 SER A N 1
ATOM 2530 C CA . SER A 1 307 ? -4.07861 -5.43132 -17.56816 1.000 123.02114 479 SER A CA 1
ATOM 2531 C C . SER A 1 307 ? -5.08180 -4.80789 -16.60611 1.000 123.51267 479 SER A C 1
ATOM 2532 O O . SER A 1 307 ? -5.28634 -3.58858 -16.62933 1.000 117.31084 479 SER A O 1
ATOM 2535 N N . SER A 1 308 ? -5.71669 -5.62408 -15.76093 1.000 123.03072 480 SER A N 1
ATOM 2536 C CA . SER A 1 308 ? -6.67242 -5.09512 -14.79309 1.000 134.00120 480 SER A CA 1
ATOM 2537 C C . SER A 1 308 ? -5.98281 -4.21746 -13.75643 1.000 114.76892 480 SER A C 1
ATOM 2538 O O . SER A 1 308 ? -6.52643 -3.18355 -13.35017 1.000 116.51849 480 SER A O 1
ATOM 2541 N N . ASP A 1 309 ? -4.78706 -4.61586 -13.31419 1.000 104.04692 481 ASP A N 1
ATOM 2542 C CA . ASP A 1 309 ? -4.05405 -3.81843 -12.33687 1.000 106.47873 481 ASP A CA 1
ATOM 2543 C C . ASP A 1 309 ? -3.67970 -2.44986 -12.89012 1.000 104.08611 481 ASP A C 1
ATOM 2544 O O . ASP A 1 309 ? -3.62096 -1.47405 -12.13435 1.000 112.14418 481 ASP A O 1
ATOM 2549 N N . VAL A 1 310 ? -3.41720 -2.35668 -14.19637 1.000 101.36932 482 VAL A N 1
ATOM 2550 C CA . VAL A 1 310 ? -3.07379 -1.06863 -14.79600 1.000 111.74472 482 VAL A CA 1
ATOM 2551 C C . VAL A 1 310 ? -4.23528 -0.09441 -14.65621 1.000 110.81293 482 VAL A C 1
ATOM 2552 O O . VAL A 1 310 ? -4.05378 1.06611 -14.26954 1.000 109.06753 482 VAL A O 1
ATOM 2556 N N . ALA A 1 311 ? -5.44847 -0.55370 -14.97201 1.000 105.58914 483 ALA A N 1
ATOM 2557 C CA . ALA A 1 311 ? -6.61568 0.31512 -14.86894 1.000 119.22151 483 ALA A CA 1
ATOM 2558 C C . ALA A 1 311 ? -6.85688 0.74660 -13.42872 1.000 112.58213 483 ALA A C 1
ATOM 2559 O O . ALA A 1 311 ? -7.22060 1.90018 -13.17091 1.000 109.01341 483 ALA A O 1
ATOM 2561 N N . GLU A 1 312 ? -6.65881 -0.16631 -12.47530 1.000 121.01843 484 GLU A N 1
ATOM 2562 C CA . GLU A 1 312 ? -6.85680 0.18030 -11.07187 1.000 103.94488 484 GLU A CA 1
ATOM 2563 C C . GLU A 1 312 ? -5.79897 1.16775 -10.59159 1.000 112.26739 484 GLU A C 1
ATOM 2564 O O . GLU A 1 312 ? -6.10322 2.08009 -9.81455 1.000 109.99200 484 GLU A O 1
ATOM 2570 N N . LYS A 1 313 ? -4.55102 1.00161 -11.04031 1.000 107.06520 485 LYS A N 1
ATOM 2571 C CA . LYS A 1 313 ? -3.50276 1.95162 -10.67819 1.000 104.52263 485 LYS A CA 1
ATOM 2572 C C . LYS A 1 313 ? -3.82728 3.35125 -11.18723 1.000 110.71314 485 LYS A C 1
ATOM 2573 O O . LYS A 1 313 ? -3.58181 4.34529 -10.49335 1.000 107.11086 485 LYS A O 1
ATOM 2579 N N . ILE A 1 314 ? -4.37104 3.44962 -12.40264 1.000 118.03986 486 ILE A N 1
ATOM 2580 C CA . ILE A 1 314 ? -4.76474 4.74912 -12.93825 1.000 107.90308 486 ILE A CA 1
ATOM 2581 C C . ILE A 1 314 ? -5.96056 5.30217 -12.17205 1.000 110.26203 486 ILE A C 1
ATOM 2582 O O . ILE A 1 314 ? -6.05572 6.51174 -11.93030 1.000 120.48563 486 ILE A O 1
ATOM 2587 N N . SER A 1 315 ? -6.89167 4.42976 -11.77782 1.000 108.15733 487 SER A N 1
ATOM 2588 C CA . SER A 1 315 ? -8.03812 4.88051 -10.99628 1.000 109.16269 487 SER A CA 1
ATOM 2589 C C . SER A 1 315 ? -7.62077 5.36353 -9.61259 1.000 133.66467 487 SER A C 1
ATOM 2590 O O . SER A 1 315 ? -8.23454 6.29002 -9.07018 1.000 130.77357 487 SER A O 1
ATOM 2593 N N . ASP A 1 316 ? -6.58880 4.75166 -9.02625 1.000 125.80433 488 ASP A N 1
ATOM 2594 C CA . ASP A 1 316 ? -6.08535 5.22540 -7.74150 1.000 109.00626 488 ASP A CA 1
ATOM 2595 C C . ASP A 1 316 ? -5.42327 6.58968 -7.88139 1.000 110.44720 488 ASP A C 1
ATOM 2596 O O . ASP A 1 316 ? -5.57311 7.45232 -7.00886 1.000 127.16862 488 ASP A O 1
ATOM 2601 N N . TYR A 1 317 ? -4.68565 6.80233 -8.97259 1.000 123.67065 489 TYR A N 1
ATOM 2602 C CA . TYR A 1 317 ? -4.03522 8.09071 -9.18634 1.000 125.79133 489 TYR A CA 1
ATOM 2603 C C . TYR A 1 317 ? -5.05594 9.18619 -9.46589 1.000 113.86212 489 TYR A C 1
ATOM 2604 O O . TYR A 1 317 ? -4.88106 10.32957 -9.02827 1.000 115.57947 489 TYR A O 1
ATOM 2613 N N . ARG A 1 318 ? -6.11521 8.86222 -10.21181 1.000 125.19481 490 ARG A N 1
ATOM 2614 C CA . ARG A 1 318 ? -7.18542 9.82806 -10.44236 1.000 127.72385 490 ARG A CA 1
ATOM 2615 C C . ARG A 1 318 ? -7.80088 10.28894 -9.12630 1.000 134.07584 490 ARG A C 1
ATOM 2616 O O . ARG A 1 318 ? -8.00819 11.48889 -8.90989 1.000 136.72125 490 ARG A O 1
ATOM 2624 N N . ASP A 1 319 ? -8.10575 9.34225 -8.23358 1.000 132.48755 491 ASP A N 1
ATOM 2625 C CA . ASP A 1 319 ? -8.66303 9.69160 -6.93154 1.000 141.08611 491 ASP A CA 1
ATOM 2626 C C . ASP A 1 319 ? -7.66675 10.43032 -6.04747 1.000 139.99072 491 ASP A C 1
ATOM 2627 O O . ASP A 1 319 ? -8.08607 11.16465 -5.14642 1.000 138.27608 491 ASP A O 1
ATOM 2632 N N . SER A 1 320 ? -6.36376 10.25521 -6.27766 1.000 128.52021 492 SER A N 1
ATOM 2633 C CA . SER A 1 320 ? -5.37697 10.97601 -5.48068 1.000 116.95164 492 SER A CA 1
ATOM 2634 C C . SER A 1 320 ? -5.38751 12.46125 -5.81847 1.000 135.12835 492 SER A C 1
ATOM 2635 O O . SER A 1 320 ? -5.43152 13.31170 -4.92257 1.000 133.60115 492 SER A O 1
ATOM 2638 N N . LEU A 1 321 ? -5.35116 12.79185 -7.11191 1.000 145.31282 493 LEU A N 1
ATOM 2639 C CA . LEU A 1 321 ? -5.48611 14.18501 -7.52418 1.000 128.26328 493 LEU A CA 1
ATOM 2640 C C . LEU A 1 321 ? -6.85558 14.73474 -7.15043 1.000 132.44141 493 LEU A C 1
ATOM 2641 O O . LEU A 1 321 ? -6.98407 15.90786 -6.78088 1.000 125.93596 493 LEU A O 1
ATOM 2646 N N . LEU A 1 322 ? -7.89276 13.90057 -7.25876 1.000 133.01011 494 LEU A N 1
ATOM 2647 C CA . LEU A 1 322 ? -9.25192 14.33606 -6.95123 1.000 145.02370 494 LEU A CA 1
ATOM 2648 C C . LEU A 1 322 ? -9.36912 14.80137 -5.50423 1.000 150.00023 494 LEU A C 1
ATOM 2649 O O . LEU A 1 322 ? -9.92547 15.86938 -5.22458 1.000 150.57988 494 LEU A O 1
ATOM 2654 N N . THR A 1 323 ? -8.85418 14.00558 -4.56532 1.000 163.64519 495 THR A N 1
ATOM 2655 C CA . THR A 1 323 ? -8.94462 14.38361 -3.15885 1.000 156.12047 495 THR A CA 1
ATOM 2656 C C . THR A 1 323 ? -7.97631 15.51151 -2.81773 1.000 155.66467 495 THR A C 1
ATOM 2657 O O . THR A 1 323 ? -8.29693 16.38465 -2.00306 1.000 160.72448 495 THR A O 1
ATOM 2661 N N . ARG A 1 324 ? -6.79057 15.51558 -3.43134 1.000 125.39577 496 ARG A N 1
ATOM 2662 C CA 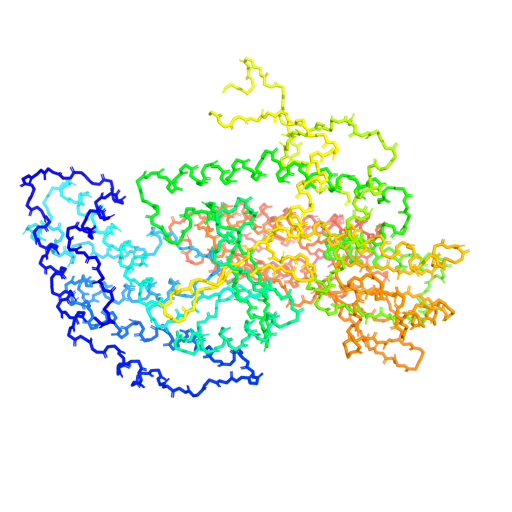. ARG A 1 324 ? -5.77086 16.49440 -3.06664 1.000 129.00791 496 ARG A CA 1
ATOM 2663 C C . ARG A 1 324 ? -6.04332 17.86764 -3.67101 1.000 152.80962 496 ARG A C 1
ATOM 2664 O O . ARG A 1 324 ? -5.78946 18.88922 -3.02306 1.000 141.29993 496 ARG A O 1
ATOM 2672 N N . PHE A 1 325 ? -6.55945 17.91922 -4.90223 1.000 155.12580 497 PHE A N 1
ATOM 2673 C CA . PHE A 1 325 ? -6.73776 19.18182 -5.60716 1.000 135.66847 497 PHE A CA 1
ATOM 2674 C C . PHE A 1 325 ? -8.17960 19.50496 -5.97546 1.000 136.67468 497 PHE A C 1
ATOM 2675 O O . PHE A 1 325 ? -8.45753 20.65220 -6.34609 1.000 136.42121 497 PHE A O 1
ATOM 2683 N N . GLY A 1 326 ? -9.10014 18.54514 -5.89152 1.000 134.40405 498 GLY A N 1
ATOM 2684 C CA . GLY A 1 326 ? -10.47416 18.75209 -6.28628 1.000 133.08270 498 GLY A CA 1
ATOM 2685 C C . GLY A 1 326 ? -10.73143 18.54062 -7.76419 1.000 158.31973 498 GLY A C 1
ATOM 2686 O O . GLY A 1 326 ? -11.84417 18.15917 -8.14417 1.000 163.92727 498 GLY A O 1
ATOM 2687 N N . GLU A 1 327 ? -9.71916 18.75510 -8.60279 1.000 162.08117 499 GLU A N 1
ATOM 2688 C CA . GLU A 1 327 ? -9.84067 18.56739 -10.04100 1.000 161.47660 499 GLU A CA 1
ATOM 2689 C C . GLU A 1 327 ? -8.51290 18.05980 -10.58241 1.000 160.28390 499 GLU A C 1
ATOM 2690 O O . GLU A 1 327 ? -7.46619 18.19830 -9.94441 1.000 151.00362 499 GLU A O 1
ATOM 2696 N N . ILE A 1 328 ? -8.56879 17.46617 -11.77075 1.000 177.37147 500 ILE A N 1
ATOM 2697 C CA . ILE A 1 328 ? -7.38235 16.90529 -12.41409 1.000 164.91849 500 ILE A CA 1
ATOM 2698 C C . ILE A 1 328 ? -6.62997 18.00974 -13.14907 1.000 170.83822 500 ILE A C 1
ATOM 2699 O O . ILE A 1 328 ? -7.18730 18.63524 -14.06308 1.000 169.78585 500 ILE A O 1
ATOM 2704 N N . PRO A 1 329 ? -5.37998 18.28425 -12.79484 1.000 169.95653 501 PRO A N 1
ATOM 2705 C CA . PRO A 1 329 ? -4.59364 19.29092 -13.51428 1.000 162.72360 501 PRO A CA 1
ATOM 2706 C C . PRO A 1 329 ? -4.05948 18.72123 -14.82584 1.000 150.22968 501 PRO A C 1
ATOM 2707 O O . PRO A 1 329 ? -4.33815 17.58373 -15.19949 1.000 145.45201 501 PRO A O 1
ATOM 2711 N N . LYS A 1 330 ? -3.27840 19.54079 -15.52786 1.000 163.01617 502 LYS A N 1
ATOM 2712 C CA . LYS A 1 330 ? -2.72288 19.14275 -16.81873 1.000 151.29213 502 LYS A CA 1
ATOM 2713 C C . LYS A 1 330 ? -1.61112 18.12304 -16.59961 1.000 156.37225 502 LYS A C 1
ATOM 2714 O O . LYS A 1 330 ? -0.56305 18.44449 -16.03057 1.000 159.56422 502 LYS A O 1
ATOM 2720 N N . LEU A 1 331 ? -1.83697 16.89517 -17.05465 1.000 156.63806 503 LEU A N 1
ATOM 2721 C CA . LEU A 1 331 ? -0.93740 15.77826 -16.80654 1.000 147.49297 503 LEU A CA 1
ATOM 2722 C C . LEU A 1 331 ? 0.02629 15.58818 -17.97035 1.000 143.00287 503 LEU A C 1
ATOM 2723 O O . LEU A 1 331 ? -0.36591 15.67866 -19.13711 1.000 165.91429 503 LEU A O 1
ATOM 2728 N N . PHE A 1 332 ? 1.29195 15.33315 -17.64388 1.000 133.36367 504 PHE A N 1
ATOM 2729 C CA . PHE A 1 332 ? 2.30590 14.99692 -18.63868 1.000 129.67470 504 PHE A CA 1
ATOM 2730 C C . PHE A 1 332 ? 2.40507 13.47734 -18.72359 1.000 126.62878 504 PHE A C 1
ATOM 2731 O O . PHE A 1 332 ? 2.91002 12.82914 -17.80122 1.000 145.15565 504 PHE A O 1
ATOM 2739 N N . ILE A 1 333 ? 1.92957 12.90900 -19.82860 1.000 127.57340 505 ILE A N 1
ATOM 2740 C CA . ILE A 1 333 ? 1.87145 11.46165 -19.99798 1.000 120.14701 505 ILE A CA 1
ATOM 2741 C C . ILE A 1 333 ? 3.03275 11.00875 -20.87315 1.000 121.18386 505 ILE A C 1
ATOM 2742 O O . ILE A 1 333 ? 3.48836 11.73279 -21.76639 1.000 132.74071 505 ILE A O 1
ATOM 2747 N N . LEU A 1 334 ? 3.51624 9.78932 -20.61541 1.000 119.67668 506 LEU A N 1
ATOM 2748 C CA . LEU A 1 334 ? 4.65141 9.23155 -21.35154 1.000 120.94691 506 LEU A CA 1
ATOM 2749 C C . LEU A 1 334 ? 4.41159 7.73347 -21.52982 1.000 131.26748 506 LEU A C 1
ATOM 2750 O O . LEU A 1 334 ? 4.54668 6.96299 -20.57401 1.000 115.33853 506 LEU A O 1
ATOM 2755 N N . LYS A 1 335 ? 4.04891 7.33352 -22.74893 1.000 117.18099 507 LYS A N 1
ATOM 2756 C CA . LYS A 1 335 ? 3.79920 5.93440 -23.08519 1.000 119.63758 507 LYS A CA 1
ATOM 2757 C C . LYS A 1 335 ? 4.90955 5.45437 -24.01241 1.000 115.33169 507 LYS A C 1
ATOM 2758 O O . LYS A 1 335 ? 5.03972 5.94507 -25.13866 1.000 128.83852 507 LYS A O 1
ATOM 2764 N N . PHE A 1 336 ? 5.70794 4.49904 -23.53881 1.000 111.39146 508 PHE A N 1
ATOM 2765 C CA . PHE A 1 336 ? 6.76532 3.90701 -24.34524 1.000 121.80684 508 PHE A CA 1
ATOM 2766 C C . PHE A 1 336 ? 6.85391 2.41673 -24.04860 1.000 109.24208 508 PHE A C 1
ATOM 2767 O O . PHE A 1 336 ? 6.32821 1.92882 -23.04549 1.000 107.91383 508 PHE A O 1
ATOM 2775 N N . ASP A 1 337 ? 7.52438 1.69377 -24.94413 1.000 126.85754 509 ASP A N 1
ATOM 2776 C CA . ASP A 1 337 ? 7.65065 0.24827 -24.83348 1.000 132.38825 509 ASP A CA 1
ATOM 2777 C C . ASP A 1 337 ? 9.02275 -0.18445 -25.33053 1.000 123.16214 509 ASP A C 1
ATOM 2778 O O . ASP A 1 337 ? 9.72453 0.56235 -26.01719 1.000 118.28517 509 ASP A O 1
ATOM 2783 N N . MET A 1 338 ? 9.39785 -1.40820 -24.96864 1.000 115.52445 510 MET A N 1
ATOM 2784 C CA . MET A 1 338 ? 10.68954 -1.97793 -25.32750 1.000 122.46285 510 MET A CA 1
ATOM 2785 C C . MET A 1 338 ? 10.52205 -2.93402 -26.50155 1.000 124.31334 510 MET A C 1
ATOM 2786 O O . MET A 1 338 ? 9.64305 -3.80292 -26.48151 1.000 115.50302 510 MET A O 1
ATOM 2791 N N . LYS A 1 339 ? 11.36093 -2.76770 -27.52153 1.000 107.56679 511 LYS A N 1
ATOM 2792 C CA . LYS A 1 339 ? 11.31340 -3.63279 -28.69203 1.000 121.17953 511 LYS A CA 1
ATOM 2793 C C . LYS A 1 339 ? 12.10704 -4.90822 -28.43593 1.000 113.84836 511 LYS A C 1
ATOM 2794 O O . LYS A 1 339 ? 13.22307 -4.85861 -27.90845 1.000 107.25791 511 LYS A O 1
ATOM 2800 N N . GLU A 1 340 ? 11.52323 -6.04924 -28.80716 1.000 122.84232 512 GLU A N 1
ATOM 2801 C CA . GLU A 1 340 ? 12.17302 -7.35473 -28.67972 1.000 117.02745 512 GLU A CA 1
ATOM 2802 C C . GLU A 1 340 ? 12.68259 -7.58022 -27.25657 1.000 110.65472 512 GLU A C 1
ATOM 2803 O O . GLU A 1 340 ? 13.84572 -7.92047 -27.03359 1.000 127.68990 512 GLU A O 1
ATOM 2809 N N . CYS A 1 341 ? 11.79293 -7.36868 -26.28174 1.000 124.82376 513 CYS A N 1
ATOM 2810 C CA . CYS A 1 341 ? 12.18880 -7.44097 -24.87559 1.000 137.41819 513 CYS A CA 1
ATOM 2811 C C . CYS A 1 341 ? 12.81266 -8.79075 -24.53629 1.000 110.54662 513 CYS A C 1
ATOM 2812 O O . CYS A 1 341 ? 13.91801 -8.85181 -23.98791 1.000 118.03668 513 CYS A O 1
ATOM 2815 N N . TYR A 1 342 ? 12.12238 -9.88681 -24.86343 1.000 108.88529 514 TYR A N 1
ATOM 2816 C CA . TYR A 1 342 ? 12.65573 -11.21321 -24.56075 1.000 102.90514 514 TYR A CA 1
ATOM 2817 C C . TYR A 1 342 ? 13.91628 -11.51068 -25.36461 1.000 102.49574 514 TYR A C 1
ATOM 2818 O O . TYR A 1 342 ? 14.83903 -12.16536 -24.86496 1.000 102.87026 514 TYR A O 1
ATOM 2827 N N . ASP A 1 343 ? 13.96655 -11.05674 -26.61848 1.000 107.42945 515 ASP A N 1
ATOM 2828 C CA . ASP A 1 343 ? 15.10834 -11.37361 -27.47053 1.000 109.01274 515 ASP A CA 1
ATOM 2829 C C . ASP A 1 343 ? 16.37464 -10.66814 -26.99906 1.000 114.85936 515 ASP A C 1
ATOM 2830 O O . ASP A 1 343 ? 17.45716 -11.26410 -26.99413 1.000 118.31417 515 ASP A O 1
ATOM 2835 N N . ARG A 1 344 ? 16.26095 -9.40619 -26.59482 1.000 122.33537 516 ARG A N 1
ATOM 2836 C CA . ARG A 1 344 ? 17.41951 -8.57761 -26.28682 1.000 117.63572 516 ARG A CA 1
ATOM 2837 C C . ARG A 1 344 ? 17.92874 -8.74256 -24.85985 1.000 130.06843 516 ARG A C 1
ATOM 2838 O O . ARG A 1 344 ? 18.95410 -8.14167 -24.52318 1.000 133.19729 516 ARG A O 1
ATOM 2846 N N . LEU A 1 345 ? 17.24724 -9.53283 -24.02503 1.000 136.30332 517 LEU A N 1
ATOM 2847 C CA . LEU A 1 345 ? 17.56867 -9.61640 -22.60157 1.000 121.56729 517 LEU A CA 1
ATOM 2848 C C . LEU A 1 345 ? 19.04746 -9.90298 -22.36860 1.000 118.40204 517 LEU A C 1
ATOM 2849 O O . LEU A 1 345 ? 19.65301 -10.73659 -23.04643 1.000 132.78768 517 LEU A O 1
ATOM 2854 N N . SER A 1 346 ? 19.62675 -9.19598 -21.40010 1.000 126.82853 518 SER A N 1
ATOM 2855 C CA . SER A 1 346 ? 21.02178 -9.39818 -21.02463 1.000 133.55991 518 SER A CA 1
ATOM 2856 C C . SER A 1 346 ? 21.10590 -10.61023 -20.10542 1.000 108.96795 518 SER A C 1
ATOM 2857 O O . SER A 1 346 ? 20.65485 -10.56153 -18.95681 1.000 109.57652 518 SER A O 1
ATOM 2860 N N . GLN A 1 347 ? 21.66657 -11.70354 -20.62098 1.000 119.63543 519 GLN A N 1
ATOM 2861 C CA . GLN A 1 347 ? 21.78178 -12.93142 -19.83556 1.000 109.07350 519 GLN A CA 1
ATOM 2862 C C . GLN A 1 347 ? 22.59774 -12.76157 -18.55830 1.000 117.76973 519 GLN A C 1
ATOM 2863 O O . GLN A 1 347 ? 22.13607 -13.21850 -17.49748 1.000 116.62832 519 GLN A O 1
ATOM 2869 N N . PRO A 1 348 ? 23.78881 -12.14601 -18.56602 1.000 111.90748 520 PRO A N 1
ATOM 2870 C CA . PRO A 1 348 ? 24.54795 -12.06778 -17.30528 1.000 122.02244 520 PRO A CA 1
ATOM 2871 C C . PRO A 1 348 ? 23.89256 -11.19091 -16.25249 1.000 125.17699 520 PRO A C 1
ATOM 2872 O O . PRO A 1 348 ? 23.95000 -11.52118 -15.06103 1.000 112.48691 520 PRO A O 1
ATOM 2876 N N . VAL A 1 349 ? 23.27378 -10.07778 -16.65338 1.000 121.71281 521 VAL A N 1
ATOM 2877 C CA . VAL A 1 349 ? 22.60753 -9.21364 -15.68323 1.000 111.39513 521 VAL A CA 1
ATOM 2878 C C . VAL A 1 349 ? 21.39742 -9.91900 -15.08631 1.000 109.55442 521 VAL A C 1
ATOM 2879 O O . VAL A 1 349 ? 21.09878 -9.76937 -13.89556 1.000 111.93737 521 VAL A O 1
ATOM 2883 N N . LEU A 1 350 ? 20.67989 -10.69489 -15.90157 1.000 108.32298 522 LEU A N 1
ATOM 2884 C CA . LEU A 1 350 ? 19.57962 -11.49723 -15.37846 1.000 120.21845 522 LEU A CA 1
ATOM 2885 C C . LEU A 1 350 ? 20.07203 -12.48248 -14.32650 1.000 122.48926 522 LEU A C 1
ATOM 2886 O O . LEU A 1 350 ? 19.39897 -12.71099 -13.31422 1.000 117.44338 522 LEU A O 1
ATOM 2891 N N . MET A 1 351 ? 21.24793 -13.07432 -14.54900 1.000 113.54515 523 MET A N 1
ATOM 2892 C CA . MET A 1 351 ? 21.77337 -14.06480 -13.61458 1.000 119.36132 523 MET A CA 1
ATOM 2893 C C . MET A 1 351 ? 22.08051 -13.44271 -12.25545 1.000 114.51906 523 MET A C 1
ATOM 2894 O O . MET A 1 351 ? 21.74748 -14.01743 -11.21222 1.000 118.91206 523 MET A O 1
ATOM 2899 N N . LYS A 1 352 ? 22.71323 -12.26430 -12.24396 1.000 111.13058 524 LYS A N 1
ATOM 2900 C CA . LYS A 1 352 ? 23.08194 -11.64722 -10.97174 1.000 112.24917 524 LYS A CA 1
ATOM 2901 C C . LYS A 1 352 ? 21.85114 -11.17649 -10.20393 1.000 123.29407 524 LYS A C 1
ATOM 2902 O O . LYS A 1 352 ? 21.82536 -11.23831 -8.96899 1.000 128.85995 524 LYS A O 1
ATOM 2908 N N . LYS A 1 353 ? 20.82093 -10.70584 -10.91309 1.000 110.09878 525 LYS A N 1
ATOM 2909 C CA . LYS A 1 353 ? 19.59300 -10.29787 -10.23891 1.000 108.17733 525 LYS A CA 1
ATOM 2910 C C . LYS A 1 353 ? 18.87544 -11.48893 -9.61852 1.000 107.32278 525 LYS A C 1
ATOM 2911 O O . LYS A 1 353 ? 18.20043 -11.33928 -8.59383 1.000 106.98123 525 LYS A O 1
ATOM 2917 N N . LEU A 1 354 ? 19.00557 -12.67309 -10.22105 1.000 114.00028 526 LEU A N 1
ATOM 2918 C CA . LEU A 1 354 ? 18.44986 -13.87448 -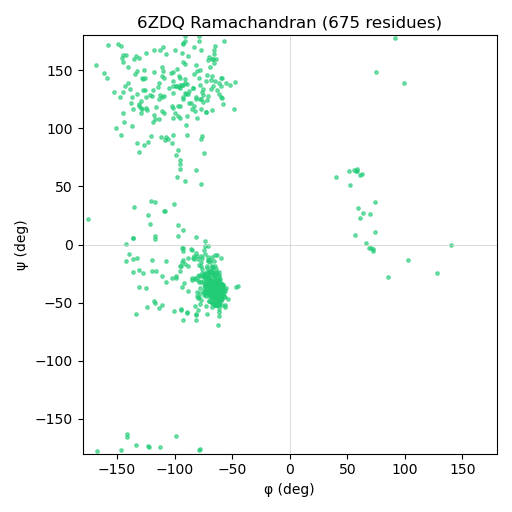9.60900 1.000 111.30632 526 LEU A CA 1
ATOM 2919 C C . LEU A 1 354 ? 19.25855 -14.30557 -8.39309 1.000 118.47993 526 LEU A C 1
ATOM 2920 O O . LEU A 1 354 ? 18.70168 -14.87974 -7.45038 1.000 128.80409 526 LEU A O 1
ATOM 2925 N N . GLU A 1 355 ? 20.56675 -14.04512 -8.39694 1.000 124.69611 527 GLU A N 1
ATOM 2926 C CA . GLU A 1 355 ? 21.39628 -14.37991 -7.24623 1.000 114.88328 527 GLU A CA 1
ATOM 2927 C C . GLU A 1 355 ? 21.18394 -13.41335 -6.08780 1.000 121.60562 527 GLU A C 1
ATOM 2928 O O . GLU A 1 355 ? 21.31244 -13.81256 -4.92496 1.000 127.60387 527 GLU A O 1
ATOM 2934 N N . GLU A 1 356 ? 20.86229 -12.14900 -6.37891 1.000 119.62038 528 GLU A N 1
ATOM 2935 C CA . GLU A 1 356 ? 20.55912 -11.19358 -5.31855 1.000 118.23882 528 GLU A CA 1
ATOM 2936 C C . GLU A 1 356 ? 19.31674 -11.58513 -4.53032 1.000 121.95775 528 GLU A C 1
ATOM 2937 O O . GLU A 1 356 ? 19.14454 -11.12588 -3.39602 1.000 132.17280 528 GLU A O 1
ATOM 2943 N N . LEU A 1 357 ? 18.44387 -12.41447 -5.10616 1.000 123.00542 529 LEU A N 1
ATOM 2944 C CA . LEU A 1 357 ? 17.29244 -12.91381 -4.36631 1.000 123.07394 529 LEU A CA 1
ATOM 2945 C C . LEU A 1 357 ? 17.69713 -13.87709 -3.25944 1.000 122.66093 529 LEU A C 1
ATOM 2946 O O . LEU A 1 357 ? 16.94322 -14.04766 -2.29544 1.000 126.46896 529 LEU A O 1
ATOM 2951 N N . PHE A 1 358 ? 18.86673 -14.50670 -3.37645 1.000 122.26101 530 PHE A N 1
ATOM 2952 C CA . PHE A 1 358 ? 19.32511 -15.49782 -2.41168 1.000 123.70267 530 PHE A CA 1
ATOM 2953 C C . PHE A 1 358 ? 20.60508 -15.07955 -1.69793 1.000 144.06738 530 PHE A C 1
ATOM 2954 O O . PHE A 1 358 ? 21.17924 -15.88656 -0.95680 1.000 122.29262 530 PHE A O 1
ATOM 2962 N N . GLU A 1 359 ? 21.07071 -13.84397 -1.89863 1.000 147.99880 531 GLU A N 1
ATOM 2963 C CA . GLU A 1 359 ? 22.28998 -13.40387 -1.22820 1.000 147.50158 531 GLU A CA 1
ATOM 2964 C C . GLU A 1 359 ? 22.06048 -13.17364 0.26051 1.000 145.26453 531 GLU A C 1
ATOM 2965 O O . GLU A 1 359 ? 22.99713 -13.30343 1.05756 1.000 130.86874 531 GLU A O 1
ATOM 2971 N N . ASN A 1 360 ? 20.83185 -12.82645 0.65246 1.000 149.63578 532 ASN A N 1
ATOM 2972 C CA . ASN A 1 360 ? 20.53407 -12.62615 2.06741 1.000 161.82391 532 ASN A CA 1
ATOM 2973 C C . ASN A 1 360 ? 20.63133 -13.93429 2.84492 1.000 156.27735 532 ASN A C 1
ATOM 2974 O O . ASN A 1 360 ? 21.08437 -13.94649 3.99525 1.000 151.47766 532 ASN A O 1
ATOM 2979 N N . GLN A 1 361 ? 20.21315 -15.04233 2.23562 1.000 175.41536 533 GLN A N 1
ATOM 2980 C CA . GLN A 1 361 ? 20.20524 -16.33919 2.89261 1.000 169.34348 533 GLN A CA 1
ATOM 2981 C C . GLN A 1 361 ? 21.52498 -17.07319 2.64938 1.000 168.48693 533 GLN A C 1
ATOM 2982 O O . GLN A 1 361 ? 22.39972 -16.61343 1.91167 1.000 165.26355 533 GLN A O 1
ATOM 2988 N N . ASP A 1 362 ? 21.67094 -18.23423 3.28437 1.000 185.80126 534 ASP A N 1
ATOM 2989 C CA . ASP A 1 362 ? 22.88324 -19.02926 3.16795 1.000 187.49457 534 ASP A CA 1
ATOM 2990 C C . ASP A 1 362 ? 22.88819 -19.81349 1.85647 1.000 185.13154 534 ASP A C 1
ATOM 2991 O O . ASP A 1 362 ? 21.95548 -19.74616 1.05082 1.000 192.11317 534 ASP A O 1
ATOM 2996 N N . ASN A 1 363 ? 23.96649 -20.57112 1.64039 1.000 189.64401 535 ASN A N 1
ATOM 2997 C CA . ASN A 1 363 ? 24.11575 -21.31401 0.39350 1.000 182.13513 535 ASN A CA 1
ATOM 2998 C C . ASN A 1 363 ? 23.17806 -22.51279 0.32527 1.000 179.15244 535 ASN A C 1
ATOM 2999 O O . ASN A 1 363 ? 22.75093 -22.89846 -0.76885 1.000 170.86823 535 ASN A O 1
ATOM 3004 N N . LYS A 1 364 ? 22.85185 -23.11688 1.46488 1.000 170.39248 536 LYS A N 1
ATOM 3005 C CA . LYS A 1 364 ? 21.93105 -24.25096 1.52195 1.000 157.16925 536 LYS A CA 1
ATOM 3006 C C . LYS A 1 364 ? 20.75741 -23.85707 2.41792 1.000 161.00228 536 LYS A C 1
ATOM 3007 O O . LYS A 1 364 ? 20.80223 -24.01326 3.64062 1.000 188.15608 536 LYS A O 1
ATOM 3013 N N . THR A 1 365 ? 19.69908 -23.33769 1.79837 1.000 154.16189 537 THR A N 1
ATOM 3014 C CA . THR A 1 365 ? 18.51350 -22.90340 2.52585 1.000 152.24332 537 THR A CA 1
ATOM 3015 C C . THR A 1 365 ? 17.39128 -23.93160 2.50600 1.000 152.88236 537 THR A C 1
ATOM 3016 O O . THR A 1 365 ? 16.58046 -23.96211 3.43832 1.000 160.50884 537 THR A O 1
ATOM 3020 N N . SER A 1 366 ? 17.33566 -24.77642 1.47373 1.000 122.61186 538 SER A N 1
ATOM 3021 C CA . SER A 1 366 ? 16.36891 -25.87206 1.37864 1.000 120.89847 538 SER A CA 1
ATOM 3022 C C . SER A 1 366 ? 14.92689 -25.35958 1.44023 1.000 120.89144 538 SER A C 1
ATOM 3023 O O . SER A 1 366 ? 14.16888 -25.65893 2.36410 1.000 142.85073 538 SER A O 1
ATOM 3026 N N . TYR A 1 367 ? 14.56240 -24.56548 0.43528 1.000 135.85249 539 TYR A N 1
ATOM 3027 C CA . TYR A 1 367 ? 13.19065 -24.08539 0.32632 1.000 124.16791 539 TYR A CA 1
ATOM 3028 C C . TYR A 1 367 ? 12.23615 -25.25195 0.09113 1.000 121.12653 539 TYR A C 1
ATOM 3029 O O . TYR A 1 367 ? 12.54615 -26.19279 -0.64532 1.000 123.99263 539 TYR A O 1
ATOM 3038 N N . TYR A 1 368 ? 11.06876 -25.18912 0.72683 1.000 121.38039 540 TYR A N 1
ATOM 3039 C CA . TYR A 1 368 ? 10.05900 -26.23574 0.63275 1.000 121.56197 540 TYR A CA 1
ATOM 3040 C C . TYR A 1 368 ? 8.85566 -25.71585 -0.14027 1.000 125.55881 540 TYR A C 1
ATOM 3041 O O . TYR A 1 368 ? 8.30399 -24.66208 0.19426 1.000 137.46426 540 TYR A O 1
ATOM 3050 N N . VAL A 1 369 ? 8.45540 -26.45553 -1.17088 1.000 122.35330 541 VAL A N 1
ATOM 3051 C CA . VAL A 1 369 ? 7.34692 -26.07705 -2.03680 1.000 128.42248 541 VAL A CA 1
ATOM 3052 C C . VAL A 1 369 ? 6.37130 -27.24343 -2.12309 1.000 123.54957 541 VAL A C 1
ATOM 3053 O O . VAL A 1 369 ? 6.77949 -28.40992 -2.15066 1.000 123.27274 541 VAL A O 1
ATOM 3057 N N . ARG A 1 370 ? 5.07795 -26.92321 -2.14937 1.000 124.35551 542 ARG A N 1
ATOM 3058 C CA . ARG A 1 370 ? 4.02031 -27.92317 -2.28681 1.000 125.00255 542 ARG A CA 1
ATOM 3059 C C . ARG A 1 370 ? 2.86316 -27.22109 -2.99087 1.000 127.65558 542 ARG A C 1
ATOM 3060 O O . ARG A 1 370 ? 2.10876 -26.47612 -2.35796 1.000 126.61686 542 ARG A O 1
ATOM 3068 N N . TYR A 1 371 ? 2.73795 -27.45651 -4.29374 1.000 135.07765 543 TYR A N 1
ATOM 3069 C CA . TYR A 1 371 ? 1.85984 -26.63699 -5.11561 1.000 139.16609 543 TYR A CA 1
ATOM 3070 C C . TYR A 1 371 ? 0.39083 -26.94181 -4.85009 1.000 131.43270 543 TYR A C 1
ATOM 3071 O O . TYR A 1 371 ? -0.00562 -28.09766 -4.67589 1.000 129.46551 543 TYR A O 1
ATOM 3080 N N . TYR A 1 372 ? -0.41607 -25.88313 -4.83153 1.000 130.31795 544 TYR A N 1
ATOM 3081 C CA . TYR A 1 372 ? -1.86862 -25.97478 -4.79350 1.000 131.80702 544 TYR A CA 1
ATOM 3082 C C . TYR A 1 372 ? -2.42640 -24.82674 -5.61779 1.000 151.43869 544 TYR A C 1
ATOM 3083 O O . TYR A 1 372 ? -2.00650 -23.67882 -5.44491 1.000 162.99702 544 TYR A O 1
ATOM 3092 N N . ALA A 1 373 ? -3.36613 -25.13862 -6.51377 1.000 165.21661 545 ALA A N 1
ATOM 3093 C CA . ALA A 1 373 ? -3.88704 -24.14948 -7.45246 1.000 154.84307 545 ALA A CA 1
ATOM 3094 C C . ALA A 1 373 ? -4.53716 -22.95325 -6.76844 1.000 164.26507 545 ALA A C 1
ATOM 3095 O O . ALA A 1 373 ? -4.81707 -21.95515 -7.44237 1.000 161.84303 545 ALA A O 1
ATOM 3097 N N . GLN A 1 374 ? -4.77807 -23.02191 -5.45810 1.000 161.97182 546 GLN A N 1
ATOM 3098 C CA . GLN A 1 374 ? -5.39764 -21.91354 -4.74582 1.000 166.88017 546 GLN A CA 1
ATOM 3099 C C . GLN A 1 374 ? -4.42802 -20.76808 -4.48867 1.000 169.81406 546 GLN A C 1
ATOM 3100 O O . GLN A 1 374 ? -4.87604 -19.63532 -4.27491 1.000 172.90291 546 GLN A O 1
ATOM 3106 N N . LEU A 1 375 ? -3.11667 -21.02998 -4.51344 1.000 181.65334 547 LEU A N 1
ATOM 3107 C CA . LEU A 1 375 ? -2.12095 -19.97528 -4.31889 1.000 184.51501 547 LEU A CA 1
ATOM 3108 C C . LEU A 1 375 ? -0.89115 -20.30846 -5.15812 1.000 191.44102 547 LEU A C 1
ATOM 3109 O O . LEU A 1 375 ? -0.00409 -21.03513 -4.69998 1.000 183.97184 547 LEU A O 1
ATOM 3114 N N . ASP A 1 376 ? -0.83800 -19.76246 -6.36956 1.000 197.77250 548 ASP A N 1
ATOM 3115 C CA . ASP A 1 376 ? 0.38959 -19.72315 -7.15224 1.000 189.39090 548 ASP A CA 1
ATOM 3116 C C . ASP A 1 376 ? 0.84786 -18.29806 -7.41183 1.000 199.86455 548 ASP A C 1
ATOM 3117 O O . ASP A 1 376 ? 2.01117 -17.96468 -7.15427 1.000 181.58131 548 ASP A O 1
ATOM 3122 N N . ALA A 1 377 ? -0.04368 -17.44231 -7.90449 1.000 235.21623 549 ALA A N 1
ATOM 3123 C CA . ALA A 1 377 ? 0.25102 -16.04249 -8.19234 1.000 214.42194 549 ALA A CA 1
ATOM 3124 C C . ALA A 1 377 ? -0.73620 -15.18648 -7.40492 1.000 203.16949 549 ALA A C 1
ATOM 3125 O O . ALA A 1 377 ? -1.81006 -14.83599 -7.90074 1.000 200.86390 549 ALA A O 1
ATOM 3127 N N . SER A 1 378 ? -0.36840 -14.85808 -6.16760 1.000 179.28541 550 SER A N 1
ATOM 3128 C CA . SER A 1 378 ? -1.11479 -13.91647 -5.33509 1.000 163.74495 550 SER A CA 1
ATOM 3129 C C . SER A 1 378 ? -0.08167 -12.95588 -4.75468 1.000 160.09812 550 SER A C 1
ATOM 3130 O O . SER A 1 378 ? 0.42232 -13.16854 -3.64811 1.000 165.18777 550 SER A O 1
ATOM 3133 N N . HIS A 1 379 ? 0.20562 -11.88958 -5.49810 1.000 177.44448 551 HIS A N 1
ATOM 3134 C CA . HIS A 1 379 ? 1.22941 -10.91731 -5.12425 1.000 165.24295 551 HIS A CA 1
ATOM 3135 C C . HIS A 1 379 ? 1.24646 -9.75311 -6.11069 1.000 164.62617 551 HIS A C 1
ATOM 3136 O O . HIS A 1 379 ? 0.93903 -9.92174 -7.29196 1.000 137.57712 551 HIS A O 1
ATOM 3143 N N . HIS A 1 393 ? -12.62830 -21.33380 -2.82324 1.000 195.49927 565 HIS A N 1
ATOM 3144 C CA . HIS A 1 393 ? -11.90482 -20.77735 -1.68589 1.000 199.34658 565 HIS A CA 1
ATOM 3145 C C . HIS A 1 393 ? -11.68863 -21.83392 -0.60765 1.000 204.94252 565 HIS A C 1
ATOM 3146 O O . HIS A 1 393 ? -10.97557 -21.60309 0.36892 1.000 197.84823 565 HIS A O 1
ATOM 3153 N N . ASN A 1 394 ? -12.31271 -22.99725 -0.79189 1.000 191.46243 566 ASN A N 1
ATOM 3154 C CA . ASN A 1 394 ? -12.28825 -24.06509 0.20624 1.000 177.43846 566 ASN A CA 1
ATOM 3155 C C . ASN A 1 394 ? -11.20268 -25.07225 -0.16737 1.000 164.42024 566 ASN A C 1
ATOM 3156 O O . ASN A 1 394 ? -11.45967 -26.12384 -0.75494 1.000 147.78099 566 ASN A O 1
ATOM 3161 N N . LEU A 1 395 ? -9.96365 -24.72961 0.18120 1.000 159.04882 567 LEU A N 1
ATOM 3162 C CA . LEU A 1 395 ? -8.84292 -25.64579 0.01862 1.000 153.03009 567 LEU A CA 1
ATOM 3163 C C . LEU A 1 395 ? -8.89721 -26.71648 1.10191 1.000 136.00495 567 LEU A C 1
ATOM 3164 O O . LEU A 1 395 ? -9.01022 -26.40135 2.29067 1.000 143.34687 567 LEU A O 1
ATOM 3169 N N . ASN A 1 396 ? -8.81816 -27.98183 0.69344 1.000 142.45855 568 ASN A N 1
ATOM 3170 C CA . ASN A 1 396 ? -8.93514 -29.11278 1.61287 1.000 135.08849 568 ASN A CA 1
ATOM 3171 C C . ASN A 1 396 ? -7.64470 -29.92398 1.58660 1.000 133.41983 568 ASN A C 1
ATOM 3172 O O . ASN A 1 396 ? -7.37705 -30.66263 0.63404 1.000 142.29429 568 ASN A O 1
ATOM 3177 N N . ILE A 1 397 ? -6.86107 -29.78042 2.64986 1.000 134.86673 569 ILE A N 1
ATOM 3178 C CA . ILE A 1 397 ? -5.64659 -30.54905 2.89371 1.000 130.46568 569 ILE A CA 1
ATOM 3179 C C . ILE A 1 397 ? -5.83694 -31.23504 4.23982 1.000 132.30804 569 ILE A C 1
ATOM 3180 O O . ILE A 1 397 ? -6.93223 -31.18391 4.81149 1.000 141.77787 569 ILE A O 1
ATOM 3185 N N . LEU A 1 398 ? -4.79839 -31.91238 4.73545 1.000 137.02584 570 LEU A N 1
ATOM 3186 C CA . LEU A 1 398 ? -4.90325 -32.79865 5.89842 1.000 141.18792 570 LEU A CA 1
ATOM 3187 C C . LEU A 1 398 ? -5.85783 -33.95813 5.60910 1.000 137.45550 570 LEU A C 1
ATOM 3188 O O . LEU A 1 398 ? -6.90806 -34.11239 6.23541 1.000 158.64953 570 LEU A O 1
ATOM 3193 N N . SER A 1 399 ? -5.48881 -34.74514 4.59903 1.000 129.21905 571 SER A N 1
ATOM 3194 C CA . SER A 1 399 ? -6.16648 -36.00639 4.33077 1.000 136.53982 571 SER A CA 1
ATOM 3195 C C . SER A 1 399 ? -6.33313 -36.81746 5.61065 1.000 138.11025 571 SER A C 1
ATOM 3196 O O . SER A 1 399 ? -5.43422 -36.87166 6.45383 1.000 150.87995 571 SER A O 1
ATOM 3199 N N . SER A 1 400 ? -7.49267 -37.45631 5.74705 1.000 142.10023 572 SER A N 1
ATOM 3200 C CA . SER A 1 400 ? -7.80231 -38.25099 6.92610 1.000 132.22258 572 SER A CA 1
ATOM 3201 C C . SER A 1 400 ? -8.66518 -39.43203 6.50539 1.000 141.58922 572 SER A C 1
ATOM 3202 O O . SER A 1 400 ? -8.95056 -39.63140 5.32119 1.000 161.44961 572 SER A O 1
ATOM 3205 N N . SER A 1 401 ? -9.08488 -40.21840 7.49559 1.000 140.84857 573 SER A N 1
ATOM 3206 C CA . SER A 1 401 ? -9.92806 -41.38238 7.25409 1.000 137.93393 573 SER A CA 1
ATOM 3207 C C . SER A 1 401 ? -11.36824 -41.02210 6.91708 1.000 134.01749 573 SER A C 1
ATOM 3208 O O . SER A 1 401 ? -12.18519 -41.93589 6.75092 1.000 135.09763 573 SER A O 1
ATOM 3211 N N . ARG A 1 402 ? -11.70938 -39.73645 6.81469 1.000 144.12477 574 ARG A N 1
ATOM 3212 C CA . ARG A 1 402 ? -13.09206 -39.34140 6.57710 1.000 142.43722 574 ARG A CA 1
ATOM 3213 C C . ARG A 1 402 ? -13.29686 -38.32794 5.45931 1.000 149.71280 574 ARG A C 1
ATOM 3214 O O . ARG A 1 402 ? -14.41197 -38.25750 4.92985 1.000 170.03359 574 ARG A O 1
ATOM 3222 N N . HIS A 1 403 ? -12.28747 -37.54462 5.07706 1.000 154.81899 575 HIS A N 1
ATOM 3223 C CA . HIS A 1 403 ? -12.49203 -36.45899 4.12160 1.000 176.27269 575 HIS A CA 1
ATOM 3224 C C . HIS A 1 403 ? -11.78031 -36.68750 2.79410 1.000 175.60290 575 HIS A C 1
ATOM 3225 O O . HIS A 1 403 ? -12.41737 -36.62716 1.73906 1.000 173.58012 575 HIS A O 1
ATOM 3232 N N . LEU A 1 404 ? -10.46994 -36.92785 2.80763 1.000 157.17883 576 LEU A N 1
ATOM 3233 C CA . LEU A 1 404 ? -9.73511 -37.24029 1.57977 1.000 169.21256 576 LEU A CA 1
ATOM 3234 C C . LEU A 1 404 ? -9.55642 -38.75335 1.42868 1.000 171.71090 576 LEU A C 1
ATOM 3235 O O . LEU A 1 404 ? -8.44840 -39.27997 1.33127 1.000 170.50453 576 LEU A O 1
ATOM 3240 N N . SER A 1 405 ? -10.68775 -39.45018 1.40723 1.000 170.69985 577 SER A N 1
ATOM 3241 C CA . SER A 1 405 ? -10.69893 -40.90440 1.31426 1.000 170.96091 577 SER A CA 1
ATOM 3242 C C . SER A 1 405 ? -11.26425 -41.36936 -0.02524 1.000 164.24453 577 SER A C 1
ATOM 3243 O O . SER A 1 405 ? -10.58161 -41.32003 -1.04868 1.000 151.26057 577 SER A O 1
ATOM 3246 N N . VAL A 1 411 ? -1.05915 -42.76974 -8.20020 1.000 176.75795 583 VAL A N 1
ATOM 3247 C CA . VAL A 1 411 ? 0.36621 -42.90195 -7.92785 1.000 183.95108 583 VAL A CA 1
ATOM 3248 C C . VAL A 1 411 ? 1.04028 -41.53494 -8.03291 1.000 184.83260 583 VAL A C 1
ATOM 3249 O O . VAL A 1 411 ? 2.13919 -41.32976 -7.51489 1.000 181.60528 583 VAL A O 1
ATOM 3253 N N . ASP A 1 412 ? 0.36852 -40.59806 -8.69938 1.000 186.17697 584 ASP A N 1
ATOM 3254 C CA . ASP A 1 412 ? 0.88342 -39.23962 -8.86533 1.000 191.95912 584 ASP A CA 1
ATOM 3255 C C . ASP A 1 412 ? 0.29828 -38.33787 -7.77769 1.000 196.76028 584 ASP A C 1
ATOM 3256 O O . ASP A 1 412 ? -0.51964 -37.44874 -8.02280 1.000 202.94755 584 ASP A O 1
ATOM 3261 N N . LYS A 1 413 ? 0.73926 -38.59282 -6.54816 1.000 195.36562 585 LYS A N 1
ATOM 3262 C CA . LYS A 1 413 ? 0.23068 -37.87723 -5.38930 1.000 189.64125 585 LYS A CA 1
ATOM 3263 C C . LYS A 1 413 ? 0.88253 -36.49938 -5.27423 1.000 176.10626 585 LYS A C 1
ATOM 3264 O O . LYS A 1 413 ? 1.78937 -36.14024 -6.02990 1.000 167.67453 585 LYS A O 1
ATOM 3270 N N . THR A 1 414 ? 0.40244 -35.72154 -4.30654 1.000 186.58002 586 THR A N 1
ATOM 3271 C CA . THR A 1 414 ? 0.94172 -34.39998 -4.00938 1.000 167.26433 586 THR A CA 1
ATOM 3272 C C . THR A 1 414 ? 1.95341 -34.52276 -2.87525 1.000 162.31592 586 THR A C 1
ATOM 3273 O O . THR A 1 414 ? 1.60404 -34.95579 -1.77151 1.000 162.91172 586 THR A O 1
ATOM 3277 N N . LYS A 1 415 ? 3.20110 -34.14370 -3.14690 1.000 143.05508 587 LYS A N 1
ATOM 3278 C CA . LYS A 1 415 ? 4.28075 -34.27027 -2.17987 1.000 124.96124 587 LYS A CA 1
ATOM 3279 C C . LYS A 1 415 ? 5.08067 -32.97633 -2.11843 1.000 128.76564 587 LYS A C 1
ATOM 3280 O O . LYS A 1 415 ? 5.19047 -32.24631 -3.10710 1.000 130.64068 587 LYS A O 1
ATOM 3286 N N . THR A 1 416 ? 5.63661 -32.70001 -0.94011 1.000 149.81052 588 THR A N 1
ATOM 3287 C CA . THR A 1 416 ? 6.45496 -31.51217 -0.73462 1.000 137.94554 588 THR A CA 1
ATOM 3288 C C . THR A 1 416 ? 7.83852 -31.71306 -1.34262 1.000 135.99414 588 THR A C 1
ATOM 3289 O O . THR A 1 416 ? 8.48524 -32.73950 -1.11127 1.000 135.81484 588 THR A O 1
ATOM 3293 N N . ILE A 1 417 ? 8.29200 -30.72848 -2.11528 1.000 122.59357 589 ILE A N 1
ATOM 3294 C CA . ILE A 1 417 ? 9.57692 -30.77838 -2.80493 1.000 139.01327 589 ILE A CA 1
ATOM 3295 C C . ILE A 1 417 ? 10.55384 -29.86868 -2.07274 1.000 121.71942 589 ILE A C 1
ATOM 3296 O O . ILE A 1 417 ? 10.20886 -28.73578 -1.71544 1.000 121.71972 589 ILE A O 1
ATOM 3301 N N . ALA A 1 418 ? 11.76879 -30.36475 -1.84694 1.000 127.54281 590 ALA A N 1
ATOM 3302 C CA . ALA A 1 418 ? 12.83112 -29.60773 -1.19204 1.000 127.28456 590 ALA A CA 1
ATOM 3303 C C . ALA A 1 418 ? 13.89681 -29.26741 -2.22791 1.000 131.72110 590 ALA A C 1
ATOM 3304 O O . ALA A 1 418 ? 14.57216 -30.16172 -2.74904 1.000 136.40572 590 ALA A O 1
ATOM 3306 N N . LEU A 1 419 ? 14.04175 -27.97859 -2.52729 1.000 135.24402 591 LEU A N 1
ATOM 3307 C CA . LEU A 1 419 ? 15.04350 -27.48751 -3.46428 1.000 135.49906 591 LEU A CA 1
ATOM 3308 C C . LEU A 1 419 ? 15.97978 -26.52785 -2.74384 1.000 120.59235 591 LEU A C 1
ATOM 3309 O O . LEU A 1 419 ? 15.52380 -25.58303 -2.09108 1.000 120.62932 591 LEU A O 1
ATOM 3314 N N . GLN A 1 420 ? 17.28084 -26.77243 -2.86138 1.000 120.53723 592 GLN A N 1
ATOM 3315 C CA . GLN A 1 420 ? 18.28741 -25.91830 -2.25048 1.000 120.55511 592 GLN A CA 1
ATOM 3316 C C . GLN A 1 420 ? 18.67816 -24.78096 -3.19051 1.000 131.37596 592 GLN A C 1
ATOM 3317 O O . GLN A 1 420 ? 18.42534 -24.82270 -4.39616 1.000 136.99569 592 GLN A O 1
ATOM 3323 N N . LYS A 1 421 ? 19.29821 -23.74904 -2.60916 1.000 141.07026 593 LYS A N 1
ATOM 3324 C CA . LYS A 1 421 ? 19.68914 -22.57137 -3.38080 1.000 139.36842 593 LYS A CA 1
ATOM 3325 C C . LYS A 1 421 ? 20.61742 -22.93429 -4.53495 1.000 134.27162 593 LYS A C 1
ATOM 3326 O O . LYS A 1 421 ? 20.46936 -22.41228 -5.64654 1.000 120.44746 593 LYS A O 1
ATOM 3332 N N . GLY A 1 422 ? 21.58788 -23.81561 -4.28799 1.000 143.47638 594 GLY A N 1
ATOM 3333 C CA . GLY A 1 422 ? 22.50588 -24.20715 -5.34630 1.000 135.02492 594 GLY A CA 1
ATOM 3334 C C . GLY A 1 422 ? 21.80434 -24.83308 -6.53688 1.000 129.68805 594 GLY A C 1
ATOM 3335 O O . GLY A 1 422 ? 22.12450 -24.52956 -7.68915 1.000 137.29803 594 GLY A O 1
ATOM 3336 N N . ASN A 1 423 ? 20.84654 -25.72485 -6.27621 1.000 128.14688 595 ASN A N 1
ATOM 3337 C CA . ASN A 1 423 ? 20.10789 -26.35744 -7.36456 1.000 129.43388 595 ASN A CA 1
ATOM 3338 C C . ASN A 1 423 ? 19.24493 -25.34691 -8.11207 1.000 131.44666 595 ASN A C 1
ATOM 3339 O O . ASN A 1 423 ? 19.14656 -25.39901 -9.34355 1.000 135.01835 595 ASN A O 1
ATOM 3344 N N . ILE A 1 424 ? 18.60759 -24.42610 -7.38348 1.000 125.06504 596 ILE A N 1
ATOM 3345 C CA . ILE A 1 424 ? 17.73239 -23.43723 -8.01255 1.000 120.78717 596 ILE A CA 1
ATOM 3346 C C . ILE A 1 424 ? 18.51934 -22.56351 -8.98235 1.000 134.64534 596 ILE A C 1
ATOM 3347 O O . ILE A 1 424 ? 18.08958 -22.31989 -10.11603 1.000 129.62399 596 ILE A O 1
ATOM 3352 N N . LEU A 1 425 ? 19.68071 -22.06895 -8.54822 1.000 129.71667 597 LEU A N 1
ATOM 3353 C CA . LEU A 1 425 ? 20.50408 -21.25289 -9.43405 1.000 120.63916 597 LEU A CA 1
ATOM 3354 C C . LEU A 1 425 ? 21.03987 -22.06094 -10.60837 1.000 120.66793 597 LEU A C 1
ATOM 3355 O O . LEU A 1 425 ? 21.20698 -21.51794 -11.70621 1.000 138.68277 597 LEU A O 1
ATOM 3360 N N . GLU A 1 426 ? 21.31718 -23.35001 -10.39945 1.000 129.12277 598 GLU A N 1
ATOM 3361 C CA . GLU A 1 426 ? 21.83710 -24.17890 -11.48228 1.000 132.97658 598 GLU A CA 1
ATOM 3362 C C . GLU A 1 426 ? 20.78584 -24.41174 -12.56127 1.000 137.17411 598 GLU A C 1
ATOM 3363 O O . GLU A 1 426 ? 21.08970 -24.33537 -13.75730 1.000 144.52165 598 GLU A O 1
ATOM 3369 N N . VAL A 1 427 ? 19.54482 -24.70115 -12.16398 1.000 139.85714 599 VAL A N 1
ATOM 3370 C CA . VAL A 1 427 ? 18.50073 -24.92071 -13.15963 1.000 139.33574 599 VAL A CA 1
ATOM 3371 C C . VAL A 1 427 ? 18.10954 -23.60870 -13.83152 1.000 137.38634 599 VAL A C 1
ATOM 3372 O O . VAL A 1 427 ? 17.66602 -23.60487 -14.98662 1.000 153.90818 599 VAL A O 1
ATOM 3376 N N . CYS A 1 428 ? 18.26768 -22.47912 -13.13530 1.000 129.36774 600 CYS A N 1
ATOM 3377 C CA . CYS A 1 428 ? 17.94466 -21.18794 -13.73622 1.000 122.28640 600 CYS A CA 1
ATOM 3378 C C . CYS A 1 428 ? 18.86891 -20.87724 -14.90668 1.000 133.27513 600 CYS A C 1
ATOM 3379 O O . CYS A 1 428 ? 18.40692 -20.55797 -16.00793 1.000 123.02232 600 CYS A O 1
ATOM 3382 N N . ARG A 1 429 ? 20.18437 -20.96151 -14.68625 1.000 135.87392 601 ARG A N 1
ATOM 3383 C CA . ARG A 1 429 ? 21.12453 -20.71266 -15.77440 1.000 135.96211 601 ARG A CA 1
ATOM 3384 C C . ARG A 1 429 ? 20.98048 -21.74466 -16.88519 1.000 122.43191 601 ARG A C 1
ATOM 3385 O O . ARG A 1 429 ? 21.23182 -21.43364 -18.05483 1.000 124.83397 601 ARG A O 1
ATOM 3393 N N . SER A 1 430 ? 20.58891 -22.97505 -16.54183 1.000 138.16576 602 SER A N 1
ATOM 3394 C CA . SER A 1 430 ? 20.33598 -23.98339 -17.56635 1.000 133.56096 602 SER A CA 1
ATOM 3395 C C . SER A 1 430 ? 19.20612 -23.55198 -18.49267 1.000 123.70206 602 SER A C 1
ATOM 3396 O O . SER A 1 430 ? 19.29756 -23.71405 -19.71527 1.000 124.30635 602 SER A O 1
ATOM 3399 N N . GLN A 1 431 ? 18.13022 -23.00143 -17.92596 1.000 135.43883 603 GLN A N 1
ATOM 3400 C CA . GLN A 1 431 ? 17.01917 -22.48302 -18.71500 1.000 131.93095 603 GLN A CA 1
ATOM 3401 C C . GLN A 1 431 ? 17.36831 -21.19819 -19.45558 1.000 125.26050 603 GLN A C 1
ATOM 3402 O O . GLN A 1 431 ? 16.60131 -20.78250 -20.33102 1.000 126.33196 603 GLN A O 1
ATOM 3408 N N . ILE A 1 432 ? 18.47846 -20.54705 -19.10965 1.000 124.47196 604 ILE A N 1
ATOM 3409 C CA . ILE A 1 432 ? 18.87954 -19.30273 -19.75700 1.000 124.72247 604 ILE A CA 1
ATOM 3410 C C . ILE A 1 432 ? 19.84711 -19.58748 -20.89925 1.000 124.78452 604 ILE A C 1
ATOM 3411 O O . ILE A 1 432 ? 19.60855 -19.18807 -22.04481 1.000 125.62848 604 ILE A O 1
ATOM 3416 N N . TYR A 1 433 ? 20.94361 -20.28137 -20.59390 1.000 108.68833 605 TYR A N 1
ATOM 3417 C CA . TYR A 1 433 ? 22.03192 -20.48267 -21.54698 1.000 119.04698 605 TYR A CA 1
ATOM 3418 C C . TYR A 1 433 ? 21.90551 -21.79942 -22.31205 1.000 125.48076 605 TYR A C 1
ATOM 3419 O O . TYR A 1 433 ? 21.88082 -21.80771 -23.54673 1.000 137.48525 605 TYR A O 1
ATOM 3428 N N . ASP A 1 434 ? 21.82179 -22.91712 -21.58773 1.000 129.86945 606 ASP A N 1
ATOM 3429 C CA . ASP A 1 434 ? 21.94482 -24.24564 -22.17957 1.000 129.89398 606 ASP A CA 1
ATOM 3430 C C . ASP A 1 434 ? 20.79228 -24.61866 -23.10538 1.000 135.46908 606 ASP A C 1
ATOM 3431 O O . ASP A 1 434 ? 20.89153 -25.64028 -23.79272 1.000 137.73944 606 ASP A O 1
ATOM 3436 N N . VAL A 1 435 ? 19.70634 -23.84218 -23.13333 1.000 129.99533 607 VAL A N 1
ATOM 3437 C CA . VAL A 1 435 ? 18.56187 -24.19365 -23.96847 1.000 114.18783 607 VAL A CA 1
ATOM 3438 C C . VAL A 1 435 ? 18.96430 -24.17930 -25.43635 1.000 123.86650 607 VAL A C 1
ATOM 3439 O O . VAL A 1 435 ? 19.61481 -23.24039 -25.91291 1.000 133.18516 607 VAL A O 1
ATOM 3443 N N . VAL A 1 436 ? 18.57523 -25.22833 -26.16192 1.000 111.13945 608 VAL A N 1
ATOM 3444 C CA . VAL A 1 436 ? 18.90749 -25.39632 -27.57250 1.000 111.22518 608 VAL A CA 1
ATOM 3445 C C . VAL A 1 436 ? 17.62079 -25.66247 -28.34193 1.000 110.56666 608 VAL A C 1
ATOM 3446 O O . VAL A 1 436 ? 16.80416 -26.49062 -27.92446 1.000 115.08978 608 VAL A O 1
ATOM 3450 N N . GLY A 1 437 ? 17.44282 -24.96489 -29.46187 1.000 106.30509 609 GLY A N 1
ATOM 3451 C CA . GLY A 1 437 ? 16.29049 -25.14808 -30.32577 1.000 122.65283 609 GLY A CA 1
ATOM 3452 C C . GLY A 1 437 ? 16.69797 -25.78804 -31.63929 1.000 115.39268 609 GLY A C 1
ATOM 3453 O O . GLY A 1 437 ? 17.78704 -25.53127 -32.15728 1.000 112.39868 609 GLY A O 1
ATOM 3454 N N . SER A 1 438 ? 15.81721 -26.62664 -32.17713 1.000 104.63016 610 SER A N 1
ATOM 3455 C CA . SER A 1 438 ? 16.08942 -27.36019 -33.40355 1.000 105.92213 610 SER A CA 1
ATOM 3456 C C . SER A 1 438 ? 15.36134 -26.72873 -34.58399 1.000 126.71956 610 SER A C 1
ATOM 3457 O O . SER A 1 438 ? 14.26592 -26.17842 -34.44312 1.000 122.40010 610 SER A O 1
ATOM 3460 N N . VAL A 1 439 ? 15.98488 -26.82194 -35.75811 1.000 133.61019 611 VAL A N 1
ATOM 3461 C CA . VAL A 1 439 ? 15.41088 -26.32458 -37.00440 1.000 124.48243 611 VAL A CA 1
ATOM 3462 C C . VAL A 1 439 ? 15.65157 -27.37250 -38.08149 1.000 119.19612 611 VAL A C 1
ATOM 3463 O O . VAL A 1 439 ? 16.80392 -27.66353 -38.42040 1.000 131.41349 611 VAL A O 1
ATOM 3467 N N . LYS A 1 440 ? 14.57404 -27.93601 -38.61953 1.000 122.25117 612 LYS A N 1
ATOM 3468 C CA . LYS A 1 440 ? 14.66396 -28.92903 -39.68218 1.000 128.26768 612 LYS A CA 1
ATOM 3469 C C . LYS A 1 440 ? 14.69978 -28.21739 -41.02976 1.000 141.33474 612 LYS A C 1
ATOM 3470 O O . LYS A 1 440 ? 13.77716 -27.46623 -41.36544 1.000 136.21264 612 LYS A O 1
ATOM 3476 N N . ASP A 1 441 ? 15.76014 -28.45475 -41.79865 1.000 152.98595 613 ASP A N 1
ATOM 3477 C CA . ASP A 1 441 ? 15.91571 -27.81081 -43.09286 1.000 152.25904 613 ASP A CA 1
ATOM 3478 C C . ASP A 1 441 ? 15.03371 -28.50491 -44.13071 1.000 141.74990 613 ASP A C 1
ATOM 3479 O O . ASP A 1 441 ? 14.25862 -29.41418 -43.82006 1.000 124.16047 613 ASP A O 1
ATOM 3484 N N . ALA A 1 442 ? 15.14416 -28.05631 -45.38392 1.000 151.62610 614 ALA A N 1
ATOM 3485 C CA . ALA A 1 442 ? 14.32858 -28.62006 -46.45726 1.000 153.64965 614 ALA A CA 1
ATOM 3486 C C . ALA A 1 442 ? 14.58183 -30.11499 -46.62262 1.000 162.28317 614 ALA A C 1
ATOM 3487 O O . ALA A 1 442 ? 13.64216 -30.90212 -46.78806 1.000 140.79309 614 ALA A O 1
ATOM 3489 N N . ARG A 1 443 ? 15.85184 -30.52390 -46.59412 1.000 159.84212 615 ARG A N 1
ATOM 3490 C CA . ARG A 1 443 ? 16.17603 -31.93902 -46.74227 1.000 159.08384 615 ARG A CA 1
ATOM 3491 C C . ARG A 1 443 ? 15.74362 -32.75010 -45.52719 1.000 156.29800 615 ARG A C 1
ATOM 3492 O O . ARG A 1 443 ? 15.39117 -33.92762 -45.66349 1.000 148.34827 615 ARG A O 1
ATOM 3500 N N . GLY A 1 444 ? 15.76358 -32.14728 -44.34157 1.000 165.82171 616 GLY A N 1
ATOM 3501 C CA . GLY A 1 444 ? 15.39119 -32.85252 -43.13227 1.000 164.72561 616 GLY A CA 1
ATOM 3502 C C . GLY A 1 444 ? 16.43599 -32.73772 -42.04257 1.000 170.06898 616 GLY A C 1
ATOM 3503 O O . GLY A 1 444 ? 16.12750 -32.89156 -40.85680 1.000 170.19483 616 GLY A O 1
ATOM 3504 N N . ASN A 1 445 ? 17.68171 -32.48612 -42.44220 1.000 163.53325 617 ASN A N 1
ATOM 3505 C CA . ASN A 1 445 ? 18.78319 -32.36606 -41.49422 1.000 168.72936 617 ASN A CA 1
ATOM 3506 C C . ASN A 1 445 ? 18.50132 -31.26330 -40.48059 1.000 153.70026 617 ASN A C 1
ATOM 3507 O O . ASN A 1 445 ? 18.31138 -30.10031 -40.84999 1.000 148.57483 617 ASN A O 1
ATOM 3512 N N . LEU A 1 446 ? 18.48033 -31.62937 -39.20178 1.000 157.03059 618 LEU A N 1
ATOM 3513 C CA . LEU A 1 446 ? 18.17167 -30.67482 -38.14698 1.000 156.05171 618 LEU A CA 1
ATOM 3514 C C . LEU A 1 446 ? 19.38318 -29.80347 -37.84098 1.000 135.69092 618 LEU A C 1
ATOM 3515 O O . LEU A 1 446 ? 20.52755 -30.26596 -37.87157 1.000 132.91086 618 LEU A O 1
ATOM 3520 N N . HIS A 1 447 ? 19.12174 -28.53084 -37.55264 1.000 117.02875 619 HIS A N 1
ATOM 3521 C CA . HIS A 1 447 ? 20.15792 -27.55423 -37.23436 1.000 121.35839 619 HIS A CA 1
ATOM 3522 C C . HIS A 1 447 ? 19.91078 -27.05903 -35.81584 1.000 132.41606 619 HIS A C 1
ATOM 3523 O O . HIS A 1 447 ? 18.92373 -26.36053 -35.56016 1.000 125.01433 619 HIS A O 1
ATOM 3530 N N . LEU A 1 448 ? 20.80159 -27.42294 -34.89776 1.000 135.93979 620 LEU A N 1
ATOM 3531 C CA . LEU A 1 448 ? 20.65533 -27.07111 -33.49243 1.000 123.02302 620 LEU A CA 1
ATOM 3532 C C . LEU A 1 448 ? 21.35648 -25.74820 -33.21282 1.000 129.17115 620 LEU A C 1
ATOM 3533 O O . LEU A 1 448 ? 22.51694 -25.56016 -33.59311 1.000 136.64247 620 LEU A O 1
ATOM 3538 N N . TYR A 1 449 ? 20.64800 -24.83562 -32.54925 1.000 124.61884 621 TYR A N 1
ATOM 3539 C CA . TYR A 1 449 ? 21.15970 -23.50368 -32.25407 1.000 134.53001 621 TYR A CA 1
ATOM 3540 C C . TYR A 1 449 ? 21.06934 -23.22277 -30.76176 1.000 118.92442 621 TYR A C 1
ATOM 3541 O O . TYR A 1 449 ? 20.02715 -23.46141 -30.14324 1.000 124.78466 621 TYR A O 1
ATOM 3550 N N . LYS A 1 450 ? 22.15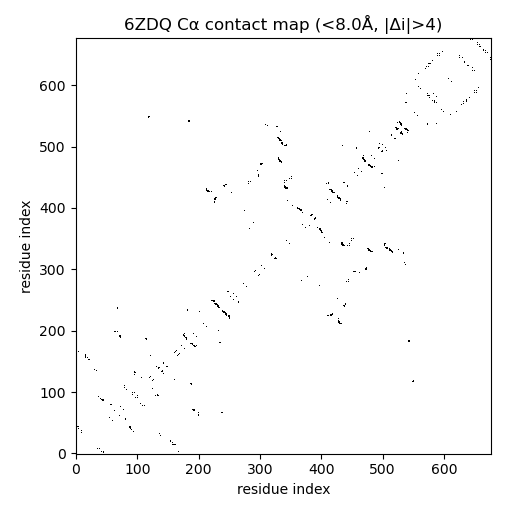657 -22.71482 -30.19079 1.000 112.04322 622 LYS A N 1
ATOM 3551 C CA . LYS A 1 450 ? 22.10866 -22.08115 -28.88363 1.000 132.79349 622 LYS A CA 1
ATOM 3552 C C . LYS A 1 450 ? 21.90626 -20.57862 -29.05842 1.000 129.16508 622 LYS A C 1
ATOM 3553 O O . LYS A 1 450 ? 22.07211 -20.02617 -30.14887 1.000 139.63618 622 LYS A O 1
ATOM 3559 N N . ARG A 1 451 ? 21.53836 -19.91146 -27.97010 1.000 108.12211 623 ARG A N 1
ATOM 3560 C CA . ARG A 1 451 ? 21.16446 -18.50746 -28.03648 1.000 114.86502 623 ARG A CA 1
ATOM 3561 C C . ARG A 1 451 ? 22.30259 -17.61392 -27.56420 1.000 114.45395 623 ARG A C 1
ATOM 3562 O O . ARG A 1 451 ? 22.95485 -17.89317 -26.55410 1.000 125.32809 623 ARG A O 1
ATOM 3570 N N . LYS A 1 452 ? 22.52957 -16.53684 -28.31062 1.000 116.53307 624 LYS A N 1
ATOM 3571 C CA . LYS A 1 452 ? 23.53776 -15.53350 -28.00436 1.000 105.91863 624 LYS A CA 1
ATOM 3572 C C . LYS A 1 452 ? 22.97650 -14.37260 -27.18924 1.000 105.12797 624 LYS A C 1
ATOM 3573 O O . LYS A 1 452 ? 23.73668 -13.47906 -26.80161 1.000 119.48064 624 LYS A O 1
ATOM 3579 N N . ARG A 1 453 ? 21.67296 -14.37041 -26.91346 1.000 113.51323 625 ARG A N 1
ATOM 3580 C CA . ARG A 1 453 ? 21.01706 -13.29696 -26.17305 1.000 112.77991 625 ARG A CA 1
ATOM 3581 C C . ARG A 1 453 ? 19.97942 -13.91598 -25.24166 1.000 129.53353 625 ARG A C 1
ATOM 3582 O O . ARG A 1 453 ? 20.01488 -15.11577 -24.94920 1.000 146.47296 625 ARG A O 1
ATOM 3590 N N . GLY A 1 454 ? 19.05495 -13.07967 -24.76731 1.000 115.01558 626 GLY A N 1
ATOM 3591 C CA . GLY A 1 454 ? 18.12261 -13.45046 -23.71824 1.000 110.76178 626 GLY A CA 1
ATOM 3592 C C . GLY A 1 454 ? 17.25495 -14.65841 -24.00396 1.000 108.53939 626 GLY A C 1
ATOM 3593 O O . GLY A 1 454 ? 17.27075 -15.19674 -25.11061 1.000 133.34294 626 GLY A O 1
ATOM 3594 N N . VAL A 1 455 ? 16.46541 -15.07127 -23.01051 1.000 120.19759 627 VAL A N 1
ATOM 3595 C CA . VAL A 1 455 ? 15.85357 -16.39755 -23.02909 1.000 117.08435 627 VAL A CA 1
ATOM 3596 C C . VAL A 1 455 ? 14.84614 -16.52463 -24.17004 1.000 127.38596 627 VAL A C 1
ATOM 3597 O O . VAL A 1 455 ? 14.39206 -15.53920 -24.76564 1.000 112.91624 627 VAL A O 1
ATOM 3601 N N . PHE A 1 456 ? 14.50043 -17.77510 -24.47676 1.000 112.48209 628 PHE A N 1
ATOM 3602 C CA . PHE A 1 456 ? 13.51439 -18.08281 -25.50360 1.000 107.66273 628 PHE A CA 1
ATOM 3603 C C . PHE A 1 456 ? 12.10302 -17.86668 -24.97625 1.000 104.89522 628 PHE A C 1
ATOM 3604 O O . PHE A 1 456 ? 11.77855 -18.26552 -23.85487 1.000 110.97542 628 PHE A O 1
ATOM 3612 N N . GLN A 1 457 ? 11.25438 -17.25497 -25.79757 1.000 107.14703 629 GLN A N 1
ATOM 3613 C CA . GLN A 1 457 ? 9.83328 -17.21606 -25.48250 1.000 103.14665 629 GLN A CA 1
ATOM 3614 C C . GLN A 1 457 ? 9.23789 -18.61523 -25.57303 1.000 107.38246 629 GLN A C 1
ATOM 3615 O O . GLN A 1 457 ? 9.63199 -19.42296 -26.41906 1.000 100.44359 629 GLN A O 1
ATOM 3621 N N . GLY A 1 458 ? 8.27895 -18.89922 -24.69481 1.000 109.38215 630 GLY A N 1
ATOM 3622 C CA . GLY A 1 458 ? 7.61377 -20.18290 -24.66563 1.000 104.23227 630 GLY A CA 1
ATOM 3623 C C . GLY A 1 458 ? 8.07702 -21.11387 -23.56705 1.000 96.10148 630 GLY A C 1
ATOM 3624 O O . GLY A 1 458 ? 7.41279 -22.12798 -23.31736 1.000 104.40757 630 GLY A O 1
ATOM 3625 N N . PHE A 1 459 ? 9.19274 -20.80817 -22.91167 1.000 108.61357 631 PHE A N 1
ATOM 3626 C CA . PHE A 1 459 ? 9.66710 -21.59921 -21.78629 1.000 122.84835 631 PHE A CA 1
ATOM 3627 C C . PHE A 1 459 ? 9.10192 -21.04638 -20.48373 1.000 111.00104 631 PHE A C 1
ATOM 3628 O O . PHE A 1 459 ? 8.96338 -19.83056 -20.31750 1.000 93.28838 631 PHE A O 1
ATOM 3636 N N . SER A 1 460 ? 8.76308 -21.96007 -19.56872 1.000 102.32195 632 SER A N 1
ATOM 3637 C CA . SER A 1 460 ? 8.01472 -21.60068 -18.36604 1.000 110.74294 632 SER A CA 1
ATOM 3638 C C . SER A 1 460 ? 8.70622 -20.50860 -17.55662 1.000 113.90252 632 SER A C 1
ATOM 3639 O O . SER A 1 460 ? 8.04653 -19.60361 -17.03210 1.000 103.60129 632 SER A O 1
ATOM 3642 N N . LEU A 1 461 ? 10.03077 -20.57458 -17.43788 1.000 93.01148 633 LEU A N 1
ATOM 3643 C CA . LEU A 1 461 ? 10.74716 -19.61404 -16.60955 1.000 100.35413 633 LEU A CA 1
ATOM 3644 C C . LEU A 1 461 ? 11.06562 -18.31293 -17.33286 1.000 99.89816 633 LEU A C 1
ATOM 3645 O O . LEU A 1 461 ? 11.47742 -17.34986 -16.67840 1.000 113.13372 633 LEU A O 1
ATOM 3650 N N . SER A 1 462 ? 10.89077 -18.25824 -18.65466 1.000 112.65884 634 SER A N 1
ATOM 3651 C CA . SER A 1 462 ? 11.23265 -17.04822 -19.39762 1.000 117.22771 634 SER A CA 1
ATOM 3652 C C . SER A 1 462 ? 10.37244 -15.86366 -18.96976 1.000 110.85699 634 SER A C 1
ATOM 3653 O O . SER A 1 462 ? 10.84542 -14.72090 -18.94565 1.000 97.78403 634 SER A O 1
ATOM 3656 N N . SER A 1 463 ? 9.10304 -16.11383 -18.64099 1.000 103.08606 635 SER A N 1
ATOM 3657 C CA . SER A 1 463 ? 8.21499 -15.03324 -18.22115 1.000 91.75629 635 SER A CA 1
ATOM 3658 C C . SER A 1 463 ? 8.67087 -14.42124 -16.90078 1.000 119.02789 635 SER A C 1
ATOM 3659 O O . SER A 1 463 ? 8.78580 -13.19537 -16.78039 1.000 104.81499 635 SER A O 1
ATOM 3662 N N . ILE A 1 464 ? 8.92728 -15.26081 -15.89303 1.000 95.97738 636 ILE A N 1
ATOM 3663 C CA . ILE A 1 464 ? 9.32318 -14.74215 -14.58674 1.000 106.39591 636 ILE A CA 1
ATOM 3664 C C . ILE A 1 464 ? 10.71759 -14.12706 -14.64294 1.000 95.65936 636 ILE A C 1
ATOM 3665 O O . ILE A 1 464 ? 11.02160 -13.19647 -13.88583 1.000 100.17508 636 ILE A O 1
ATOM 3670 N N . PHE A 1 465 ? 11.58330 -14.62054 -15.53253 1.000 92.24679 637 PHE A N 1
ATOM 3671 C CA . PHE A 1 465 ? 12.91182 -14.03136 -15.67510 1.000 103.35842 637 PHE A CA 1
ATOM 3672 C C . PHE A 1 465 ? 12.81901 -12.56874 -16.08905 1.000 100.69241 637 PHE A C 1
ATOM 3673 O O . PHE A 1 465 ? 13.47243 -11.70014 -15.49939 1.000 93.58838 637 PHE A O 1
ATOM 3681 N N . CYS A 1 466 ? 12.00768 -12.27782 -17.10817 1.000 99.10333 638 CYS A N 1
ATOM 3682 C CA . CYS A 1 466 ? 11.84529 -10.89749 -17.54803 1.000 111.94224 638 CYS A CA 1
ATOM 3683 C C . CYS A 1 466 ? 11.17128 -10.04310 -16.48177 1.000 98.74312 638 CYS A C 1
ATOM 3684 O O . CYS A 1 466 ? 11.48245 -8.85325 -16.35584 1.000 93.74934 638 CYS A O 1
ATOM 3687 N N . ASP A 1 467 ? 10.25186 -10.62692 -15.70972 1.000 94.72789 639 ASP A N 1
ATOM 3688 C CA . ASP A 1 467 ? 9.58291 -9.87693 -14.65048 1.000 106.27474 639 ASP A CA 1
ATOM 3689 C C . ASP A 1 467 ? 10.57697 -9.42632 -13.58541 1.000 106.55428 639 ASP A C 1
ATOM 3690 O O . ASP A 1 467 ? 10.59268 -8.25503 -13.19109 1.000 92.56763 639 ASP A O 1
ATOM 3695 N N . ILE A 1 468 ? 11.40986 -10.35088 -13.09951 1.000 92.18928 640 ILE A N 1
ATOM 3696 C CA . ILE A 1 468 ? 12.38864 -10.00931 -12.06908 1.000 99.41445 640 ILE A CA 1
ATOM 3697 C C . ILE A 1 468 ? 13.40077 -9.00173 -12.59973 1.000 93.55457 640 ILE A C 1
ATOM 3698 O O . ILE A 1 468 ? 13.78041 -8.05323 -11.90148 1.000 106.71404 640 ILE A O 1
ATOM 3703 N N . LEU A 1 469 ? 13.85614 -9.19130 -13.83959 1.000 112.24400 641 LEU A N 1
ATOM 3704 C CA . LEU A 1 469 ? 14.87273 -8.30721 -14.40213 1.000 113.43589 641 LEU A CA 1
ATOM 3705 C C . LEU A 1 469 ? 14.33264 -6.89668 -14.60495 1.000 108.52501 641 LEU A C 1
ATOM 3706 O O . LEU A 1 469 ? 14.95718 -5.91598 -14.18393 1.000 99.31054 641 LEU A O 1
ATOM 3711 N N . TYR A 1 470 ? 13.17108 -6.77243 -15.25129 1.000 109.11451 642 TYR A N 1
ATOM 3712 C CA . TYR A 1 470 ? 12.63190 -5.44491 -15.52467 1.000 114.96021 642 TYR A CA 1
ATOM 3713 C C . TYR A 1 470 ? 12.15281 -4.75617 -14.25428 1.000 104.69435 642 TYR A C 1
ATOM 3714 O O . TYR A 1 470 ? 12.25899 -3.52937 -14.14125 1.000 103.88674 642 TYR A O 1
ATOM 3723 N N . SER A 1 471 ? 11.63282 -5.51684 -13.28819 1.000 106.26453 643 SER A N 1
ATOM 3724 C CA . SER A 1 471 ? 11.23916 -4.90510 -12.02400 1.000 119.56683 643 SER A CA 1
ATOM 3725 C C . SER A 1 471 ? 12.45626 -4.45764 -11.22640 1.000 104.49286 643 SER A C 1
ATOM 3726 O O . SER A 1 471 ? 12.36731 -3.50523 -10.44424 1.000 101.59743 643 SER A O 1
ATOM 3729 N N . ALA A 1 472 ? 13.59443 -5.13246 -11.40431 1.000 111.17352 644 ALA A N 1
ATOM 3730 C CA . ALA A 1 472 ? 14.83890 -4.64611 -10.81990 1.000 96.18350 644 ALA A CA 1
ATOM 3731 C C . ALA A 1 472 ? 15.35749 -3.42607 -11.56993 1.000 119.66673 644 ALA A C 1
ATOM 3732 O O . ALA A 1 472 ? 15.93294 -2.51540 -10.96233 1.000 110.20933 644 ALA A O 1
ATOM 3734 N N . MET A 1 473 ? 15.16336 -3.39272 -12.89153 1.000 119.37322 645 MET A N 1
ATOM 3735 C CA . MET A 1 473 ? 15.64903 -2.27215 -13.69238 1.000 113.85035 645 MET A CA 1
ATOM 3736 C C . MET A 1 473 ? 14.94048 -0.97637 -13.31952 1.000 115.69321 645 MET A C 1
ATOM 3737 O O . MET A 1 473 ? 15.57990 0.06842 -13.14728 1.000 105.00479 645 MET A O 1
ATOM 3742 N N . VAL A 1 474 ? 13.61097 -1.02407 -13.20112 1.000 106.82367 646 VAL A N 1
ATOM 3743 C CA . VAL A 1 474 ? 12.85402 0.16907 -12.83455 1.000 121.30387 646 VAL A CA 1
ATOM 3744 C C . VAL A 1 474 ? 13.23270 0.63957 -11.43693 1.000 114.71246 646 VAL A C 1
ATOM 3745 O O . VAL A 1 474 ? 13.17699 1.83886 -11.13961 1.000 116.66101 646 VAL A O 1
ATOM 3749 N N . HIS A 1 475 ? 13.63641 -0.28674 -10.56502 1.000 126.22516 647 HIS A N 1
ATOM 3750 C CA . HIS A 1 475 ? 13.98112 0.07100 -9.19242 1.000 131.81204 647 HIS A CA 1
ATOM 3751 C C . HIS A 1 475 ? 15.18677 1.00444 -9.14215 1.000 136.90660 647 HIS A C 1
ATOM 3752 O O . HIS A 1 475 ? 15.13461 2.06903 -8.51565 1.000 147.47342 647 HIS A O 1
ATOM 3759 N N . ASP A 1 476 ? 16.28597 0.62265 -9.79641 1.000 106.76776 648 ASP A N 1
ATOM 3760 C CA . ASP A 1 476 ? 17.53277 1.37104 -9.67071 1.000 139.15967 648 ASP A CA 1
ATOM 3761 C C . ASP A 1 476 ? 17.71264 2.45070 -10.73116 1.000 131.53125 648 ASP A C 1
ATOM 3762 O O . ASP A 1 476 ? 18.31484 3.49119 -10.44118 1.000 127.77148 648 ASP A O 1
ATOM 3767 N N . CYS A 1 477 ? 17.21923 2.23590 -11.95283 1.000 129.90573 649 CYS A N 1
ATOM 3768 C CA . CYS A 1 477 ? 17.40316 3.24218 -12.99464 1.000 123.90503 649 CYS A CA 1
ATOM 3769 C C . CYS A 1 477 ? 16.48770 4.44231 -12.79221 1.000 131.08501 649 CYS A C 1
ATOM 3770 O O . CYS A 1 477 ? 16.82591 5.55439 -13.21381 1.000 129.47454 649 CYS A O 1
ATOM 3773 N N . PHE A 1 478 ? 15.33860 4.24524 -12.14761 1.000 134.85686 650 PHE A N 1
ATOM 3774 C CA . PHE A 1 478 ? 14.38418 5.31636 -11.89285 1.000 123.52276 650 PHE A CA 1
ATOM 3775 C C . PHE A 1 478 ? 14.34036 5.69920 -10.41627 1.000 127.52710 650 PHE A C 1
ATOM 3776 O O . PHE A 1 478 ? 13.30851 6.15603 -9.91956 1.000 119.49826 650 PHE A O 1
ATOM 3784 N N . GLN A 1 479 ? 15.46071 5.52684 -9.70755 1.000 130.85651 651 GLN A N 1
ATOM 3785 C CA . GLN A 1 479 ? 15.49369 5.78495 -8.27128 1.000 121.83019 651 GLN A CA 1
ATOM 3786 C C . GLN A 1 479 ? 15.16895 7.23444 -7.93185 1.000 120.71211 651 GLN A C 1
ATOM 3787 O O . GLN A 1 479 ? 14.72326 7.51178 -6.81260 1.000 130.60193 651 GLN A O 1
ATOM 3793 N N . PHE A 1 480 ? 15.37261 8.16268 -8.87050 1.000 123.50855 652 PHE A N 1
ATOM 3794 C CA . PHE A 1 480 ? 14.99165 9.55009 -8.62799 1.000 129.61544 652 PHE A CA 1
ATOM 3795 C C . PHE A 1 480 ? 13.49299 9.68376 -8.39231 1.000 138.21626 652 PHE A C 1
ATOM 3796 O O . PHE A 1 480 ? 13.05786 10.58042 -7.66123 1.000 155.57371 652 PHE A O 1
ATOM 3804 N N . LEU A 1 481 ? 12.69007 8.81351 -9.01077 1.000 130.59476 653 LEU A N 1
ATOM 3805 C CA . LEU A 1 481 ? 11.24716 8.85538 -8.79659 1.000 139.54930 653 LEU A CA 1
ATOM 3806 C C . LEU A 1 481 ? 10.89087 8.56038 -7.34520 1.000 140.16690 653 LEU A C 1
ATOM 3807 O O . LEU A 1 481 ? 10.03939 9.23722 -6.75786 1.000 153.95906 653 LEU A O 1
ATOM 3812 N N . TRP A 1 482 ? 11.53018 7.56059 -6.74837 1.000 122.75950 654 TRP A N 1
ATOM 3813 C CA . TRP A 1 482 ? 11.21189 7.15471 -5.37997 1.000 128.67612 654 TRP A CA 1
ATOM 3814 C C . TRP A 1 482 ? 12.15355 7.83006 -4.38527 1.000 145.38620 654 TRP A C 1
ATOM 3815 O O . TRP A 1 482 ? 12.95661 7.20128 -3.69493 1.000 133.61629 654 TRP A O 1
ATOM 3826 N N . LYS A 1 483 ? 12.02872 9.15706 -4.33390 1.000 150.45067 655 LYS A N 1
ATOM 3827 C CA . LYS A 1 483 ? 12.73019 9.96630 -3.34721 1.000 138.11924 655 LYS A CA 1
ATOM 3828 C C . LYS A 1 483 ? 11.82014 11.03297 -2.74964 1.000 163.55683 655 LYS A C 1
ATOM 3829 O O . LYS A 1 483 ? 12.29807 11.86318 -1.96540 1.000 175.41669 655 LYS A O 1
ATOM 3835 N N . SER A 1 484 ? 10.53012 11.02897 -3.09465 1.000 166.20839 656 SER A N 1
ATOM 3836 C CA . SER A 1 484 ? 9.53355 11.95025 -2.54761 1.000 165.89248 656 SER A CA 1
ATOM 3837 C C . SER A 1 484 ? 9.93150 13.41937 -2.74517 1.000 177.25136 656 SER A C 1
ATOM 3838 O O . SER A 1 484 ? 10.15447 14.14423 -1.77322 1.000 193.63213 656 SER A O 1
ATOM 3841 N N . LYS A 1 485 ? 10.02400 13.88224 -4.00557 1.000 217.49766 657 LYS A N 1
ATOM 3842 C CA . LYS A 1 485 ? 9.66999 13.24770 -5.29954 1.000 213.34242 657 LYS A CA 1
ATOM 3843 C C . LYS A 1 485 ? 8.37655 12.42214 -5.34874 1.000 220.38248 657 LYS A C 1
ATOM 3844 O O . LYS A 1 485 ? 8.39859 11.23656 -5.67468 1.000 233.41072 657 LYS A O 1
ATOM 3850 N N . GLN A 1 486 ? 7.25731 13.05876 -5.02306 1.000 170.80568 658 GLN A N 1
ATOM 3851 C CA . GLN A 1 486 ? 5.95623 12.41148 -4.98271 1.000 161.72247 658 GLN A CA 1
ATOM 3852 C C . GLN A 1 486 ? 5.06148 12.96865 -6.09034 1.000 149.16590 658 GLN A C 1
ATOM 3853 O O . GLN A 1 486 ? 5.50096 13.75133 -6.94174 1.000 137.59015 658 GLN A O 1
ATOM 3859 N N . ASP A 1 487 ? 3.79775 12.54043 -6.08193 1.000 161.07647 659 ASP A N 1
ATOM 3860 C CA . ASP A 1 487 ? 2.78420 12.97938 -7.04177 1.000 131.70304 659 ASP A CA 1
ATOM 3861 C C . ASP A 1 487 ? 3.18287 12.61511 -8.47428 1.000 116.94426 659 ASP A C 1
ATOM 3862 O O . ASP A 1 487 ? 3.33491 13.46859 -9.35003 1.000 123.65280 659 ASP A O 1
ATOM 3867 N N . PHE A 1 488 ? 3.35394 11.31366 -8.69332 1.000 124.52734 660 PHE A N 1
ATOM 3868 C CA . PHE A 1 488 ? 3.59014 10.77432 -10.02373 1.000 109.51153 660 PHE A CA 1
ATOM 3869 C C . PHE A 1 488 ? 3.00122 9.37218 -10.08275 1.000 117.16135 660 PHE A C 1
ATOM 3870 O O . PHE A 1 488 ? 2.56505 8.81666 -9.07155 1.000 134.30314 660 PHE A O 1
ATOM 3878 N N . LEU A 1 489 ? 2.99649 8.79845 -11.28444 1.000 105.99257 661 LEU A N 1
ATOM 3879 C CA . LEU A 1 489 ? 2.48274 7.44443 -11.48075 1.000 112.71473 661 LEU A CA 1
ATOM 3880 C C . LEU A 1 489 ? 3.31542 6.76489 -12.55738 1.000 104.56316 661 LEU A C 1
ATOM 3881 O O . LEU A 1 489 ? 3.26746 7.16704 -13.72246 1.000 108.70808 661 LEU A O 1
ATOM 3886 N N . PHE A 1 490 ? 4.07155 5.74198 -12.16833 1.000 107.50050 662 PHE A N 1
ATOM 3887 C CA . PHE A 1 490 ? 4.87132 4.94750 -13.09005 1.000 101.80783 662 PHE A CA 1
ATOM 3888 C C . PHE A 1 490 ? 4.42648 3.49579 -12.99119 1.000 108.64957 662 PHE A C 1
ATOM 3889 O O . PHE A 1 490 ? 4.33290 2.94718 -11.88805 1.000 123.64184 662 PHE A O 1
ATOM 3897 N N . VAL A 1 491 ? 4.13693 2.88109 -14.13592 1.000 118.77586 663 VAL A N 1
ATOM 3898 C CA . VAL A 1 491 ? 3.63689 1.51094 -14.17450 1.000 99.94538 663 VAL A CA 1
ATOM 3899 C C . VAL A 1 491 ? 4.22762 0.78939 -15.38021 1.000 97.97368 663 VAL A C 1
ATOM 3900 O O . VAL A 1 491 ? 4.29811 1.34568 -16.48100 1.000 113.78459 663 VAL A O 1
ATOM 3904 N N . ARG A 1 492 ? 4.65662 -0.45396 -15.16564 1.000 96.72630 664 ARG A N 1
ATOM 3905 C CA . ARG A 1 492 ? 5.18362 -1.31739 -16.21806 1.000 107.77341 664 ARG A CA 1
ATOM 3906 C C . ARG A 1 492 ? 4.44125 -2.64416 -16.17093 1.000 108.67451 664 ARG A C 1
ATOM 3907 O O . ARG A 1 492 ? 4.54606 -3.37091 -15.18070 1.000 98.34938 664 ARG A O 1
ATOM 3915 N N . LEU A 1 493 ? 3.70350 -2.97450 -17.23304 1.000 103.07822 665 LEU A N 1
ATOM 3916 C CA . LEU A 1 493 ? 2.90822 -4.20498 -17.21100 1.000 117.39226 665 LEU A CA 1
ATOM 3917 C C . LEU A 1 493 ? 3.76516 -5.42413 -17.54488 1.000 125.34633 665 LEU A C 1
ATOM 3918 O O . LEU A 1 493 ? 3.86563 -6.36323 -16.74806 1.000 159.53708 665 LEU A O 1
ATOM 3923 N N . VAL A 1 494 ? 4.35327 -5.44679 -18.74194 1.000 94.37385 666 VAL A N 1
ATOM 3924 C CA . VAL A 1 494 ? 5.34653 -6.45430 -19.09585 1.000 101.94623 666 VAL A CA 1
ATOM 3925 C C . VAL A 1 494 ? 6.54091 -5.77773 -19.74986 1.000 106.48669 666 VAL A C 1
ATOM 3926 O O . VAL A 1 494 ? 7.67234 -5.86639 -19.25984 1.000 131.17685 666 VAL A O 1
ATOM 3930 N N . ASP A 1 495 ? 6.27865 -5.09076 -20.86444 1.000 112.82275 667 ASP A N 1
ATOM 3931 C CA . ASP A 1 495 ? 7.28117 -4.31387 -21.57976 1.000 114.85204 667 ASP A CA 1
ATOM 3932 C C . ASP A 1 495 ? 6.79972 -2.92146 -21.95274 1.000 98.53111 667 ASP A C 1
ATOM 3933 O O . ASP A 1 495 ? 7.62724 -2.09987 -22.35621 1.000 102.06346 667 ASP A O 1
ATOM 3938 N N . ASP A 1 496 ? 5.51166 -2.61548 -21.82217 1.000 98.43273 668 ASP A N 1
ATOM 3939 C CA . ASP A 1 496 ? 5.01486 -1.27479 -22.09072 1.000 99.74620 668 ASP A CA 1
ATOM 3940 C C . ASP A 1 496 ? 4.99534 -0.46113 -20.80180 1.000 105.77945 668 ASP A C 1
ATOM 3941 O O . ASP A 1 496 ? 4.59875 -0.95708 -19.74275 1.000 123.31240 668 ASP A O 1
ATOM 3946 N N . PHE A 1 497 ? 5.42905 0.79329 -20.89928 1.000 110.72261 669 PHE A N 1
ATOM 3947 C CA . PHE A 1 497 ? 5.56919 1.67116 -19.74734 1.000 101.51666 669 PHE A CA 1
ATOM 3948 C C . PHE A 1 497 ? 4.65322 2.87841 -19.89149 1.000 105.23420 669 PHE A C 1
ATOM 3949 O O . PHE A 1 497 ? 4.38094 3.34525 -21.00156 1.000 137.81421 669 PHE A O 1
ATOM 3957 N N . LEU A 1 498 ? 4.18660 3.38605 -18.75336 1.000 106.96641 670 LEU A N 1
ATOM 3958 C CA . LEU A 1 498 ? 3.32509 4.55740 -18.72129 1.000 104.05554 670 LEU A CA 1
ATOM 3959 C C . LEU A 1 498 ? 3.71572 5.43227 -17.54123 1.000 104.56407 670 LEU A C 1
ATOM 3960 O O . LEU A 1 498 ? 3.99128 4.92648 -16.45009 1.000 103.31099 670 LEU A O 1
ATOM 3965 N N . LEU A 1 499 ? 3.73729 6.74439 -17.76505 1.000 106.53538 671 LEU A N 1
ATOM 3966 C CA . LEU A 1 499 ? 4.04396 7.70503 -16.71437 1.000 107.36310 671 LEU A CA 1
ATOM 3967 C C . LEU A 1 499 ? 3.07079 8.86679 -16.81102 1.000 113.54975 671 LEU A C 1
ATOM 3968 O O . LEU A 1 499 ? 2.91813 9.46089 -17.88104 1.000 115.51091 671 LEU A O 1
ATOM 3973 N N . VAL A 1 500 ? 2.41077 9.17983 -15.69910 1.000 114.50960 672 VAL A N 1
ATOM 3974 C CA . VAL A 1 500 ? 1.48314 10.30175 -15.61530 1.000 110.50365 672 VAL A CA 1
ATOM 3975 C C . VAL A 1 500 ? 1.85867 11.12799 -14.39413 1.000 121.76081 672 VAL A C 1
ATOM 3976 O O . VAL A 1 500 ? 1.90260 10.60048 -13.27599 1.000 141.26835 672 VAL A O 1
ATOM 3980 N N . THR A 1 501 ? 2.12966 12.42032 -14.60356 1.000 122.72366 673 THR A N 1
ATOM 3981 C CA . THR A 1 501 ? 2.45091 13.30014 -13.48868 1.000 139.01797 673 THR A CA 1
ATOM 3982 C C . THR A 1 501 ? 2.20635 14.74340 -13.89275 1.000 135.09964 673 THR A C 1
ATOM 3983 O O . THR A 1 501 ? 2.44730 15.09564 -15.05578 1.000 136.76166 673 THR A O 1
ATOM 3987 N N . PRO A 1 502 ? 1.71177 15.59184 -12.98534 1.000 136.72259 674 PRO A N 1
ATOM 3988 C CA . PRO A 1 502 ? 1.63123 17.02580 -13.29570 1.000 123.43906 674 PRO A CA 1
ATOM 3989 C C . PRO A 1 502 ? 2.96358 17.74450 -13.18492 1.000 123.50935 674 PRO A C 1
ATOM 3990 O O . PRO A 1 502 ? 3.08097 18.87084 -13.68592 1.000 153.66644 674 PRO A O 1
ATOM 3994 N N . ASP A 1 503 ? 3.96257 17.13733 -12.54785 1.000 122.46011 675 ASP A N 1
ATOM 3995 C CA . ASP A 1 503 ? 5.27351 17.75681 -12.39765 1.000 132.55737 675 ASP A CA 1
ATOM 3996 C C . ASP A 1 503 ? 6.02796 17.67733 -13.72031 1.000 142.05883 675 ASP A C 1
ATOM 3997 O O . ASP A 1 503 ? 6.23465 16.58429 -14.25913 1.000 132.27992 675 ASP A O 1
ATOM 4002 N N . SER A 1 504 ? 6.43811 18.83643 -14.24239 1.000 154.43271 676 SER A N 1
ATOM 4003 C CA . SER A 1 504 ? 7.21736 18.85962 -15.47699 1.000 144.89754 676 SER A CA 1
ATOM 4004 C C . SER A 1 504 ? 8.64357 18.37779 -15.24004 1.000 142.49934 676 SER A C 1
ATOM 4005 O O . SER A 1 504 ? 9.24472 17.74603 -16.11733 1.000 126.81685 676 SER A O 1
ATOM 4008 N N . ASN A 1 505 ? 9.20464 18.67690 -14.06440 1.000 140.83093 677 ASN A N 1
ATOM 4009 C CA . ASN A 1 505 ? 10.56230 18.23772 -13.75436 1.000 138.80622 677 ASN A CA 1
ATOM 4010 C C . ASN A 1 505 ? 10.66357 16.71633 -13.74591 1.000 143.59715 677 ASN A C 1
ATOM 4011 O O . ASN A 1 505 ? 11.68672 16.15039 -14.15032 1.000 136.63530 677 ASN A O 1
ATOM 4016 N N . ILE A 1 506 ? 9.61182 16.03707 -13.28437 1.000 146.14392 678 ILE A N 1
ATOM 4017 C CA . ILE A 1 506 ? 9.58429 14.57866 -13.34404 1.000 145.90645 678 ILE A CA 1
ATOM 4018 C C . ILE A 1 506 ? 9.47643 14.10851 -14.79014 1.000 136.57149 678 ILE A C 1
ATOM 4019 O O . ILE A 1 506 ? 10.11792 13.12881 -15.19047 1.000 140.43213 678 ILE A O 1
ATOM 4024 N N . TYR A 1 507 ? 8.66812 14.80315 -15.59492 1.000 154.10176 679 TYR A N 1
ATOM 4025 C CA . TYR A 1 507 ? 8.52045 14.45379 -17.00522 1.000 149.34956 679 TYR A CA 1
ATOM 4026 C C . TYR A 1 507 ? 9.86025 14.47920 -17.73238 1.000 137.48176 679 TYR A C 1
ATOM 4027 O O . TYR A 1 507 ? 10.16639 13.57468 -18.51825 1.000 132.33801 679 TYR A O 1
ATOM 4036 N N . ASP A 1 508 ? 10.66607 15.51581 -17.49443 1.000 141.12726 680 ASP A N 1
ATOM 4037 C CA . ASP A 1 508 ? 11.93198 15.65101 -18.20866 1.000 144.31608 680 ASP A CA 1
ATOM 4038 C C . ASP A 1 508 ? 12.93152 14.57626 -17.79403 1.000 146.68184 680 ASP A C 1
ATOM 4039 O O . ASP A 1 508 ? 13.65507 14.03816 -18.64042 1.000 131.78183 680 ASP A O 1
ATOM 4044 N N . GLN A 1 509 ? 12.99296 14.25624 -16.49757 1.000 152.75122 681 GLN A N 1
ATOM 4045 C CA . GLN A 1 509 ? 14.00307 13.31902 -16.01149 1.000 143.25551 681 GLN A CA 1
ATOM 4046 C C . GLN A 1 509 ? 13.82261 11.93095 -16.6152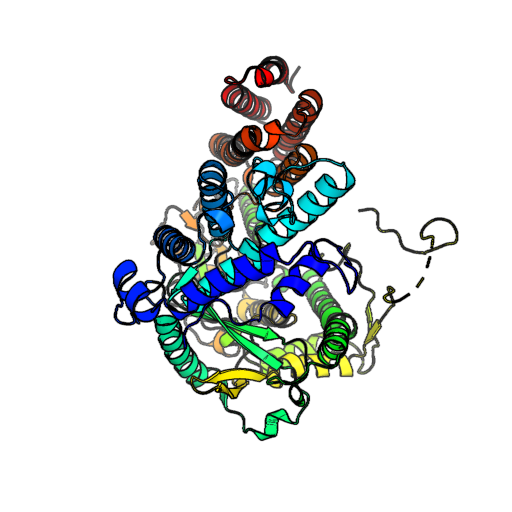5 1.000 126.99787 681 GLN A C 1
ATOM 4047 O O . GLN A 1 509 ? 14.80088 11.28997 -17.01727 1.000 134.95553 681 GLN A O 1
ATOM 4053 N N . VAL A 1 510 ? 12.58241 11.44415 -16.68050 1.000 130.19149 682 VAL A N 1
ATOM 4054 C CA . VAL A 1 510 ? 12.34299 10.12619 -17.26018 1.000 139.45370 682 VAL A CA 1
ATOM 4055 C C . VAL A 1 510 ? 12.55945 10.15902 -18.76953 1.000 157.23318 682 VAL A C 1
ATOM 4056 O O . VAL A 1 510 ? 13.09070 9.20787 -19.35561 1.000 162.51738 682 VAL A O 1
ATOM 4060 N N . HIS A 1 511 ? 12.16106 11.25338 -19.42279 1.000 148.72704 683 HIS A N 1
ATOM 4061 C CA . HIS A 1 511 ? 12.39996 11.38308 -20.85561 1.000 145.60881 683 HIS A CA 1
ATOM 4062 C C . HIS A 1 511 ? 13.88614 11.51307 -21.16547 1.000 150.70268 683 HIS A C 1
ATOM 4063 O O . HIS A 1 511 ? 14.33752 11.07025 -22.22794 1.000 161.46178 683 HIS A O 1
ATOM 4070 N N . ASN A 1 512 ? 14.65733 12.11510 -20.25590 1.000 162.59628 684 ASN A N 1
ATOM 4071 C CA . ASN A 1 512 ? 16.08608 12.29810 -20.49433 1.000 160.90434 684 ASN A CA 1
ATOM 4072 C C . ASN A 1 512 ? 16.82371 10.96460 -20.52201 1.000 159.65897 684 ASN A C 1
ATOM 4073 O O . ASN A 1 512 ? 17.71329 10.75954 -21.35665 1.000 162.51542 684 ASN A O 1
ATOM 4078 N N . ILE A 1 513 ? 16.47188 10.04438 -19.61815 1.000 153.40051 685 ILE A N 1
ATOM 4079 C CA . ILE A 1 513 ? 17.14580 8.74756 -19.57594 1.000 147.45961 685 ILE A CA 1
ATOM 4080 C C . ILE A 1 513 ? 16.61990 7.78083 -20.62242 1.000 141.32175 685 ILE A C 1
ATOM 4081 O O . ILE A 1 513 ? 17.21443 6.71300 -20.81864 1.000 144.23699 685 ILE A O 1
ATOM 4086 N N . LEU A 1 514 ? 15.52235 8.12105 -21.30079 1.000 140.06961 686 LEU A N 1
ATOM 4087 C CA . LEU A 1 514 ? 15.08669 7.33226 -22.44616 1.000 147.76276 686 LEU A CA 1
ATOM 4088 C C . LEU A 1 514 ? 15.88253 7.67644 -23.69583 1.000 148.62568 686 LEU A C 1
ATOM 4089 O O . LEU A 1 514 ? 16.03182 6.83066 -24.58470 1.000 141.12472 686 LEU A O 1
ATOM 4094 N N . SER A 1 515 ? 16.39324 8.90465 -23.78116 1.000 143.95273 687 SER A N 1
ATOM 4095 C CA . SER A 1 515 ? 17.28328 9.29115 -24.86554 1.000 143.83999 687 SER A CA 1
ATOM 4096 C C . SER A 1 515 ? 18.71863 8.84490 -24.62900 1.000 158.43062 687 SER A C 1
ATOM 4097 O O . SER A 1 515 ? 19.55312 8.99451 -25.52815 1.000 168.82034 687 SER A O 1
ATOM 4100 N N . GLY A 1 516 ? 19.02247 8.30772 -23.44674 1.000 148.27298 688 GLY A N 1
ATOM 4101 C CA . GLY A 1 516 ? 20.34041 7.80366 -23.13735 1.000 151.56763 688 GLY A CA 1
ATOM 4102 C C . GLY A 1 516 ? 20.43284 6.29658 -23.30006 1.000 155.05467 688 GLY A C 1
ATOM 4103 O O . GLY A 1 516 ? 19.57923 5.64664 -23.90708 1.000 144.60069 688 GLY A O 1
ATOM 4104 N N . LYS A 1 517 ? 21.50497 5.73559 -22.73771 1.000 149.57462 689 LYS A N 1
ATOM 4105 C CA . LYS A 1 517 ? 21.77809 4.30585 -22.83271 1.000 139.51560 689 LYS A CA 1
ATOM 4106 C C . LYS A 1 517 ? 21.86901 3.64103 -21.46357 1.000 146.51892 689 LYS A C 1
ATOM 4107 O O . LYS A 1 517 ? 22.41842 2.54035 -21.35078 1.000 145.69061 689 LYS A O 1
ATOM 4113 N N . ILE A 1 518 ? 21.34954 4.28952 -20.41745 1.000 163.56700 690 ILE A N 1
ATOM 4114 C CA . ILE A 1 518 ? 21.42611 3.71011 -19.07933 1.000 153.50829 690 ILE A CA 1
ATOM 4115 C C . ILE A 1 518 ? 20.60687 2.42634 -18.99497 1.000 138.53328 690 ILE A C 1
ATOM 4116 O O . ILE A 1 518 ? 20.95735 1.50701 -18.24435 1.000 138.41859 690 ILE A O 1
ATOM 4121 N N . LEU A 1 519 ? 19.51485 2.33224 -19.75746 1.000 138.30981 691 LEU A N 1
ATOM 4122 C CA . LEU A 1 519 ? 18.72942 1.10523 -19.79483 1.000 132.94493 691 LEU A CA 1
ATOM 4123 C C . LEU A 1 519 ? 19.37474 0.02047 -20.64599 1.000 136.61478 691 LEU A C 1
ATOM 4124 O O . LEU A 1 519 ? 19.02259 -1.15489 -20.49695 1.000 130.08888 691 LEU A O 1
ATOM 4129 N N . GLU A 1 520 ? 20.30405 0.38398 -21.53307 1.000 131.83619 692 GLU A N 1
ATOM 4130 C CA . GLU A 1 520 ? 20.93633 -0.59688 -22.40697 1.000 115.64489 692 GLU A CA 1
ATOM 4131 C C . GLU A 1 520 ? 21.85827 -1.55403 -21.66375 1.000 133.00318 692 GLU A C 1
ATOM 4132 O O . GLU A 1 520 ? 22.25784 -2.56934 -22.24428 1.000 109.95153 692 GLU A O 1
ATOM 4138 N N . SER A 1 521 ? 22.20798 -1.26146 -20.40729 1.000 143.53371 693 SER A N 1
ATOM 4139 C CA . SER A 1 521 ? 22.93371 -2.24092 -19.60541 1.000 120.77514 693 SER A CA 1
ATOM 4140 C C . SER A 1 521 ? 22.10006 -3.49695 -19.39702 1.000 119.32854 693 SER A C 1
ATOM 4141 O O . SER A 1 521 ? 22.64857 -4.59891 -19.28043 1.000 115.28538 693 SER A O 1
ATOM 4144 N N . TYR A 1 522 ? 20.78157 -3.34894 -19.34792 1.000 117.26287 694 TYR A N 1
ATOM 4145 C CA . TYR A 1 522 ? 19.85960 -4.46900 -19.40036 1.000 110.49182 694 TYR A CA 1
ATOM 4146 C C . TYR A 1 522 ? 19.44080 -4.71482 -20.84710 1.000 137.97696 694 TYR A C 1
ATOM 4147 O O . TYR A 1 522 ? 19.76971 -3.94995 -21.75626 1.000 118.88987 694 TYR A O 1
ATOM 4156 N N . GLY A 1 523 ? 18.70362 -5.79923 -21.05928 1.000 133.08259 695 GLY A N 1
ATOM 4157 C CA . GLY A 1 523 ? 18.17964 -6.07972 -22.38072 1.000 117.26526 695 GLY A CA 1
ATOM 4158 C C . GLY A 1 523 ? 16.97132 -5.23635 -22.72758 1.000 126.63087 695 GLY A C 1
ATOM 4159 O O . GLY A 1 523 ? 15.93098 -5.76536 -23.13160 1.000 137.04537 695 GLY A O 1
ATOM 4160 N N . ALA A 1 524 ? 17.10117 -3.91971 -22.58199 1.000 112.27355 696 ALA A N 1
ATOM 4161 C CA . ALA A 1 524 ? 15.99735 -2.98716 -22.76585 1.000 116.50506 696 ALA A CA 1
ATOM 4162 C C . ALA A 1 524 ? 16.39571 -1.95215 -23.80555 1.000 135.72341 696 ALA A C 1
ATOM 4163 O O . ALA A 1 524 ? 17.32868 -1.17183 -23.58654 1.000 130.71656 696 ALA A O 1
ATOM 4165 N N . PHE A 1 525 ? 15.69451 -1.95236 -24.93382 1.000 129.34315 697 PHE A N 1
ATOM 4166 C CA . PHE A 1 525 ? 15.89200 -0.97070 -25.99084 1.000 107.11976 697 PHE A CA 1
ATOM 4167 C C . PHE A 1 525 ? 14.55070 -0.31314 -26.27306 1.000 118.48851 697 PHE A C 1
ATOM 4168 O O . PHE A 1 525 ? 13.59727 -0.98887 -26.67542 1.000 133.07308 697 PHE A O 1
ATOM 4176 N N . VAL A 1 526 ? 14.47497 0.99772 -26.04144 1.000 108.47254 698 VAL A N 1
ATOM 4177 C CA . VAL A 1 526 ? 13.21609 1.71482 -26.18762 1.000 108.73459 698 VAL A CA 1
ATOM 4178 C C . VAL A 1 526 ? 12.79820 1.73468 -27.65116 1.000 133.26041 698 VAL A C 1
ATOM 4179 O O . VAL A 1 526 ? 13.61551 1.97766 -28.55029 1.000 123.94622 698 VAL A O 1
ATOM 4183 N N . ASN A 1 527 ? 11.51470 1.48082 -27.89688 1.000 133.34325 699 ASN A N 1
ATOM 4184 C CA . ASN A 1 527 ? 10.94990 1.56218 -29.24197 1.000 109.87301 699 ASN A CA 1
ATOM 4185 C C . ASN A 1 527 ? 10.77265 3.04079 -29.56297 1.000 130.03840 699 ASN A C 1
ATOM 4186 O O . ASN A 1 527 ? 9.75893 3.65754 -29.23089 1.000 147.13698 699 ASN A O 1
ATOM 4191 N N . LYS A 1 528 ? 11.79249 3.61587 -30.20874 1.000 139.99027 700 LYS A N 1
ATOM 4192 C CA . LYS A 1 528 ? 11.82581 5.05637 -30.44750 1.000 138.12392 700 LYS A CA 1
ATOM 4193 C C . LYS A 1 528 ? 10.63365 5.53349 -31.26670 1.000 134.72572 700 LYS A C 1
ATOM 4194 O O . LYS A 1 528 ? 10.14334 6.64845 -31.05372 1.000 134.01485 700 LYS A O 1
ATOM 4200 N N . ASP A 1 529 ? 10.15775 4.71683 -32.20829 1.000 140.46471 701 ASP A N 1
ATOM 4201 C CA . ASP A 1 529 ? 9.11837 5.17798 -33.12115 1.000 151.06237 701 ASP A CA 1
ATOM 4202 C C . ASP A 1 529 ? 7.72282 5.08017 -32.51548 1.000 158.31454 701 ASP A C 1
ATOM 4203 O O . ASP A 1 529 ? 6.84190 5.86686 -32.87969 1.000 173.88830 701 ASP A O 1
ATOM 4208 N N . LYS A 1 530 ? 7.49632 4.13681 -31.60045 1.000 145.18083 702 LYS A N 1
ATOM 4209 C CA . LYS A 1 530 ? 6.17468 3.90855 -31.03035 1.000 144.69226 702 LYS A CA 1
ATOM 4210 C C . LYS A 1 530 ? 5.98784 4.59904 -29.68043 1.000 151.89150 702 LYS A C 1
ATOM 4211 O O . LYS A 1 530 ? 5.06375 4.25322 -28.93590 1.000 143.02789 702 LYS A O 1
ATOM 4217 N N . THR A 1 531 ? 6.84330 5.56488 -29.35040 1.000 136.08453 703 THR A N 1
ATOM 4218 C CA . THR A 1 531 ? 6.73793 6.29622 -28.09054 1.000 129.58374 703 THR A CA 1
ATOM 4219 C C . THR A 1 531 ? 5.69724 7.40201 -28.23251 1.000 115.73301 703 THR A C 1
ATOM 4220 O O . THR A 1 531 ? 5.88718 8.34894 -29.00255 1.000 132.07114 703 THR A O 1
ATOM 4224 N N . VAL A 1 532 ? 4.60191 7.28825 -27.48516 1.000 116.15655 704 VAL A N 1
ATOM 4225 C CA . VAL A 1 532 ? 3.53627 8.28472 -27.48559 1.000 122.82346 704 VAL A CA 1
ATOM 4226 C C . VAL A 1 532 ? 3.84027 9.33148 -26.42293 1.000 123.32940 704 VAL A C 1
ATOM 4227 O O . VAL A 1 532 ? 4.26678 9.00135 -25.30972 1.000 141.11361 704 VAL A O 1
ATOM 4231 N N . VAL A 1 533 ? 3.61735 10.60036 -26.76140 1.000 130.20737 705 VAL A N 1
ATOM 4232 C CA . VAL A 1 533 ? 3.93883 11.72243 -25.88675 1.000 128.56654 705 VAL A CA 1
ATOM 4233 C C . VAL A 1 533 ? 2.74595 12.66671 -25.83386 1.000 142.03297 705 VAL A C 1
ATOM 4234 O O . VAL A 1 533 ? 2.22051 13.06842 -26.87798 1.000 174.14256 705 VAL A O 1
ATOM 4238 N N . VAL A 1 534 ? 2.32223 13.01975 -24.62127 1.000 147.06457 706 VAL A N 1
ATOM 4239 C CA . VAL A 1 534 ? 1.31004 14.04722 -24.39764 1.000 159.10244 706 VAL A CA 1
ATOM 4240 C C . VAL A 1 534 ? 1.84284 15.00698 -23.34283 1.000 157.35643 706 VAL A C 1
ATOM 4241 O O . VAL A 1 534 ? 2.11117 14.59975 -22.20560 1.000 144.92808 706 VAL A O 1
ATOM 4245 N N . ASN A 1 535 ? 1.98963 16.27556 -23.71584 1.000 174.07199 707 ASN A N 1
ATOM 4246 C CA . ASN A 1 535 ? 2.54276 17.29393 -22.83333 1.000 174.81196 707 ASN A CA 1
ATOM 4247 C C . ASN A 1 535 ? 1.76772 18.58769 -23.04818 1.000 185.37957 707 ASN A C 1
ATOM 4248 O O . ASN A 1 535 ? 0.68642 18.59660 -23.64491 1.000 184.50560 707 ASN A O 1
ATOM 4253 N N . GLN A 1 536 ? 2.32797 19.68712 -22.53720 1.000 176.75777 708 GLN A N 1
ATOM 4254 C CA . GLN A 1 536 ? 1.66480 20.98327 -22.63403 1.000 174.81631 708 GLN A CA 1
ATOM 4255 C C . GLN A 1 536 ? 1.40788 21.39208 -24.08168 1.000 185.74236 708 GLN A C 1
ATOM 4256 O O . GLN A 1 536 ? 0.39018 22.03317 -24.37053 1.000 184.96947 708 GLN A O 1
ATOM 4262 N N . THR A 1 537 ? 2.30378 21.03391 -25.00305 1.000 194.75514 709 THR A N 1
ATOM 4263 C CA . THR A 1 537 ? 2.11135 21.36031 -26.41504 1.000 184.18202 709 THR A CA 1
ATOM 4264 C C . THR A 1 537 ? 1.33032 20.27154 -27.14899 1.000 180.64080 709 THR A C 1
ATOM 4265 O O . THR A 1 537 ? 0.26368 20.53508 -27.71316 1.000 165.72845 709 THR A O 1
ATOM 4269 N N . THR A 1 538 ? 1.84782 19.04447 -27.14509 1.000 187.13875 710 THR A N 1
ATOM 4270 C CA . THR A 1 538 ? 1.22206 17.93771 -27.86757 1.000 191.34338 710 THR A CA 1
ATOM 4271 C C . THR A 1 538 ? 0.01886 17.47051 -27.05933 1.000 192.06884 710 THR A C 1
ATOM 4272 O O . THR A 1 538 ? 0.12080 16.61036 -26.18302 1.000 181.95006 710 THR A O 1
ATOM 4276 N N . THR A 1 539 ? -1.13933 18.05575 -27.35430 1.000 189.02859 711 THR A N 1
ATOM 4277 C CA . THR A 1 539 ? -2.38044 17.74371 -26.65538 1.000 178.68631 711 THR A CA 1
ATOM 4278 C C . THR A 1 539 ? -3.15095 16.71949 -27.47930 1.000 174.72523 711 THR A C 1
ATOM 4279 O O . THR A 1 539 ? -3.65890 17.03664 -28.55998 1.000 158.57661 711 THR A O 1
ATOM 4283 N N . LYS A 1 540 ? -3.23639 15.49131 -26.96591 1.000 174.24483 712 LYS A N 1
ATOM 4284 C CA . LYS A 1 540 ? -3.96955 14.42741 -27.62768 1.000 182.52993 712 LYS A CA 1
ATOM 4285 C C . LYS A 1 540 ? -5.24264 14.10377 -26.85596 1.000 170.81856 712 LYS A C 1
ATOM 4286 O O . LYS A 1 540 ? -5.24585 14.15243 -25.62048 1.000 172.08283 712 LYS A O 1
ATOM 4292 N N . PRO A 1 541 ? -6.33746 13.78379 -27.55243 1.000 179.78786 713 PRO A N 1
ATOM 4293 C CA . PRO A 1 541 ? -7.60528 13.54504 -26.83990 1.000 171.37019 713 PRO A CA 1
ATOM 4294 C C . PRO A 1 541 ? -7.55693 12.37122 -25.87488 1.000 159.71524 713 PRO A C 1
ATOM 4295 O O . PRO A 1 541 ? -8.10319 12.46665 -24.76857 1.000 131.11668 713 PRO A O 1
ATOM 4299 N N . SER A 1 542 ? -6.91391 11.26931 -26.25375 1.000 165.95594 714 SER A N 1
ATOM 4300 C CA . SER A 1 542 ? -6.84868 10.09306 -25.39635 1.000 133.25766 714 SER A CA 1
ATOM 4301 C C . SER A 1 542 ? -5.64628 9.25360 -25.80491 1.000 146.95610 714 SER A C 1
ATOM 4302 O O . SER A 1 542 ? -4.99158 9.51769 -26.81628 1.000 159.34596 714 SER A O 1
ATOM 4305 N N . ILE A 1 543 ? -5.36507 8.23115 -24.99876 1.000 146.97953 715 ILE A N 1
ATOM 4306 C CA . ILE A 1 543 ? -4.22006 7.34965 -25.20394 1.000 137.58275 715 ILE A CA 1
ATOM 4307 C C . ILE A 1 543 ? -4.65355 5.91671 -24.93564 1.000 140.28288 715 ILE A C 1
ATOM 4308 O O . ILE A 1 543 ? -5.31635 5.64009 -23.93020 1.000 111.70710 715 ILE A O 1
ATOM 4313 N N . ASP A 1 544 ? -4.28183 5.00882 -25.83283 1.000 148.94932 716 ASP A N 1
ATOM 4314 C CA . ASP A 1 544 ? -4.47509 3.57848 -25.63480 1.000 145.14331 716 ASP A CA 1
ATOM 4315 C C . ASP A 1 544 ? -3.14018 2.98321 -25.20082 1.000 133.45731 716 ASP A C 1
ATOM 4316 O O . ASP A 1 544 ? -2.20699 2.87962 -26.00784 1.000 136.28776 716 ASP A O 1
ATOM 4321 N N . PHE A 1 545 ? -3.05027 2.58791 -23.92799 1.000 131.70389 717 PHE A N 1
ATOM 4322 C CA . PHE A 1 545 ? -1.79484 2.04927 -23.41056 1.000 143.50458 717 PHE A CA 1
ATOM 4323 C C . PHE A 1 545 ? -1.73221 0.52903 -23.52621 1.000 144.02962 717 PHE A C 1
ATOM 4324 O O . PHE A 1 545 ? -0.93136 -0.00476 -24.29928 1.000 158.82319 717 PHE A O 1
ATOM 4332 N N . VAL A 1 546 ? -2.59758 -0.17585 -22.80481 1.000 104.60744 718 VAL A N 1
ATOM 4333 C CA . VAL A 1 546 ? -2.73852 -1.61733 -22.98467 1.000 112.05576 718 VAL A CA 1
ATOM 4334 C C . VAL A 1 546 ? -4.22025 -1.95313 -22.97468 1.000 107.86279 718 VAL A C 1
ATOM 4335 O O . VAL A 1 546 ? -4.84812 -2.00912 -21.90882 1.000 118.31832 718 VAL A O 1
ATOM 4339 N N . GLY A 1 547 ? -4.78790 -2.17360 -24.15994 1.000 122.01656 719 GLY A N 1
ATOM 4340 C CA . GLY A 1 547 ? -6.16832 -2.59657 -24.29987 1.000 114.78255 719 GLY A CA 1
ATOM 4341 C C . GLY A 1 547 ? -7.18047 -1.67738 -23.64894 1.000 132.75625 719 GLY A C 1
ATOM 4342 O O . GLY A 1 547 ? -8.36304 -2.01730 -23.56691 1.000 121.92653 719 GLY A O 1
ATOM 4343 N N . LEU A 1 548 ? -6.72893 -0.51652 -23.17736 1.000 135.79190 720 LEU A N 1
ATOM 4344 C CA . LEU A 1 548 ? -7.56080 0.43323 -22.45405 1.000 138.29059 720 LEU A CA 1
ATOM 4345 C C . LEU A 1 548 ? -7.46817 1.79313 -23.12647 1.000 128.95825 720 LEU A C 1
ATOM 4346 O O . LEU A 1 548 ? -6.39920 2.18469 -23.60150 1.000 118.74319 720 LEU A O 1
ATOM 4351 N N . GLU A 1 549 ? -8.58289 2.51603 -23.15082 1.000 128.73699 721 GLU A N 1
ATOM 4352 C CA . GLU A 1 549 ? -8.65602 3.84276 -23.75997 1.000 138.16775 721 GLU A CA 1
ATOM 4353 C C . GLU A 1 549 ? -8.77412 4.86267 -22.62983 1.000 132.58341 721 GLU A C 1
ATOM 4354 O O . GLU A 1 549 ? -9.87406 5.21644 -22.20212 1.000 131.94176 721 GLU A O 1
ATOM 4360 N N . VAL A 1 550 ? -7.62685 5.33113 -22.14822 1.000 127.01501 722 VAL A N 1
ATOM 4361 C CA . VAL A 1 550 ? -7.58616 6.27423 -21.03577 1.000 136.50565 722 VAL A CA 1
ATOM 4362 C C . VAL A 1 550 ? -7.76748 7.68396 -21.58326 1.000 127.20447 722 VAL A C 1
ATOM 4363 O O . VAL A 1 550 ? -6.93623 8.17342 -22.35526 1.000 132.51220 722 VAL A O 1
ATOM 4367 N N . ASN A 1 551 ? -8.85411 8.33905 -21.18237 1.000 133.79872 723 ASN A N 1
ATOM 4368 C CA . ASN A 1 551 ? -9.14462 9.68763 -21.64837 1.000 142.05793 723 ASN A CA 1
ATOM 4369 C C . ASN A 1 551 ? -8.27448 10.70072 -20.91498 1.000 125.95805 723 ASN A C 1
ATOM 4370 O O . ASN A 1 551 ? -8.25701 10.74280 -19.68132 1.000 135.00309 723 ASN A O 1
ATOM 4375 N N . THR A 1 552 ? -7.55253 11.51334 -21.68046 1.000 156.33643 724 THR A N 1
ATOM 4376 C CA . THR A 1 552 ? -6.66748 12.51572 -21.10674 1.000 142.16806 724 THR A CA 1
ATOM 4377 C C . THR A 1 552 ? -7.47161 13.62577 -20.43293 1.000 133.19040 724 THR A C 1
ATOM 4378 O O . THR A 1 552 ? -8.62301 13.89443 -20.78887 1.000 139.53291 724 THR A O 1
ATOM 4382 N N . THR A 1 553 ? -6.84910 14.25992 -19.43650 1.000 121.37288 725 THR A N 1
ATOM 4383 C CA . THR A 1 553 ? -7.32719 15.41523 -18.67555 1.000 152.94008 725 THR A CA 1
ATOM 4384 C C . THR A 1 553 ? -8.48433 15.08873 -17.73666 1.000 152.80779 725 THR A C 1
ATOM 4385 O O . THR A 1 553 ? -8.94109 15.98212 -17.01176 1.000 135.16380 725 THR A O 1
ATOM 4389 N N . ASP A 1 554 ? -8.98267 13.85126 -17.72610 1.000 151.43590 726 ASP A N 1
ATOM 4390 C CA . ASP A 1 554 ? -9.91384 13.40181 -16.69963 1.000 154.47443 726 ASP A CA 1
ATOM 4391 C C . ASP A 1 554 ? -9.60577 12.00880 -16.16698 1.000 155.62022 726 ASP A C 1
ATOM 4392 O O . ASP A 1 554 ? -10.18478 11.61956 -15.14542 1.000 149.14868 726 ASP A O 1
ATOM 4397 N N . LEU A 1 555 ? -8.73069 11.24773 -16.83006 1.000 135.99007 727 LEU A N 1
ATOM 4398 C CA . LEU A 1 555 ? -8.32775 9.90646 -16.40195 1.000 123.60373 727 LEU A CA 1
ATOM 4399 C C . LEU A 1 555 ? -9.51325 8.94965 -16.30180 1.000 145.92271 727 LEU A C 1
ATOM 4400 O O . LEU A 1 555 ? -9.51630 8.03301 -15.47593 1.000 144.78204 727 LEU A O 1
ATOM 4405 N N . SER A 1 556 ? -10.52741 9.14998 -17.13965 1.000 150.26665 728 SER A N 1
ATOM 4406 C CA . SER A 1 556 ? -11.62445 8.20070 -17.26103 1.000 128.21222 728 SER A CA 1
ATOM 4407 C C . SER A 1 556 ? -11.24410 7.14392 -18.28751 1.000 130.48332 728 SER A C 1
ATOM 4408 O O . SER A 1 556 ? -10.78280 7.47495 -19.38436 1.000 144.89356 728 SER A O 1
ATOM 4411 N N . ILE A 1 557 ? -11.43967 5.87898 -17.93479 1.000 132.18587 729 ILE A N 1
ATOM 4412 C CA . ILE A 1 557 ? -11.01572 4.77233 -18.78022 1.000 147.74830 729 ILE A CA 1
ATOM 4413 C C . ILE A 1 557 ? -12.24125 4.06006 -19.33430 1.000 145.44489 729 ILE A C 1
ATOM 4414 O O . ILE A 1 557 ? -13.32356 4.06866 -18.73559 1.000 146.98459 729 ILE A O 1
ATOM 4419 N N . LYS A 1 558 ? -12.05948 3.44480 -20.50040 1.000 165.75650 730 LYS A N 1
ATOM 4420 C CA . LYS A 1 558 ? -13.06471 2.58208 -21.10577 1.000 168.40805 730 LYS A CA 1
ATOM 4421 C C . LYS A 1 558 ? -12.33763 1.56644 -21.97331 1.000 161.17477 730 LYS A C 1
ATOM 4422 O O . LYS A 1 558 ? -11.46743 1.93626 -22.76672 1.000 164.40463 730 LYS A O 1
ATOM 4428 N N . ARG A 1 559 ? -12.68650 0.29365 -21.80874 1.000 136.41373 731 ARG A N 1
ATOM 4429 C CA . ARG A 1 559 ? -11.92261 -0.78335 -22.42468 1.000 144.93595 731 ARG A CA 1
ATOM 4430 C C . ARG A 1 559 ? -12.07706 -0.76683 -23.94171 1.000 148.36813 731 ARG A C 1
ATOM 4431 O O . ARG A 1 559 ? -13.18704 -0.62470 -24.46315 1.000 141.10487 731 ARG A O 1
ATOM 4439 N N . ASN A 1 560 ? -10.95425 -0.89624 -24.64788 1.000 143.51861 732 ASN A N 1
ATOM 4440 C CA . ASN A 1 560 ? -10.98317 -1.03940 -26.09591 1.000 147.66434 732 ASN A CA 1
ATOM 4441 C C . ASN A 1 560 ? -11.68842 -2.33501 -26.48495 1.000 134.33975 732 ASN A C 1
ATOM 4442 O O . ASN A 1 560 ? -11.79869 -3.27694 -25.69585 1.000 148.75571 732 ASN A O 1
ATOM 4447 N N . SER A 1 561 ? -12.15676 -2.38411 -27.73197 1.000 130.00061 733 SER A N 1
ATOM 4448 C CA . SER A 1 561 ? -12.87008 -3.55796 -28.23328 1.000 129.47690 733 SER A CA 1
ATOM 4449 C C . SER A 1 561 ? -11.84599 -4.66009 -28.49165 1.000 147.71782 733 SER A C 1
ATOM 4450 O O . SER A 1 561 ? -11.43613 -4.93343 -29.62278 1.000 105.72543 733 SER A O 1
ATOM 4453 N N . GLY A 1 562 ? -11.43136 -5.30887 -27.40484 1.000 156.81984 734 GLY A N 1
ATOM 4454 C CA . GLY A 1 562 ? -10.39757 -6.32270 -27.47104 1.000 156.59494 734 GLY A CA 1
ATOM 4455 C C . GLY A 1 562 ? -10.70321 -7.58096 -26.68290 1.000 166.83229 734 GLY A C 1
ATOM 4456 O O . GLY A 1 562 ? -9.78655 -8.22488 -26.16408 1.000 158.68914 734 GLY A O 1
ATOM 4457 N N . SER A 1 563 ? -11.98084 -7.94590 -26.58106 1.000 151.70860 735 SER A N 1
ATOM 4458 C CA . SER A 1 563 ? -12.37383 -9.14319 -25.84745 1.000 140.34885 735 SER A CA 1
ATOM 4459 C C . SER A 1 563 ? -13.60578 -9.75063 -26.50307 1.000 144.12161 735 SER A C 1
ATOM 4460 O O . SER A 1 563 ? -14.60355 -9.05599 -26.72038 1.000 131.56258 735 SER A O 1
ATOM 4463 N N . ILE A 1 564 ? -13.52354 -11.04218 -26.82190 1.000 149.06005 736 ILE A N 1
ATOM 4464 C CA . ILE A 1 564 ? -14.59666 -11.77554 -27.47850 1.000 161.68809 736 ILE A CA 1
ATOM 4465 C C . ILE A 1 564 ? -15.05377 -12.90240 -26.54435 1.000 171.44356 736 ILE A C 1
ATOM 4466 O O . ILE A 1 564 ? -14.40219 -13.21576 -25.54707 1.000 140.68753 736 ILE A O 1
ATOM 4471 N N . SER A 1 565 ? -16.19367 -13.50738 -26.88100 1.000 165.05102 737 SER A N 1
ATOM 4472 C CA . SER A 1 565 ? -16.80459 -14.54851 -26.06511 1.000 159.08061 737 SER A CA 1
ATOM 4473 C C . SER A 1 565 ? -16.29072 -15.92173 -26.48964 1.000 169.50740 737 SER A C 1
ATOM 4474 O O . SER A 1 565 ? -16.29687 -16.25568 -27.67955 1.000 151.77663 737 SER A O 1
ATOM 4477 N N . LEU A 1 566 ? -15.84086 -16.71041 -25.50803 1.000 168.77541 738 LEU A N 1
ATOM 4478 C CA . LEU A 1 566 ? -15.34305 -18.06722 -25.72887 1.000 170.38579 738 LEU A CA 1
ATOM 4479 C C . LEU A 1 566 ? -16.44724 -19.07901 -26.01357 1.000 160.29071 738 LEU A C 1
ATOM 4480 O O . LEU A 1 566 ? -16.12969 -20.23230 -26.32422 1.000 149.99889 738 LEU A O 1
ATOM 4485 N N . VAL A 1 567 ? -17.71707 -18.66640 -25.93222 1.000 135.38079 739 VAL A N 1
ATOM 4486 C CA . VAL A 1 567 ? -18.86212 -19.56007 -25.73106 1.000 141.24972 739 VAL A CA 1
ATOM 4487 C C . VAL A 1 567 ? -18.82151 -20.81052 -26.60360 1.000 139.68629 739 VAL A C 1
ATOM 4488 O O . VAL A 1 567 ? -19.21728 -21.89698 -26.16018 1.000 125.48609 739 VAL A O 1
ATOM 4492 N N . THR A 1 568 ? -18.32187 -20.69290 -27.83568 1.000 151.07533 740 THR A N 1
ATOM 4493 C CA . THR A 1 568 ? -18.39118 -21.80706 -28.77979 1.000 172.98608 740 THR A CA 1
ATOM 4494 C C . THR A 1 568 ? -17.71405 -23.06221 -28.23561 1.000 162.08835 740 THR A C 1
ATOM 4495 O O . THR A 1 568 ? -18.20197 -24.17876 -28.44847 1.000 157.54155 740 THR A O 1
ATOM 4499 N N . THR A 1 569 ? -16.59917 -22.90396 -27.52671 1.000 168.34980 741 THR A N 1
ATOM 4500 C CA . THR A 1 569 ? -15.79825 -24.04765 -27.10635 1.000 167.39876 741 THR A CA 1
ATOM 4501 C C . THR A 1 569 ? -16.43894 -24.74732 -25.91227 1.000 165.16113 741 THR A C 1
ATOM 4502 O O . THR A 1 569 ? -16.58560 -24.14961 -24.84082 1.000 189.55273 741 THR A O 1
ATOM 4506 N N . ASN A 1 570 ? -16.83449 -26.00640 -26.10669 1.000 177.47242 742 ASN A N 1
ATOM 4507 C CA . ASN A 1 570 ? -17.19106 -26.97393 -25.06954 1.000 183.38809 742 ASN A CA 1
ATOM 4508 C C . ASN A 1 570 ? -18.52610 -26.68573 -24.39946 1.000 172.01930 742 ASN A C 1
ATOM 4509 O O . ASN A 1 570 ? -18.96037 -27.48137 -23.55698 1.000 181.05723 742 ASN A O 1
ATOM 4514 N N . PHE A 1 571 ? -19.19086 -25.58566 -24.73147 1.000 125.69058 743 PHE A N 1
ATOM 4515 C CA . PHE A 1 571 ? -20.44191 -25.20526 -24.08806 1.000 128.72371 743 PHE A CA 1
ATOM 4516 C C . PHE A 1 571 ? -21.59425 -25.62493 -24.99285 1.000 127.88717 743 PHE A C 1
ATOM 4517 O O . PHE A 1 571 ? -21.75696 -25.09007 -26.09459 1.000 121.79048 743 PHE A O 1
ATOM 4525 N N . ARG A 1 572 ? -22.38378 -26.59535 -24.52903 1.000 112.62524 744 ARG A N 1
ATOM 4526 C CA . ARG A 1 572 ? -23.51538 -27.08852 -25.30241 1.000 112.96147 744 ARG A CA 1
ATOM 4527 C C . ARG A 1 572 ? -24.77134 -27.27057 -24.45697 1.000 126.56204 744 ARG A C 1
ATOM 4528 O O . ARG A 1 572 ? -25.77247 -27.78695 -24.96903 1.000 121.78263 744 ARG A O 1
ATOM 4536 N N . THR A 1 573 ? -24.75331 -26.86928 -23.18783 1.000 113.89982 745 THR A N 1
ATOM 4537 C CA . THR A 1 573 ? -25.90639 -26.97283 -22.30720 1.000 114.33833 745 THR A CA 1
ATOM 4538 C C . THR A 1 573 ? -26.19467 -25.60709 -21.70289 1.000 113.44221 745 THR A C 1
ATOM 4539 O O . THR A 1 573 ? -25.28905 -24.78782 -21.52709 1.000 111.67849 745 THR A O 1
ATOM 4543 N N . PHE A 1 574 ? -27.47308 -25.36197 -21.40292 1.000 111.53372 746 PHE A N 1
ATOM 4544 C CA . PHE A 1 574 ? -27.85852 -24.08786 -20.80236 1.000 107.48888 746 PHE A CA 1
ATOM 4545 C C . PHE A 1 574 ? -27.15491 -23.86404 -19.46889 1.000 96.67369 746 PHE A C 1
ATOM 4546 O O . PHE A 1 574 ? -26.77665 -22.73280 -19.14147 1.000 91.78975 746 PHE A O 1
ATOM 4554 N N . LYS A 1 575 ? -26.97973 -24.92800 -18.68136 1.000 93.59758 747 LYS A N 1
ATOM 4555 C CA . LYS A 1 575 ? -26.30857 -24.79359 -17.39200 1.000 93.71274 747 LYS A CA 1
ATOM 4556 C C . LYS A 1 575 ? -24.87440 -24.30870 -17.56518 1.000 102.64849 747 LYS A C 1
ATOM 4557 O O . LYS A 1 575 ? -24.45119 -23.34277 -16.92045 1.000 136.41124 747 LYS A O 1
ATOM 4563 N N . THR A 1 576 ? -24.10951 -24.96778 -18.43804 1.000 103.52546 748 THR A N 1
ATOM 4564 C CA . THR A 1 576 ? -22.72187 -24.56801 -18.64678 1.000 108.16138 748 THR A CA 1
ATOM 4565 C C . THR A 1 576 ? -22.61890 -23.22398 -19.35817 1.000 106.67749 748 THR A C 1
ATOM 4566 O O . THR A 1 576 ? -21.66046 -22.47706 -19.12928 1.000 105.94289 748 THR A O 1
ATOM 4570 N N . LEU A 1 577 ? -23.58046 -22.90447 -20.22796 1.000 117.76191 749 LEU A N 1
ATOM 4571 C CA . LEU A 1 577 ? -23.55406 -21.62158 -20.92487 1.000 92.72752 749 LEU A CA 1
ATOM 4572 C C . LEU A 1 577 ? -23.72853 -20.45852 -19.95604 1.000 96.68458 749 LEU A C 1
ATOM 4573 O O . LEU A 1 577 ? -22.92329 -19.52062 -19.94841 1.000 91.80722 749 LEU A O 1
ATOM 4578 N N . VAL A 1 578 ? -24.77744 -20.49975 -19.12931 1.000 103.63371 750 VAL A N 1
ATOM 4579 C CA . VAL A 1 578 ? -25.01934 -19.39430 -18.20693 1.000 104.47114 750 VAL A CA 1
ATOM 4580 C C . VAL A 1 578 ? -23.97077 -19.37337 -17.10364 1.000 106.15652 750 VAL A C 1
ATOM 4581 O O . VAL A 1 578 ? -23.67860 -18.31263 -16.53991 1.000 111.33867 750 VAL A O 1
ATOM 4585 N N . LYS A 1 579 ? -23.39500 -20.53083 -16.76953 1.000 98.54617 751 LYS A N 1
ATOM 4586 C CA . LYS A 1 579 ? -22.32375 -20.56533 -15.77992 1.000 106.24116 751 LYS A CA 1
ATOM 4587 C C . LYS A 1 579 ? -21.12481 -19.75110 -16.24820 1.000 95.82688 751 LYS A C 1
ATOM 4588 O O . LYS A 1 579 ? -20.59307 -18.92103 -15.50238 1.000 114.12910 751 LYS A O 1
ATOM 4594 N N . TYR A 1 580 ? -20.68690 -19.97260 -17.48911 1.000 99.12697 752 TYR A N 1
ATOM 4595 C CA . TYR A 1 580 ? -19.58070 -19.18940 -18.02897 1.000 100.64071 752 TYR A CA 1
ATOM 4596 C C . TYR A 1 580 ? -19.97800 -17.73051 -18.21901 1.000 105.30445 752 TYR A C 1
ATOM 4597 O O . TYR A 1 580 ? -19.22500 -16.82278 -17.84987 1.000 123.77855 752 TYR A O 1
ATOM 4606 N N . LEU A 1 581 ? -21.15639 -17.48556 -18.80271 1.000 95.80239 753 LEU A N 1
ATOM 4607 C CA . LEU A 1 581 ? -21.59363 -16.11219 -19.04332 1.000 108.77648 753 LEU A CA 1
ATOM 4608 C C . LEU A 1 581 ? -21.68613 -15.32412 -17.74220 1.000 115.02566 753 LEU A C 1
ATOM 4609 O O . LEU A 1 581 ? -21.33327 -14.13930 -17.69873 1.000 109.39611 753 LEU A O 1
ATOM 4614 N N . LYS A 1 582 ? -22.16305 -15.96325 -16.67216 1.000 119.77904 754 LYS A N 1
ATOM 4615 C CA . LYS A 1 582 ? -22.19058 -15.30797 -15.36846 1.000 115.14936 754 LYS A CA 1
ATOM 4616 C C . LYS A 1 582 ? -20.78039 -14.97911 -14.89400 1.000 109.11506 754 LYS A C 1
ATOM 4617 O O . LYS A 1 582 ? -20.48371 -13.83377 -14.53467 1.000 121.93859 754 LYS A O 1
ATOM 4623 N N . THR A 1 583 ? -19.89165 -15.97591 -14.89255 1.000 93.93205 755 THR A N 1
ATOM 4624 C CA . THR A 1 583 ? -18.51151 -15.74207 -14.48459 1.000 109.64367 755 THR A CA 1
ATOM 4625 C C . THR A 1 583 ? -17.75751 -14.85257 -15.46486 1.000 97.73648 755 THR A C 1
ATOM 4626 O O . THR A 1 583 ? -16.72279 -14.28957 -15.09682 1.000 108.71181 755 THR A O 1
ATOM 4630 N N . PHE A 1 584 ? -18.24148 -14.72019 -16.70146 1.000 112.63674 756 PHE A N 1
ATOM 4631 C CA . PHE A 1 584 ? -17.60214 -13.82114 -17.65661 1.000 113.51533 756 PHE A CA 1
ATOM 4632 C C . PHE A 1 584 ? -18.03017 -12.37740 -17.42829 1.000 106.63366 756 PHE A C 1
ATOM 4633 O O . PHE A 1 584 ? -17.19337 -11.46825 -17.45255 1.000 103.93268 756 PHE A O 1
ATOM 4641 N N . TYR A 1 585 ? -19.32901 -12.15074 -17.22000 1.000 105.76718 757 TYR A N 1
ATOM 4642 C CA . TYR A 1 585 ? -19.81909 -10.80283 -16.95349 1.000 99.60528 757 TYR A CA 1
ATOM 4643 C C . TYR A 1 585 ? -19.21771 -10.24518 -15.66960 1.000 113.78598 757 TYR A C 1
ATOM 4644 O O . TYR A 1 585 ? -18.68771 -9.12820 -15.65156 1.000 112.38962 757 TYR A O 1
ATOM 4653 N N . GLN A 1 586 ? -19.29471 -11.01402 -14.58010 1.000 110.95197 758 GLN A N 1
ATOM 4654 C CA . GLN A 1 586 ? -18.76021 -10.56172 -13.30113 1.000 97.81387 758 GLN A CA 1
ATOM 4655 C C . GLN A 1 586 ? -17.24926 -10.37364 -13.33300 1.000 110.23137 758 GLN A C 1
ATOM 4656 O O . GLN A 1 586 ? -16.71502 -9.61074 -12.52048 1.000 125.73689 758 GLN A O 1
ATOM 4662 N N . LEU A 1 587 ? -16.54826 -11.04472 -14.24873 1.000 99.85579 759 LEU A N 1
ATOM 4663 C CA . LEU A 1 587 ? -15.10065 -10.88972 -14.32440 1.000 112.87613 759 LEU A CA 1
ATOM 4664 C C . LEU A 1 587 ? -14.69943 -9.68021 -15.15728 1.000 107.72213 759 LEU A C 1
ATOM 4665 O O . LEU A 1 587 ? -13.64117 -9.09026 -14.91366 1.000 121.12912 759 LEU A O 1
ATOM 4670 N N . ASN A 1 588 ? -15.51926 -9.29758 -16.13445 1.000 111.56356 760 ASN A N 1
ATOM 4671 C CA . ASN A 1 588 ? -15.23160 -8.13646 -16.96406 1.000 117.67843 760 ASN A CA 1
ATOM 4672 C C . ASN A 1 588 ? -15.85520 -6.85393 -16.43409 1.000 115.57167 760 ASN A C 1
ATOM 4673 O O . ASN A 1 588 ? -15.48701 -5.76902 -16.89679 1.000 114.35245 760 ASN A O 1
ATOM 4678 N N . LEU A 1 589 ? -16.78125 -6.94632 -15.48397 1.000 114.65540 761 LEU A N 1
ATOM 4679 C CA . LEU A 1 589 ? -17.34855 -5.76239 -14.84524 1.000 114.43152 761 LEU A CA 1
ATOM 4680 C C . LEU A 1 589 ? -16.58581 -5.47988 -13.55160 1.000 140.27445 761 LEU A C 1
ATOM 4681 O O . LEU A 1 589 ? -17.06551 -5.69470 -12.43621 1.000 137.28767 761 LEU A O 1
ATOM 4686 N N . GLU A 1 590 ? -15.36034 -4.99598 -13.72695 1.000 143.83845 762 GLU A N 1
ATOM 4687 C CA . GLU A 1 590 ? -14.49431 -4.68576 -12.60386 1.000 148.92764 762 GLU A CA 1
ATOM 4688 C C . GLU A 1 590 ? -14.67650 -3.22946 -12.18083 1.000 137.78542 762 GLU A C 1
ATOM 4689 O O . GLU A 1 590 ? -15.46220 -2.47665 -12.76096 1.000 150.29282 762 GLU A O 1
ATOM 4695 N N . GLY A 1 591 ? -13.93309 -2.83238 -11.14689 1.000 131.92258 763 GLY A N 1
ATOM 4696 C CA . GLY A 1 591 ? -14.16956 -1.54111 -10.52107 1.000 150.26442 763 GLY A CA 1
ATOM 4697 C C . GLY A 1 591 ? -13.96048 -0.36032 -11.45047 1.000 149.75296 763 GLY A C 1
ATOM 4698 O O . GLY A 1 591 ? -14.75562 0.58296 -11.45738 1.000 148.73095 763 GLY A O 1
ATOM 4699 N N . PHE A 1 592 ? -12.89521 -0.39779 -12.25307 1.000 150.47535 764 PHE A N 1
ATOM 4700 C CA . PHE A 1 592 ? -12.48583 0.76840 -13.02945 1.000 145.07252 764 PHE A CA 1
ATOM 4701 C C . PHE A 1 592 ? -13.51530 1.20611 -14.06627 1.000 139.46055 764 PHE A C 1
ATOM 4702 O O . PHE A 1 592 ? -13.34595 2.27725 -14.65965 1.000 146.71117 764 PHE A O 1
ATOM 4710 N N . LEU A 1 593 ? -14.56900 0.42358 -14.30074 1.000 140.62876 765 LEU A N 1
ATOM 4711 C CA . LEU A 1 593 ? -15.57928 0.79622 -15.28283 1.000 149.38788 765 LEU A CA 1
ATOM 4712 C C . LEU A 1 593 ? -16.77345 1.52308 -14.67826 1.000 146.24466 765 LEU A C 1
ATOM 4713 O O . LEU A 1 593 ? -17.51288 2.18487 -15.41625 1.000 136.99119 765 LEU A O 1
ATOM 4718 N N . LEU A 1 594 ? -16.98364 1.41657 -13.36768 1.000 149.74676 766 LEU A N 1
ATOM 4719 C CA . LEU A 1 594 ? -18.15619 1.98829 -12.71661 1.000 133.70754 766 LEU A CA 1
ATOM 4720 C C . LEU A 1 594 ? -17.92423 3.38835 -12.15885 1.000 148.64225 766 LEU A C 1
ATOM 4721 O O . LEU A 1 594 ? -18.86296 3.97762 -11.61280 1.000 149.66835 766 LEU A O 1
ATOM 4726 N N . ASP A 1 595 ? -16.70865 3.92559 -12.26112 1.000 155.90038 767 ASP A N 1
ATOM 4727 C CA . ASP A 1 595 ? -16.42302 5.24461 -11.70587 1.000 160.66995 767 ASP A CA 1
ATOM 4728 C C . ASP A 1 595 ? -17.30795 6.30824 -12.34776 1.000 164.93132 767 ASP A C 1
ATOM 4729 O O . ASP A 1 595 ? -17.36560 6.43217 -13.57483 1.000 166.49781 767 ASP A O 1
ATOM 4734 N N . CYS A 1 596 ? -17.99479 7.08200 -11.50554 1.000 155.68938 768 CYS A N 1
ATOM 4735 C CA . CYS A 1 596 ? -18.98291 8.05189 -11.96440 1.000 157.55331 768 CYS A CA 1
ATOM 4736 C C . CYS A 1 596 ? -18.40563 9.45222 -12.14280 1.000 176.52567 768 CYS A C 1
ATOM 4737 O O . CYS A 1 596 ? -18.80791 10.16904 -13.06578 1.000 174.95223 768 CYS A O 1
ATOM 4740 N N . SER A 1 597 ? -17.48076 9.85922 -11.27067 1.000 171.72010 769 SER A N 1
ATOM 4741 C CA . SER A 1 597 ? -16.93614 11.21762 -11.23142 1.000 163.86263 769 SER A CA 1
ATOM 4742 C C . SER A 1 597 ? -18.01594 12.25874 -10.95298 1.000 174.03230 769 SER A C 1
ATOM 4743 O O . SER A 1 597 ? -17.90169 13.40507 -11.39235 1.000 177.32667 769 SER A O 1
ATOM 4746 N N . PHE A 1 598 ? -19.12010 11.82149 -10.34488 1.000 172.23480 770 PHE A N 1
ATOM 4747 C CA . PHE A 1 598 ? -20.13998 12.62014 -9.66208 1.000 181.31594 770 PHE A CA 1
ATOM 4748 C C . PHE A 1 598 ? -20.99775 13.41596 -10.64140 1.000 185.31113 770 PHE A C 1
ATOM 4749 O O . PHE A 1 598 ? -21.97265 14.05455 -10.23312 1.000 188.25045 770 PHE A O 1
ATOM 4757 N N . GLY A 1 599 ? -20.65804 13.38495 -11.92718 1.000 183.97459 771 GLY A N 1
ATOM 4758 C CA . GLY A 1 599 ? -21.46718 14.04598 -12.93227 1.000 180.26454 771 GLY A CA 1
ATOM 4759 C C . GLY A 1 599 ? -21.87821 13.16755 -14.09334 1.000 174.52813 771 GLY A C 1
ATOM 4760 O O . GLY A 1 599 ? -22.87795 13.43679 -14.76458 1.000 177.65014 771 GLY A O 1
ATOM 4761 N N . VAL A 1 600 ? -21.10208 12.11935 -14.34566 1.000 179.83509 772 VAL A N 1
ATOM 4762 C CA . VAL A 1 600 ? -21.15951 11.37268 -15.59565 1.000 174.02950 772 VAL A CA 1
ATOM 4763 C C . VAL A 1 600 ? -21.68045 9.97510 -15.29571 1.000 171.43839 772 VAL A C 1
ATOM 4764 O O . VAL A 1 600 ? -20.97715 9.15135 -14.69691 1.000 180.75648 772 VAL A O 1
ATOM 4768 N N . LEU A 1 601 ? -22.92086 9.71150 -15.70131 1.000 141.12918 773 LEU A N 1
ATOM 4769 C CA . LEU A 1 601 ? -23.43791 8.35386 -15.75794 1.000 136.36086 773 LEU A CA 1
ATOM 4770 C C . LEU A 1 601 ? -23.29427 7.73446 -17.13772 1.000 125.42698 773 LEU A C 1
ATOM 4771 O O . LEU A 1 601 ? -23.26510 6.50424 -17.24693 1.000 118.78149 773 LEU A O 1
ATOM 4776 N N . GLU A 1 602 ? -23.19311 8.56046 -18.18298 1.000 142.40849 774 GLU A N 1
ATOM 4777 C CA . GLU A 1 602 ? -23.08231 8.04101 -19.54173 1.000 133.48934 774 GLU A CA 1
ATOM 4778 C C . GLU A 1 602 ? -21.82181 7.20448 -19.71491 1.000 113.26468 774 GLU A C 1
ATOM 4779 O O . GLU A 1 602 ? -21.84687 6.16527 -20.38222 1.000 111.88931 774 GLU A O 1
ATOM 4785 N N . ASN A 1 603 ? -20.71259 7.62951 -19.10701 1.000 144.31755 775 ASN A N 1
ATOM 4786 C CA . ASN A 1 603 ? -19.47467 6.86200 -19.18010 1.000 148.17603 775 ASN A CA 1
ATOM 4787 C C . ASN A 1 603 ? -19.58344 5.51120 -18.48340 1.000 149.38648 775 ASN A C 1
ATOM 4788 O O . ASN A 1 603 ? -18.67130 4.68867 -18.61736 1.000 147.95337 775 ASN A O 1
ATOM 4793 N N . VAL A 1 604 ? -20.66658 5.26530 -17.75124 1.000 146.61647 776 VAL A N 1
ATOM 4794 C CA . VAL A 1 604 ? -20.87233 4.02144 -17.02172 1.000 136.20708 776 VAL A CA 1
ATOM 4795 C C . VAL A 1 604 ? -21.99326 3.18948 -17.63871 1.000 133.40017 776 VAL A C 1
ATOM 4796 O O . VAL A 1 604 ? -21.80867 2.00738 -17.93259 1.000 128.82874 776 VAL A O 1
ATOM 4800 N N . LEU A 1 605 ? -23.16928 3.79436 -17.83909 1.000 133.36438 777 LEU A N 1
ATOM 4801 C CA . LEU A 1 605 ? -24.33440 3.01949 -18.25988 1.000 132.41206 777 LEU A CA 1
ATOM 4802 C C . LEU A 1 605 ? -24.14339 2.41963 -19.64921 1.000 130.61605 777 LEU A C 1
ATOM 4803 O O . LEU A 1 605 ? -24.56741 1.28550 -19.90083 1.000 133.14941 777 LEU A O 1
ATOM 4808 N N . GLU A 1 606 ? -23.50898 3.15190 -20.56382 1.000 132.04093 778 GLU A N 1
ATOM 4809 C CA . GLU A 1 606 ? -23.21842 2.59035 -21.87538 1.000 129.13492 778 GLU A CA 1
ATOM 4810 C C . GLU A 1 606 ? -21.88555 1.85579 -21.91398 1.000 112.90357 778 GLU A C 1
ATOM 4811 O O . GLU A 1 606 ? -21.61643 1.14346 -22.88683 1.000 136.33043 778 GLU A O 1
ATOM 4817 N N . ASN A 1 607 ? -21.05220 2.00689 -20.88134 1.000 129.61536 779 ASN A N 1
ATOM 4818 C CA . ASN A 1 607 ? -19.92731 1.09552 -20.70351 1.000 139.44711 779 ASN A CA 1
ATOM 4819 C C . ASN A 1 607 ? -20.41244 -0.25236 -20.18633 1.000 137.76389 779 ASN A C 1
ATOM 4820 O O . ASN A 1 607 ? -19.93814 -1.30462 -20.62968 1.000 139.38862 779 ASN A O 1
ATOM 4825 N N . MET A 1 608 ? -21.36044 -0.23459 -19.24552 1.000 133.37673 780 MET A N 1
ATOM 4826 C CA . MET A 1 608 ? -21.99159 -1.46899 -18.79102 1.000 110.53373 780 MET A CA 1
ATOM 4827 C C . MET A 1 608 ? -22.89160 -2.05286 -19.87180 1.000 113.81116 780 MET A C 1
ATOM 4828 O O . MET A 1 608 ? -22.98107 -3.27736 -20.01922 1.000 101.89622 780 MET A O 1
ATOM 4833 N N . GLY A 1 609 ? -23.56957 -1.18992 -20.63092 1.000 114.97451 781 GLY A N 1
ATOM 4834 C CA . GLY A 1 609 ? -24.45100 -1.66994 -21.68275 1.000 114.59526 781 GLY A CA 1
ATOM 4835 C C . GLY A 1 609 ? -23.72761 -2.49408 -22.72946 1.000 121.39565 781 GLY A C 1
ATOM 4836 O O . GLY A 1 609 ? -24.27640 -3.46586 -23.25489 1.000 129.72505 781 GLY A O 1
ATOM 4837 N N . SER A 1 610 ? -22.49040 -2.11076 -23.05460 1.000 126.75163 782 SER A N 1
ATOM 4838 C CA . SER A 1 610 ? -21.69853 -2.88097 -24.00954 1.000 120.51069 782 SER A CA 1
ATOM 4839 C C . SER A 1 610 ? -21.50588 -4.31465 -23.53030 1.000 119.64090 782 SER A C 1
ATOM 4840 O O . SER A 1 610 ? -21.77515 -5.27028 -24.26737 1.000 124.01229 782 SER A O 1
ATOM 4843 N N . LEU A 1 611 ? -21.03764 -4.48322 -22.29135 1.000 99.43220 783 LEU A N 1
ATOM 4844 C CA . LEU A 1 611 ? -20.87020 -5.82390 -21.74023 1.000 97.86775 783 LEU A CA 1
ATOM 4845 C C . LEU A 1 611 ? -22.21156 -6.52952 -21.58088 1.000 101.06749 783 LEU A C 1
ATOM 4846 O O . LEU A 1 611 ? -22.32498 -7.72956 -21.85781 1.000 95.00574 783 LEU A O 1
ATOM 4851 N N . LEU A 1 612 ? -23.23641 -5.80344 -21.12805 1.000 110.14614 784 LEU A N 1
ATOM 4852 C CA . LEU A 1 612 ? -24.53834 -6.42144 -20.89531 1.000 101.17026 784 LEU A CA 1
ATOM 4853 C C . LEU A 1 612 ? -25.18515 -6.86583 -22.20199 1.000 93.93317 784 LEU A C 1
ATOM 4854 O O . LEU A 1 612 ? -25.63267 -8.01158 -22.32416 1.000 93.04819 784 LEU A O 1
ATOM 4859 N N . ARG A 1 613 ? -25.24762 -5.97262 -23.19246 1.000 107.15349 785 ARG A N 1
ATOM 4860 C CA . ARG A 1 613 ? -25.88696 -6.32981 -24.45587 1.000 102.00589 785 ARG A CA 1
ATOM 4861 C C . ARG A 1 613 ? -25.14643 -7.46325 -25.15332 1.000 96.85953 785 ARG A C 1
ATOM 4862 O O . ARG A 1 613 ? -25.77369 -8.35790 -25.73006 1.000 102.18524 785 ARG A O 1
ATOM 4870 N N . LEU A 1 614 ? -23.81300 -7.45382 -25.10192 1.000 97.56639 786 LEU A N 1
ATOM 4871 C CA . LEU A 1 614 ? -23.05379 -8.47233 -25.81961 1.000 98.40093 786 LEU A CA 1
ATOM 4872 C C . LEU A 1 614 ? -23.19775 -9.84972 -25.18300 1.000 96.49059 786 LEU A C 1
ATOM 4873 O O . LEU A 1 614 ? -23.18538 -10.85927 -25.89494 1.000 116.35279 786 LEU A O 1
ATOM 4878 N N . VAL A 1 615 ? -23.33672 -9.91972 -23.85883 1.000 113.00621 787 VAL A N 1
ATOM 4879 C CA . VAL A 1 615 ? -23.50237 -11.22050 -23.21645 1.000 109.83452 787 VAL A CA 1
ATOM 4880 C C . VAL A 1 615 ? -24.94052 -11.72047 -23.34852 1.000 93.50513 787 VAL A C 1
ATOM 4881 O O . VAL A 1 615 ? -25.17443 -12.93328 -23.42216 1.000 92.08745 787 VAL A O 1
ATOM 4885 N N . LEU A 1 616 ? -25.91918 -10.81190 -23.39258 1.000 92.47548 788 LEU A N 1
ATOM 4886 C CA . LEU A 1 616 ? -27.31040 -11.22791 -23.54296 1.000 92.13245 788 LEU A CA 1
ATOM 4887 C C . LEU A 1 616 ? -27.57343 -11.77716 -24.93986 1.000 96.77207 788 LEU A C 1
ATOM 4888 O O . LEU A 1 616 ? -28.16403 -12.85250 -25.09235 1.000 108.54821 788 LEU A O 1
ATOM 4893 N N . ARG A 1 617 ? -27.13722 -11.05553 -25.97672 1.000 111.50777 789 ARG A N 1
ATOM 4894 C CA . ARG A 1 617 ? -27.37138 -11.52765 -27.33746 1.000 103.07719 789 ARG A CA 1
ATOM 4895 C C . ARG A 1 617 ? -26.51378 -12.74209 -27.66693 1.000 97.07164 789 ARG A C 1
ATOM 4896 O O . ARG A 1 617 ? -26.89626 -13.55205 -28.51905 1.000 98.11569 789 ARG A O 1
ATOM 4904 N N . GLU A 1 618 ? -25.36751 -12.89714 -26.99853 1.000 96.35481 790 GLU A N 1
ATOM 4905 C CA . GLU A 1 618 ? -24.59010 -14.12276 -27.15466 1.000 116.80872 790 GLU A CA 1
ATOM 4906 C C . GLU A 1 618 ? -25.36113 -15.32370 -26.62376 1.000 109.35007 790 GLU A C 1
ATOM 4907 O O . GLU A 1 618 ? -25.28004 -16.42418 -27.18315 1.000 97.79639 790 GLU A O 1
ATOM 4913 N N . PHE A 1 619 ? -26.11948 -15.12979 -25.54368 1.000 96.79405 791 PHE A N 1
ATOM 4914 C CA . PHE A 1 619 ? -26.99518 -16.19120 -25.06249 1.000 111.63197 791 PHE A CA 1
ATOM 4915 C C . PHE A 1 619 ? -28.11266 -16.47506 -26.05883 1.000 94.02733 791 PHE A C 1
ATOM 4916 O O . PHE A 1 619 ? -28.47076 -17.63741 -26.28045 1.000 102.37006 791 PHE A O 1
ATOM 4924 N N . LYS A 1 620 ? -28.68224 -15.42666 -26.66130 1.000 94.89298 792 LYS A N 1
ATOM 4925 C CA . LYS A 1 620 ? -29.75102 -15.62487 -27.63708 1.000 107.29414 792 LYS A CA 1
ATOM 4926 C C . LYS A 1 620 ? -29.25489 -16.37430 -28.86872 1.000 98.27947 792 LYS A C 1
ATOM 4927 O O . LYS A 1 620 ? -29.97492 -17.21204 -29.42432 1.000 111.94598 792 LYS A O 1
ATOM 4933 N N . THR A 1 621 ? -28.02871 -16.08467 -29.31229 1.000 98.89471 793 THR A N 1
ATOM 4934 C CA . THR A 1 621 ? -27.50106 -16.72142 -30.51690 1.000 109.84408 793 THR A CA 1
ATOM 4935 C C . THR A 1 621 ? -27.34091 -18.22423 -30.31999 1.000 100.65419 793 THR A C 1
ATOM 4936 O O . THR A 1 621 ? -27.76966 -19.02473 -31.16024 1.000 119.04664 793 THR A O 1
ATOM 4940 N N . LYS A 1 622 ? -26.72376 -18.62559 -29.20842 1.000 98.82504 794 LYS A N 1
ATOM 4941 C CA . LYS A 1 622 ? -26.57016 -20.04193 -28.90480 1.000 109.68693 794 LYS A CA 1
ATOM 4942 C C . LYS A 1 622 ? -27.88788 -20.69620 -28.50134 1.000 98.13021 794 LYS A C 1
ATOM 4943 O O . LYS A 1 622 ? -28.00286 -21.92346 -28.57812 1.000 98.72461 794 LYS A O 1
ATOM 4949 N N . PHE A 1 623 ? -28.87723 -19.90515 -28.07541 1.000 97.37347 795 PHE A N 1
ATOM 4950 C CA . PHE A 1 623 ? -30.15998 -20.45776 -27.64464 1.000 97.29882 795 PHE A CA 1
ATOM 4951 C C . PHE A 1 623 ? -30.79376 -21.31461 -28.73407 1.000 101.45838 795 PHE A C 1
ATOM 4952 O O . PHE A 1 623 ? -31.14716 -22.47549 -28.49867 1.000 99.84707 795 PHE A O 1
ATOM 4960 N N . THR A 1 624 ? -30.94513 -20.75466 -29.93782 1.000 107.42833 796 THR A N 1
ATOM 4961 C CA . THR A 1 624 ? -31.62734 -21.46909 -31.01312 1.000 119.73823 796 THR A CA 1
ATOM 4962 C C . THR A 1 624 ? -30.92103 -22.77120 -31.37381 1.000 104.66003 796 THR A C 1
ATOM 4963 O O . THR A 1 624 ? -31.57939 -23.75330 -31.73604 1.000 106.22163 796 THR A O 1
ATOM 4967 N N . SER A 1 625 ? -29.59116 -22.80486 -31.27866 1.000 103.92919 797 SER A N 1
ATOM 4968 C CA . SER A 1 625 ? -28.85964 -24.01350 -31.64058 1.000 105.00922 797 SER A CA 1
ATOM 4969 C C . SER A 1 625 ? -28.99663 -25.10199 -30.58040 1.000 120.47259 797 SER A C 1
ATOM 4970 O O . SER A 1 625 ? -29.16573 -26.27893 -30.91880 1.000 112.83622 797 SER A O 1
ATOM 4973 N N . ILE A 1 626 ? -28.93319 -24.73446 -29.29468 1.000 122.98980 798 ILE A N 1
ATOM 4974 C CA . ILE A 1 626 ? -28.93628 -25.73302 -28.22572 1.000 116.76916 798 ILE A CA 1
ATOM 4975 C C . ILE A 1 626 ? -30.32019 -26.02567 -27.66476 1.000 116.63698 798 ILE A C 1
ATOM 4976 O O . ILE A 1 626 ? -30.48504 -27.02801 -26.95219 1.000 113.15198 798 ILE A O 1
ATOM 4981 N N . VAL A 1 627 ? -31.31937 -25.18575 -27.94666 1.000 103.29010 799 VAL A N 1
ATOM 4982 C CA . VAL A 1 627 ? -32.67017 -25.47769 -27.48131 1.000 101.48205 799 VAL A CA 1
ATOM 4983 C C . VAL A 1 627 ? -33.26030 -26.67709 -28.21047 1.000 103.95139 799 VAL A C 1
ATOM 4984 O O . VAL A 1 627 ? -34.26685 -27.23899 -27.76251 1.000 104.88089 799 VAL A O 1
ATOM 4988 N N . LYS A 1 628 ? -32.65368 -27.09069 -29.32568 1.000 105.36922 800 LYS A N 1
ATOM 4989 C CA . LYS A 1 628 ? -33.18653 -28.21680 -30.08276 1.000 115.97124 800 LYS A CA 1
ATOM 4990 C C . LYS A 1 628 ? -33.11421 -29.51711 -29.29368 1.000 108.18899 800 LYS A C 1
ATOM 4991 O O . LYS A 1 628 ? -33.97905 -30.38307 -29.45795 1.000 111.77315 800 LYS A O 1
ATOM 4997 N N . TYR A 1 629 ? -32.10458 -29.67611 -28.43530 1.000 106.38841 801 TYR A N 1
ATOM 4998 C CA . TYR A 1 629 ? -31.94773 -30.89815 -27.65948 1.000 128.97468 801 TYR A CA 1
ATOM 4999 C C . TYR A 1 629 ? -31.99192 -30.69624 -26.15221 1.000 105.04623 801 TYR A C 1
ATOM 5000 O O . TYR A 1 629 ? -32.30133 -31.65270 -25.43361 1.000 105.95578 801 TYR A O 1
ATOM 5009 N N . ASP A 1 630 ? -31.70006 -29.49977 -25.65498 1.000 102.89081 802 ASP A N 1
ATOM 5010 C CA . ASP A 1 630 ? -31.71997 -29.23507 -24.22565 1.000 107.00194 802 ASP A CA 1
ATOM 5011 C C . ASP A 1 630 ? -33.08546 -28.69099 -23.80420 1.000 101.72154 802 ASP A C 1
ATOM 5012 O O . ASP A 1 630 ? -33.95340 -28.40285 -24.63105 1.000 128.67691 802 ASP A O 1
ATOM 5017 N N . THR A 1 631 ? -33.27181 -28.55411 -22.49282 1.000 112.90986 803 THR A N 1
ATOM 5018 C CA . THR A 1 631 ? -34.51451 -28.05007 -21.91984 1.000 104.36511 803 THR A CA 1
ATOM 5019 C C . THR A 1 631 ? -34.22915 -26.74184 -21.19610 1.000 114.49250 803 THR A C 1
ATOM 5020 O O . THR A 1 631 ? -33.45177 -26.71584 -20.23544 1.000 98.13685 803 THR A O 1
ATOM 5024 N N . PHE A 1 632 ? -34.86165 -25.66439 -21.65434 1.000 115.25028 804 PHE A N 1
ATOM 5025 C CA . PHE A 1 632 ? -34.65770 -24.34805 -21.06682 1.000 97.17134 804 PHE A CA 1
ATOM 5026 C C . PHE A 1 632 ? -35.54582 -24.16171 -19.84399 1.000 101.92607 804 PHE A C 1
ATOM 5027 O O . PHE A 1 632 ? -36.73710 -24.48524 -19.86593 1.000 99.47870 804 PHE A O 1
ATOM 5035 N N . HIS A 1 633 ? -34.95620 -23.63236 -18.77416 1.000 98.59882 805 HIS A N 1
ATOM 5036 C CA . HIS A 1 633 ? -35.66584 -23.34223 -17.53227 1.000 96.94133 805 HIS A CA 1
ATOM 5037 C C . HIS A 1 633 ? -35.61637 -21.83751 -17.30581 1.000 95.64837 805 HIS A C 1
ATOM 5038 O O . HIS A 1 633 ? -34.55728 -21.28755 -16.98466 1.000 98.15083 805 HIS A O 1
ATOM 5045 N N . CYS A 1 634 ? -36.76032 -21.17440 -17.48842 1.000 100.96940 806 CYS A N 1
ATOM 5046 C CA . CYS A 1 634 ? -36.79692 -19.71784 -17.40894 1.000 95.67267 806 CYS A CA 1
ATOM 5047 C C . CYS A 1 634 ? -36.47750 -19.22063 -16.00318 1.000 108.27969 806 CYS A C 1
ATOM 5048 O O . CYS A 1 634 ? -35.79309 -18.20308 -15.84367 1.000 105.84352 806 CYS A O 1
ATOM 5051 N N . TYR A 1 635 ? -36.96940 -19.91495 -14.97186 1.000 97.94506 807 TYR A N 1
ATOM 5052 C CA . TYR A 1 635 ? -36.74885 -19.45163 -13.60396 1.000 116.90027 807 TYR A CA 1
ATOM 5053 C C . TYR A 1 635 ? -35.26579 -19.45227 -13.25239 1.000 110.59797 807 TYR A C 1
ATOM 5054 O O . TYR A 1 635 ? -34.79008 -18.56040 -12.53965 1.000 94.42287 807 TYR A O 1
ATOM 5063 N N . LYS A 1 636 ? -34.51864 -20.44683 -13.73984 1.000 107.13920 808 LYS A N 1
ATOM 5064 C CA . LYS A 1 636 ? -33.07792 -20.46406 -13.50794 1.000 105.24699 808 LYS A CA 1
ATOM 5065 C C . LYS A 1 636 ? -32.39110 -19.31001 -14.22671 1.000 105.52148 808 LYS A C 1
ATOM 5066 O O . LYS A 1 636 ? -31.46670 -18.69379 -13.68318 1.000 109.79673 808 LYS A O 1
ATOM 5072 N N . PHE A 1 637 ? -32.82907 -19.00233 -15.44907 1.000 100.72609 809 PHE A N 1
ATOM 5073 C CA . PHE A 1 637 ? -32.23302 -17.89316 -16.18494 1.000 108.22455 809 PHE A CA 1
ATOM 5074 C C . PHE A 1 637 ? -32.57678 -16.55516 -15.54238 1.000 105.26674 809 PHE A C 1
ATOM 5075 O O . PHE A 1 637 ? -31.75161 -15.63384 -15.53435 1.000 89.48043 809 PHE A O 1
ATOM 5083 N N . ILE A 1 638 ? -33.79436 -16.42495 -15.01115 1.000 105.50551 810 ILE A N 1
ATOM 5084 C CA . ILE A 1 638 ? -34.16992 -15.20321 -14.30523 1.000 114.35887 810 ILE A CA 1
ATOM 5085 C C . ILE A 1 638 ? -33.29782 -15.01579 -13.06989 1.000 105.60826 810 ILE A C 1
ATOM 5086 O O . ILE A 1 638 ? -32.91073 -13.89082 -12.72868 1.000 102.20118 810 ILE A O 1
ATOM 5091 N N . LYS A 1 639 ? -32.96787 -16.11307 -12.38359 1.000 94.91732 811 LYS A N 1
ATOM 5092 C CA . LYS A 1 639 ? -32.01776 -16.02681 -11.27936 1.000 99.54217 811 LYS A CA 1
ATOM 5093 C C . LYS A 1 639 ? -30.65637 -15.55255 -11.77153 1.000 101.81587 811 LYS A C 1
ATOM 5094 O O . LYS A 1 639 ? -29.98546 -14.75962 -11.10059 1.000 98.40606 811 LYS A O 1
ATOM 5100 N N . PHE A 1 640 ? -30.23372 -16.02872 -12.94576 1.000 103.00513 812 PHE A N 1
ATOM 5101 C CA . PHE A 1 640 ? -28.98278 -15.55981 -13.53276 1.000 89.28472 812 PHE A CA 1
ATOM 5102 C C . PHE A 1 640 ? -29.04280 -14.06847 -13.83940 1.000 89.98495 812 PHE A C 1
ATOM 5103 O O . PHE A 1 640 ? -28.09023 -13.33160 -13.55854 1.000 88.87234 812 PHE A O 1
ATOM 5111 N N . LEU A 1 641 ? -30.15536 -13.60516 -14.41676 1.000 88.80534 813 LEU A N 1
ATOM 5112 C CA . LEU A 1 641 ? -30.31674 -12.17651 -14.67037 1.000 88.75659 813 LEU A CA 1
ATOM 5113 C C . LEU A 1 641 ? -30.28715 -11.38257 -13.37182 1.000 97.30709 813 LEU A C 1
ATOM 5114 O O . LEU A 1 641 ? -29.71400 -10.28819 -13.31620 1.000 89.28441 813 LEU A O 1
ATOM 5119 N N . TYR A 1 642 ? -30.90702 -11.91854 -12.31755 1.000 100.05217 814 TYR A N 1
ATOM 5120 C CA . TYR A 1 642 ? -30.90859 -11.24188 -11.02478 1.000 92.26860 814 TYR A CA 1
ATOM 5121 C C . TYR A 1 642 ? -29.50879 -11.18197 -10.42602 1.000 93.55310 814 TYR A C 1
ATOM 5122 O O . TYR A 1 642 ? -29.12555 -10.16558 -9.83624 1.000 95.13140 814 TYR A O 1
ATOM 5131 N N . ASP A 1 643 ? -28.73684 -12.26380 -10.55353 1.000 90.77384 815 ASP A N 1
ATOM 5132 C CA . ASP A 1 643 ? -27.39319 -12.28663 -9.98270 1.000 91.37021 815 ASP A CA 1
ATOM 5133 C C . ASP A 1 643 ? -26.49703 -11.23660 -10.62942 1.000 92.38613 815 ASP A C 1
ATOM 5134 O O . ASP A 1 643 ? -25.78839 -10.49786 -9.93613 1.000 105.23027 815 ASP A O 1
ATOM 5139 N N . ILE A 1 644 ? -26.51395 -11.15359 -11.96225 1.000 104.34174 816 ILE A N 1
ATOM 5140 C CA . ILE A 1 644 ? -25.62767 -10.21241 -12.63979 1.000 103.02228 816 ILE A CA 1
ATOM 5141 C C . ILE A 1 644 ? -26.12247 -8.78025 -12.47648 1.000 100.80159 816 ILE A C 1
ATOM 5142 O O . ILE A 1 644 ? -25.31551 -7.84664 -12.38776 1.000 91.12604 816 ILE A O 1
ATOM 5147 N N . SER A 1 645 ? -27.44140 -8.57311 -12.42960 1.000 90.11941 817 SER A N 1
ATOM 5148 C CA . SER A 1 645 ? -27.95317 -7.22013 -12.23920 1.000 93.58698 817 SER A CA 1
ATOM 5149 C C . SER A 1 645 ? -27.73176 -6.73566 -10.81157 1.000 103.89028 817 SER A C 1
ATOM 5150 O O . SER A 1 645 ? -27.49251 -5.54219 -10.59523 1.000 103.60160 817 SER A O 1
ATOM 5153 N N . ASN A 1 646 ? -27.79992 -7.64023 -9.83004 1.000 113.06765 818 ASN A N 1
ATOM 5154 C CA . ASN A 1 646 ? -27.46143 -7.27208 -8.45826 1.000 100.98485 818 ASN A CA 1
ATOM 5155 C C . ASN A 1 646 ? -25.97202 -6.98471 -8.31973 1.000 98.61436 818 ASN A C 1
ATOM 5156 O O . ASN A 1 646 ? -25.58032 -6.01326 -7.66300 1.000 95.59523 818 ASN A O 1
ATOM 5161 N N . TYR A 1 647 ? -25.12906 -7.82836 -8.92233 1.000 94.52155 819 TYR A N 1
ATOM 5162 C CA . TYR A 1 647 ? -23.68639 -7.60688 -8.88257 1.000 94.84744 819 TYR A CA 1
ATOM 5163 C C . TYR A 1 647 ? -23.32012 -6.24546 -9.45875 1.000 100.07239 819 TYR A C 1
ATOM 5164 O O . TYR A 1 647 ? -22.41274 -5.57345 -8.95526 1.000 108.71909 819 TYR A O 1
ATOM 5173 N N . THR A 1 648 ? -24.01058 -5.82705 -10.52123 1.000 105.47836 820 THR A N 1
ATOM 5174 C CA . THR A 1 648 ? -23.71880 -4.53699 -11.13786 1.000 97.14488 820 THR A CA 1
ATOM 5175 C C . THR A 1 648 ? -23.98443 -3.38765 -10.17255 1.000 95.88044 820 THR A C 1
ATOM 5176 O O . THR A 1 648 ? -23.20528 -2.42934 -10.10468 1.000 100.14483 820 THR A O 1
ATOM 5180 N N . ILE A 1 649 ? -25.07914 -3.46505 -9.41513 1.000 95.67260 821 ILE A N 1
ATOM 5181 C CA . ILE A 1 649 ? -25.42991 -2.36913 -8.51802 1.000 110.07297 821 ILE A CA 1
ATOM 5182 C C . ILE A 1 649 ? -24.51043 -2.34777 -7.30135 1.000 109.62854 821 ILE A C 1
ATOM 5183 O O . ILE A 1 649 ? -24.04166 -1.28172 -6.88403 1.000 113.17902 821 ILE A O 1
ATOM 5188 N N . VAL A 1 650 ? -24.23059 -3.51636 -6.71496 1.000 98.89398 822 VAL A N 1
ATOM 5189 C CA . VAL A 1 650 ? -23.37095 -3.54740 -5.53373 1.000 108.54634 822 VAL A CA 1
ATOM 5190 C C . VAL A 1 650 ? -21.94390 -3.14466 -5.88841 1.000 112.84887 822 VAL A C 1
ATOM 5191 O O . VAL A 1 650 ? -21.23560 -2.55968 -5.06058 1.000 113.72485 822 VAL A O 1
ATOM 5195 N N . LYS A 1 651 ? -21.49061 -3.44830 -7.10698 1.000 104.08962 823 LYS A N 1
ATOM 5196 C CA . LYS A 1 651 ? -20.15488 -3.02780 -7.51347 1.000 113.21990 823 LYS A CA 1
ATOM 5197 C C . LYS A 1 651 ? -20.11811 -1.56242 -7.92559 1.000 118.52539 823 LYS A C 1
ATOM 5198 O O . LYS A 1 651 ? -19.06484 -0.92386 -7.82630 1.000 120.85161 823 LYS A O 1
ATOM 5204 N N . TYR A 1 652 ? -21.24302 -1.01428 -8.39036 1.000 108.90273 824 TYR A N 1
ATOM 5205 C CA . TYR A 1 652 ? -21.29126 0.41449 -8.68280 1.000 114.72302 824 TYR A CA 1
ATOM 5206 C C . TYR A 1 652 ? -21.25014 1.23907 -7.40246 1.000 132.37822 824 TYR A C 1
ATOM 5207 O O . TYR A 1 652 ? -20.55191 2.25769 -7.33465 1.000 136.74858 824 TYR A O 1
ATOM 5216 N N . VAL A 1 653 ? -21.99417 0.81769 -6.37747 1.000 108.87117 825 VAL A N 1
ATOM 5217 C CA . VAL A 1 653 ? -21.99958 1.55989 -5.12204 1.000 124.73678 825 VAL A CA 1
ATOM 5218 C C . VAL A 1 653 ? -20.69024 1.36126 -4.36850 1.000 112.75487 825 VAL A C 1
ATOM 5219 O O . VAL A 1 653 ? -20.28257 2.22610 -3.58411 1.000 129.28419 825 VAL A O 1
ATOM 5223 N N . GLU A 1 654 ? -20.00884 0.23304 -4.58812 1.000 120.21942 826 GLU A N 1
ATOM 5224 C CA . GLU A 1 654 ? -18.76002 -0.02479 -3.87689 1.000 115.36238 826 GLU A CA 1
ATOM 5225 C C . GLU A 1 654 ? -17.63113 0.85866 -4.38857 1.000 119.30117 826 GLU A C 1
ATOM 5226 O O . GLU A 1 654 ? -16.84197 1.38839 -3.59749 1.000 162.74228 826 GLU A O 1
ATOM 5232 N N . THR A 1 655 ? -17.53817 1.03065 -5.70648 1.000 125.00043 827 THR A N 1
ATOM 5233 C CA . THR A 1 655 ? -16.39702 1.73552 -6.27926 1.000 147.93444 827 THR A CA 1
ATOM 5234 C C . THR A 1 655 ? -16.47546 3.23249 -6.00696 1.000 139.90010 827 THR A C 1
ATOM 5235 O O . THR A 1 655 ? -15.52515 3.82954 -5.48759 1.000 156.68807 827 THR A O 1
ATOM 5239 N N . ASN A 1 656 ? -17.60265 3.85774 -6.34952 1.000 120.55969 828 ASN A N 1
ATOM 5240 C CA . ASN A 1 656 ? -17.75310 5.28848 -6.11814 1.000 141.68391 828 ASN A CA 1
ATOM 5241 C C . ASN A 1 656 ? -17.91028 5.62844 -4.64209 1.000 145.34297 828 ASN A C 1
ATOM 5242 O O . ASN A 1 656 ? -17.64415 6.77152 -4.25443 1.000 129.93964 828 ASN A O 1
ATOM 5247 N N . SER A 1 657 ? -18.36191 4.67620 -3.82406 1.000 140.23131 829 SER A N 1
ATOM 5248 C CA . SER A 1 657 ? -18.64695 4.82365 -2.39825 1.000 147.03787 829 SER A CA 1
ATOM 5249 C C . SER A 1 657 ? -19.85167 5.72272 -2.15407 1.000 152.36989 829 SER A C 1
ATOM 5250 O O . SER A 1 657 ? -20.26058 5.89682 -0.99878 1.000 148.04680 829 SER A O 1
ATOM 5253 N N . ASP A 1 658 ? -20.43507 6.29324 -3.20487 1.000 148.10635 830 ASP A N 1
ATOM 5254 C CA . ASP A 1 658 ? -21.69366 7.01659 -3.14890 1.000 143.44775 830 ASP A CA 1
ATOM 5255 C C . ASP A 1 658 ? -22.46718 6.66410 -4.40799 1.000 144.66890 830 ASP A C 1
ATOM 5256 O O . ASP A 1 658 ? -21.87536 6.34096 -5.44123 1.000 158.25460 830 ASP A O 1
ATOM 5261 N N . TRP A 1 659 ? -23.79425 6.72735 -4.32369 1.000 150.32017 831 TRP A N 1
ATOM 5262 C CA . TRP A 1 659 ? -24.64733 6.33969 -5.44569 1.000 151.64844 831 TRP A CA 1
ATOM 5263 C C . TRP A 1 659 ? -25.60802 7.47917 -5.76585 1.000 153.15606 831 TRP A C 1
ATOM 5264 O O . TRP A 1 659 ? -26.74618 7.50730 -5.28978 1.000 153.06214 831 TRP A O 1
ATOM 5275 N N . ASP A 1 660 ? -25.13483 8.41667 -6.58650 1.000 145.78516 832 ASP A N 1
ATOM 5276 C CA . ASP A 1 660 ? -25.98395 9.42434 -7.21511 1.000 150.14288 832 ASP A CA 1
ATOM 5277 C C . ASP A 1 660 ? -26.27942 8.94255 -8.63282 1.000 155.64710 832 ASP A C 1
ATOM 5278 O O . ASP A 1 660 ? -25.69868 9.40614 -9.61414 1.000 173.78325 832 ASP A O 1
ATOM 5283 N N . GLY A 1 661 ? -27.19483 7.98288 -8.73539 1.000 124.56123 833 GLY A N 1
ATOM 5284 C CA . GLY A 1 661 ? -27.48341 7.39760 -10.02889 1.000 125.13846 833 GLY A CA 1
ATOM 5285 C C . GLY A 1 661 ? -27.70728 5.90023 -10.00825 1.000 135.15076 833 GLY A C 1
ATOM 5286 O O . GLY A 1 661 ? -27.94430 5.29671 -11.05887 1.000 136.53233 833 GLY A O 1
ATOM 5287 N N . ALA A 1 662 ? -27.60980 5.28511 -8.82871 1.000 132.90617 834 ALA A N 1
ATOM 5288 C CA . ALA A 1 662 ? -27.87824 3.85005 -8.72241 1.000 110.93610 834 ALA A CA 1
ATOM 5289 C C . ALA A 1 662 ? -29.26351 3.47117 -9.22664 1.000 107.23777 834 ALA A C 1
ATOM 5290 O O . ALA A 1 662 ? -29.37443 2.46253 -9.94997 1.000 108.57787 834 ALA A O 1
ATOM 5292 N N . PRO A 1 663 ? -30.34954 4.18111 -8.89368 1.000 114.10496 835 PRO A N 1
ATOM 5293 C CA . PRO A 1 663 ? -31.62891 3.87621 -9.55389 1.000 114.02530 835 PRO A CA 1
ATOM 5294 C C . PRO A 1 663 ? -31.58717 4.09469 -11.05427 1.000 120.51886 835 PRO A C 1
ATOM 5295 O O . PRO A 1 663 ? -32.25367 3.36549 -11.79964 1.000 138.77643 835 PRO A O 1
ATOM 5299 N N . GLU A 1 664 ? -30.82028 5.08288 -11.52001 1.000 117.17517 836 GLU A N 1
ATOM 5300 C CA . GLU A 1 664 ? -30.68718 5.30196 -12.95565 1.000 113.47812 836 GLU A CA 1
ATOM 5301 C C . GLU A 1 664 ? -29.94749 4.14882 -13.62111 1.000 101.19439 836 GLU A C 1
ATOM 5302 O O . GLU A 1 664 ? -30.30175 3.73634 -14.73149 1.000 111.64643 836 GLU A O 1
ATOM 5308 N N . LEU A 1 665 ? -28.91556 3.61796 -12.95930 1.000 100.42591 837 LEU A N 1
ATOM 5309 C CA . LEU A 1 665 ? -28.15843 2.51138 -13.53549 1.000 98.93158 837 LEU A CA 1
ATOM 5310 C C . LEU A 1 665 ? -29.00756 1.25108 -13.63818 1.000 97.25473 837 LEU A C 1
ATOM 5311 O O . LEU A 1 665 ? -28.93776 0.52919 -14.63956 1.000 134.08627 837 LEU A O 1
ATOM 5316 N N . LEU A 1 666 ? -29.80880 0.96426 -12.61091 1.000 114.95843 838 LEU A N 1
ATOM 5317 C CA . LEU A 1 666 ? -30.70753 -0.18259 -12.68105 1.000 105.71838 838 LEU A CA 1
ATOM 5318 C C . LEU A 1 666 ? -31.76081 0.01075 -13.76458 1.000 110.39253 838 LEU A C 1
ATOM 5319 O O . LEU A 1 666 ? -32.09190 -0.93392 -14.49154 1.000 102.59562 838 LEU A O 1
ATOM 5324 N N . ASN A 1 667 ? -32.29967 1.22832 -13.88365 1.000 120.19453 839 ASN A N 1
ATOM 5325 C CA . ASN A 1 667 ? -33.26363 1.51717 -14.94051 1.000 122.66586 839 ASN A CA 1
ATOM 5326 C C . ASN A 1 667 ? -32.68041 1.23570 -16.31866 1.000 114.44236 839 ASN A C 1
ATOM 5327 O O . ASN A 1 667 ? -33.40226 0.79523 -17.21990 1.000 119.78895 839 ASN A O 1
ATOM 5332 N N . CYS A 1 668 ? -31.38053 1.47934 -16.50014 1.000 101.51688 840 CYS A N 1
ATOM 5333 C CA . CYS A 1 668 ? -30.73315 1.14503 -17.76414 1.000 103.53692 840 CYS A CA 1
ATOM 5334 C C . CYS A 1 668 ? -30.65804 -0.36402 -17.96521 1.000 115.10294 840 CYS A C 1
ATOM 5335 O O . CYS A 1 668 ? -30.83166 -0.85496 -19.08701 1.000 130.32820 840 CYS A O 1
ATOM 5338 N N . ILE A 1 669 ? -30.39027 -1.11302 -16.89231 1.000 116.10847 841 ILE A N 1
ATOM 5339 C CA . ILE A 1 669 ? -30.30867 -2.56919 -16.99243 1.000 107.20183 841 ILE A CA 1
ATOM 5340 C C . ILE A 1 669 ? -31.64603 -3.15073 -17.43390 1.000 109.08102 841 ILE A C 1
ATOM 5341 O O . ILE A 1 669 ? -31.70795 -4.01009 -18.32109 1.000 110.66520 841 ILE A O 1
ATOM 5346 N N . LYS A 1 670 ? -32.73608 -2.69641 -16.81147 1.000 105.64898 842 LYS A N 1
ATOM 5347 C CA . LYS A 1 670 ? -34.05836 -3.22321 -17.13789 1.000 112.91710 842 LYS A CA 1
ATOM 5348 C C . LYS A 1 670 ? -34.42131 -2.95056 -18.59280 1.000 118.04833 842 LYS A C 1
ATOM 5349 O O . LYS A 1 670 ? -34.94300 -3.82908 -19.28957 1.000 129.63759 842 LYS A O 1
ATOM 5355 N N . GLN A 1 671 ? -34.15697 -1.73046 -19.06715 1.000 110.99147 843 GLN A N 1
ATOM 5356 C CA . GLN A 1 671 ? -34.49185 -1.38244 -20.44430 1.000 106.85759 843 GLN A CA 1
ATOM 5357 C C . GLN A 1 671 ? -33.73282 -2.25503 -21.43594 1.000 108.14709 843 GLN A C 1
ATOM 5358 O O . GLN A 1 671 ? -34.28510 -2.66278 -22.46433 1.000 101.17639 843 GLN A O 1
ATOM 5364 N N . ILE A 1 672 ? -32.46323 -2.54796 -21.14759 1.000 97.13603 844 ILE A N 1
ATOM 5365 C CA . ILE A 1 672 ? -31.68783 -3.43196 -22.01496 1.000 96.67412 844 ILE A CA 1
ATOM 5366 C C . ILE A 1 672 ? -32.27511 -4.83850 -22.00239 1.000 109.44975 844 ILE A C 1
ATOM 5367 O O . ILE A 1 672 ? -32.45255 -5.46728 -23.05269 1.000 110.07976 844 ILE A O 1
ATOM 5372 N N . ILE A 1 673 ? -32.58531 -5.35343 -20.81089 1.000 113.26794 845 ILE A N 1
ATOM 5373 C CA . ILE A 1 673 ? -33.13128 -6.70392 -20.70602 1.000 105.61805 845 ILE A CA 1
ATOM 5374 C C . ILE A 1 673 ? -34.48762 -6.79187 -21.39551 1.000 100.29334 845 ILE A C 1
ATOM 5375 O O . ILE A 1 673 ? -34.77657 -7.76341 -22.10496 1.000 103.73365 845 ILE A O 1
ATOM 5380 N N . VAL A 1 674 ? -35.33650 -5.77653 -21.21182 1.000 113.32738 846 VAL A N 1
ATOM 5381 C CA . VAL A 1 674 ? -36.66488 -5.80917 -21.81350 1.000 124.73565 846 VAL A CA 1
ATOM 5382 C C . VAL A 1 674 ? -36.59427 -5.64601 -23.32675 1.000 106.27866 846 VAL A C 1
ATOM 5383 O O . VAL A 1 674 ? -37.50367 -6.08777 -24.03964 1.000 102.66703 846 VAL A O 1
ATOM 5387 N N . LYS A 1 675 ? -35.53432 -5.01921 -23.83976 1.000 108.64041 847 LYS A N 1
ATOM 5388 C CA . LYS A 1 675 ? -35.39606 -4.84630 -25.28053 1.000 102.17456 847 LYS A CA 1
ATOM 5389 C C . LYS A 1 675 ? -34.93011 -6.13431 -25.94852 1.000 101.56644 847 LYS A C 1
ATOM 5390 O O . LYS A 1 675 ? -35.53778 -6.59458 -26.92072 1.000 127.48374 847 LYS A O 1
ATOM 5396 N N . GLU A 1 676 ? -33.85269 -6.73022 -25.43315 1.000 99.34487 848 GLU A N 1
ATOM 5397 C CA . GLU A 1 676 ? -33.26822 -7.91467 -26.05196 1.000 98.91870 848 GLU A CA 1
ATOM 5398 C C . GLU A 1 676 ? -34.16379 -9.14404 -25.95472 1.000 102.38618 848 GLU A C 1
ATOM 5399 O O . GLU A 1 676 ? -33.96283 -10.09672 -26.71487 1.000 99.17079 848 GLU A O 1
ATOM 5405 N N . PHE A 1 677 ? -35.13650 -9.15447 -25.04615 1.000 102.31621 849 PHE A N 1
ATOM 5406 C CA . PHE A 1 677 ? -35.93763 -10.34157 -24.76765 1.000 109.13059 849 PHE A CA 1
ATOM 5407 C C . PHE A 1 677 ? -37.42073 -10.09592 -25.01819 1.000 117.36236 849 PHE A C 1
ATOM 5408 O O . PHE A 1 677 ? -38.28002 -10.58789 -24.28521 1.000 109.57799 849 PHE A O 1
ATOM 5416 N N . SER A 1 678 ? -37.74488 -9.33406 -26.05709 1.000 110.96318 850 SER A N 1
ATOM 5417 C CA . SER A 1 678 ? -39.12916 -9.05239 -26.41623 1.000 117.95180 850 SER A CA 1
ATOM 5418 C C . SER A 1 678 ? -39.46097 -9.60488 -27.79827 1.000 159.20251 850 SER A C 1
ATOM 5419 O O . SER A 1 678 ? -40.21353 -9.00114 -28.56586 1.000 152.46607 850 SER A O 1
ATOM 5422 N N . SER A 1 679 ? -38.90024 -10.75837 -28.13305 1.000 158.14378 851 SER A N 1
ATOM 5423 C CA . SER A 1 679 ? -39.15335 -11.36539 -29.43621 1.000 137.25993 851 SER A CA 1
ATOM 5424 C C . SER A 1 679 ? -39.68597 -12.78838 -29.35003 1.000 156.71216 851 SER A C 1
ATOM 5425 O O . SER A 1 679 ? -40.54522 -13.16163 -30.15244 1.000 179.41091 851 SER A O 1
ATOM 5428 N N . PHE A 1 680 ? -39.20487 -13.58847 -28.40200 1.000 171.43448 852 PHE A N 1
ATOM 5429 C CA . PHE A 1 680 ? -39.54005 -15.00327 -28.32927 1.000 170.90913 852 PHE A CA 1
ATOM 5430 C C . PHE A 1 680 ? -40.66610 -15.24607 -27.33034 1.000 159.89174 852 PHE A C 1
ATOM 5431 O O . PHE A 1 680 ? -40.83372 -14.50324 -26.35989 1.000 144.70040 852 PHE A O 1
ATOM 5439 N N . GLU A 1 681 ? -41.44131 -16.30518 -27.58370 1.000 155.96978 853 GLU A N 1
ATOM 5440 C CA . GLU A 1 681 ? -42.57538 -16.62601 -26.72160 1.000 143.53522 853 GLU A CA 1
ATOM 5441 C C . GLU A 1 681 ? -42.14305 -17.02194 -25.31439 1.000 139.34826 853 GLU A C 1
ATOM 5442 O O . GLU A 1 681 ? -42.91414 -16.84658 -24.36368 1.000 142.41384 853 GLU A O 1
ATOM 5448 N N . SER A 1 682 ? -40.92752 -17.54608 -25.15496 1.000 139.85848 854 SER A N 1
ATOM 5449 C CA . SER A 1 682 ? -40.43795 -17.92452 -23.83588 1.000 160.73613 854 SER A CA 1
ATOM 5450 C C . SER A 1 682 ? -39.74598 -16.77998 -23.11249 1.000 151.54403 854 SER A C 1
ATOM 5451 O O . SER A 1 682 ? -39.59627 -16.84076 -21.88616 1.000 127.23983 854 SER A O 1
ATOM 5454 N N . TYR A 1 683 ? -39.32247 -15.74443 -23.83796 1.000 158.79641 855 TYR A N 1
ATOM 5455 C CA . TYR A 1 683 ? -38.74490 -14.56074 -23.21685 1.000 159.74796 855 TYR A CA 1
ATOM 5456 C C . TYR A 1 683 ? -39.79883 -13.65166 -22.60093 1.000 150.99760 855 TYR A C 1
ATOM 5457 O O . TYR A 1 683 ? -39.43684 -12.70027 -21.90064 1.000 149.04775 855 TYR A O 1
ATOM 5466 N N . SER A 1 684 ? -41.08374 -13.91296 -22.86065 1.000 137.54423 856 SER A N 1
ATOM 5467 C CA . SER A 1 684 ? -42.14869 -13.07123 -22.32221 1.000 124.12263 856 SER A CA 1
ATOM 5468 C C . SER A 1 684 ? -42.12370 -13.04570 -20.79885 1.000 128.71039 856 SER A C 1
ATOM 5469 O O . SER A 1 684 ? -42.30282 -11.98644 -20.18668 1.000 131.81222 856 SER A O 1
ATOM 5472 N N . GLU A 1 685 ? -41.90540 -14.20370 -20.17047 1.000 127.43946 857 GLU A N 1
ATOM 5473 C CA . GLU A 1 685 ? -41.85465 -14.26549 -18.71240 1.000 122.97162 857 GLU A CA 1
ATOM 5474 C C . GLU A 1 685 ? -40.76166 -13.35947 -18.15496 1.000 131.08650 857 GLU A C 1
ATOM 5475 O O . GLU A 1 685 ? -40.92218 -12.76647 -17.08115 1.000 117.09387 857 GLU A O 1
ATOM 5481 N N . ILE A 1 686 ? -39.64330 -13.24060 -18.87365 1.000 131.96911 858 ILE A N 1
ATOM 5482 C CA . ILE A 1 686 ? -38.55645 -12.36277 -18.44365 1.000 108.92866 858 ILE A CA 1
ATOM 5483 C C . ILE A 1 686 ? -39.01488 -10.90883 -18.42722 1.000 112.96164 858 ILE A C 1
ATOM 5484 O O . ILE A 1 686 ? -38.76143 -10.16973 -17.46858 1.000 103.76895 858 ILE A O 1
ATOM 5489 N N . VAL A 1 687 ? -39.69627 -10.47932 -19.49336 1.000 127.07604 859 VAL A N 1
ATOM 5490 C CA . VAL A 1 687 ? -40.07741 -9.07497 -19.63774 1.000 114.81044 859 VAL A CA 1
ATOM 5491 C C . VAL A 1 687 ? -40.97345 -8.63155 -18.48818 1.000 123.46701 859 VAL A C 1
ATOM 5492 O O . VAL A 1 687 ? -40.79239 -7.54457 -17.92541 1.000 133.09371 859 VAL A O 1
ATOM 5496 N N . GLU A 1 688 ? -41.95949 -9.45459 -18.12730 1.000 126.92415 860 GLU A N 1
ATOM 5497 C CA . GLU A 1 688 ? -42.85777 -9.08127 -17.03979 1.000 121.11657 860 GLU A CA 1
ATOM 5498 C C . GLU A 1 688 ? -42.11778 -8.99208 -15.70949 1.000 130.06075 860 GLU A C 1
ATOM 5499 O O . GLU A 1 688 ? -42.39634 -8.10094 -14.89893 1.000 136.67348 860 GLU A O 1
ATOM 5505 N N . TRP A 1 689 ? -41.17335 -9.90385 -15.46352 1.000 126.66308 861 TRP A N 1
ATOM 5506 C CA . TRP A 1 689 ? -40.47923 -9.91113 -14.17815 1.000 121.98172 861 TRP A CA 1
ATOM 5507 C C . TRP A 1 689 ? -39.50078 -8.74814 -14.05314 1.000 123.31115 861 TRP A C 1
ATOM 5508 O O . TRP A 1 689 ? -39.44292 -8.09392 -13.00538 1.000 123.83268 861 TRP A O 1
ATOM 5519 N N . VAL A 1 690 ? -38.71975 -8.48014 -15.10444 1.000 118.36445 862 VAL A N 1
ATOM 5520 C CA . VAL A 1 690 ? -37.62321 -7.51890 -14.99892 1.000 109.00309 862 VAL A CA 1
ATOM 5521 C C . VAL A 1 690 ? -38.13838 -6.12808 -14.65013 1.000 117.18410 862 VAL A C 1
ATOM 5522 O O . VAL A 1 690 ? -37.47809 -5.38006 -13.91859 1.000 125.70676 862 VAL A O 1
ATOM 5526 N N . GLN A 1 691 ? -39.32137 -5.76007 -15.14738 1.000 127.85798 863 GLN A N 1
ATOM 5527 C CA . GLN A 1 691 ? -39.86251 -4.43502 -14.86900 1.000 136.36156 863 GLN A CA 1
ATOM 5528 C C . GLN A 1 691 ? -40.22258 -4.24589 -13.39941 1.000 122.65867 863 GLN A C 1
ATOM 5529 O O . GLN A 1 691 ? -40.33897 -3.10154 -12.94772 1.000 118.17828 863 GLN A O 1
ATOM 5535 N N . THR A 1 692 ? -40.39739 -5.33293 -12.64539 1.000 108.91450 864 THR A N 1
ATOM 5536 C CA . THR A 1 692 ? -40.65949 -5.23647 -11.21444 1.000 119.32745 864 THR A CA 1
ATOM 5537 C C . THR A 1 692 ? -39.39863 -4.99356 -10.39564 1.000 120.90560 864 THR A C 1
ATOM 5538 O O . THR A 1 692 ? -39.503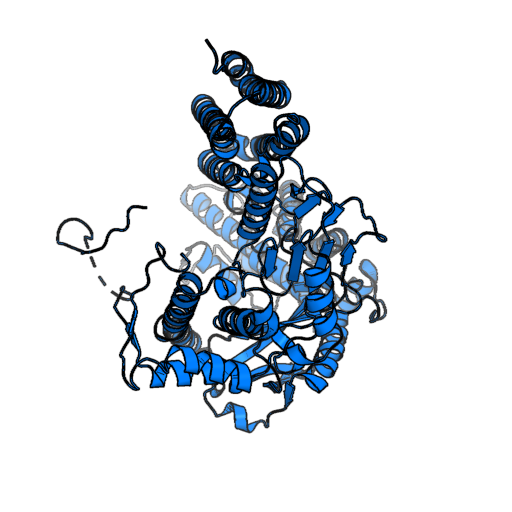80 -4.66963 -9.20819 1.000 123.49180 864 THR A O 1
ATOM 5542 N N . LEU A 1 693 ? -38.22173 -5.15207 -10.99403 1.000 115.71397 865 LEU A N 1
ATOM 5543 C CA . LEU A 1 693 ? -36.96849 -4.96925 -10.27507 1.000 109.35217 865 LEU A CA 1
ATOM 5544 C C . LEU A 1 693 ? -36.73719 -3.49179 -9.97287 1.000 130.01924 865 LEU A C 1
ATOM 5545 O O . LEU A 1 693 ? -36.80322 -2.64809 -10.87130 1.000 130.87042 865 LEU A O 1
ATOM 5550 N N . ASN A 1 694 ? -36.47481 -3.17671 -8.70488 1.000 110.76546 866 ASN A N 1
ATOM 5551 C CA . ASN A 1 694 ? -36.13564 -1.81487 -8.31006 1.000 100.52118 866 ASN A CA 1
ATOM 5552 C C . ASN A 1 694 ? -35.45173 -1.84696 -6.95158 1.000 102.26936 866 ASN A C 1
ATOM 5553 O O . ASN A 1 694 ? -35.75268 -2.70009 -6.11331 1.000 146.64449 866 ASN A O 1
ATOM 5558 N N . ILE A 1 695 ? -34.52428 -0.90992 -6.74675 1.000 118.83590 867 ILE A N 1
ATOM 5559 C CA . ILE A 1 695 ? -33.78726 -0.81857 -5.48922 1.000 130.70886 867 ILE A CA 1
ATOM 5560 C C . ILE A 1 695 ? -34.52074 0.08194 -4.50339 1.000 141.14795 867 ILE A C 1
ATOM 5561 O O . ILE A 1 695 ? -34.85883 -0.34375 -3.39296 1.000 140.45961 867 ILE A O 1
ATOM 5566 N N . VAL A 1 696 ? -34.76500 1.33483 -4.89996 1.000 169.04574 868 VAL A N 1
ATOM 5567 C CA . VAL A 1 696 ? -35.36924 2.30148 -3.98781 1.000 179.92032 868 VAL A CA 1
ATOM 5568 C C . VAL A 1 696 ? -36.79491 1.88326 -3.63955 1.000 177.83942 868 VAL A C 1
ATOM 5569 O O . VAL A 1 696 ? -37.46432 1.14740 -4.37511 1.000 179.06984 868 VAL A O 1
ATOM 5573 N N . ASP A 1 697 ? -37.26365 2.36831 -2.49431 1.000 155.88363 869 ASP A N 1
ATOM 5574 C CA . ASP A 1 697 ? -38.59552 2.03215 -2.00915 1.000 154.88550 869 ASP A CA 1
ATOM 5575 C C . ASP A 1 697 ? -39.51269 3.25015 -2.04650 1.000 153.54066 869 ASP A C 1
ATOM 5576 O O . ASP A 1 697 ? -39.43963 4.06675 -2.96514 1.000 137.45385 869 ASP A O 1
#

Organism: Candida albicans (strain SC5314 / ATCC MYA-2876) (NCBI:txid237561)

Radius of gyration: 29.84 Å; Cα contacts (8 Å, |Δi|>4): 847; chains: 1; bounding box: 71×86×68 Å

Solvent-accessible surface area: 36014 Å² total; per-residue (Å²): 172,64,44,2,13,188,54,62,45,120,68,0,10,101,47,0,10,74,81,27,64,30,147,48,53,248,92,54,103,46,14,135,28,2,74,55,0,2,53,102,2,26,59,46,0,126,173,21,131,2,80,102,18,17,50,166,83,27,28,96,74,185,16,54,104,103,65,5,24,61,13,60,19,99,22,76,73,1,6,93,0,0,27,56,0,7,36,93,0,6,35,92,75,0,2,1,20,89,56,0,60,127,43,3,62,90,46,4,44,63,40,8,108,23,12,20,107,23,114,51,91,60,76,30,7,25,89,47,22,133,27,135,42,1,94,25,0,7,164,55,116,146,67,108,52,137,117,18,97,93,60,7,34,26,0,11,98,0,2,2,47,9,10,9,70,70,3,2,50,33,0,15,140,32,10,0,57,52,11,84,28,16,36,165,59,42,57,101,27,19,11,0,2,41,80,8,14,117,88,2,34,111,36,68,9,57,122,20,15,152,71,4,6,61,120,41,71,102,156,17,41,162,70,150,34,27,9,0,60,6,70,0,30,2,99,211,69,40,11,75,13,27,0,52,31,18,98,44,30,0,102,51,10,61,89,176,15,130,148,116,38,94,72,127,27,68,149,84,42,82,86,80,43,144,62,34,4,46,8,0,1,35,9,0,56,116,31,0,14,133,40,18,106,92,96,113,3,15,97,12,2,7,98,44,31,28,60,0,0,74,65,1,8,83,14,19,65,37,0,47,116,108,121,41,112,34,48,97,3,19,9,0,13,0,8,4,97,82,13,35,18,71,2,21,18,92,26,1,30,100,26,0,73,70,13,0,117,125,65,112,118,153,50,28,40,166,17,120,113,54,78,93,125,66,54,82,69,227,114,66,84,64,151,82,55,108,206,136,88,125,175,137,167,97,147,62,38,62,16,74,28,44,88,1,25,91,10,0,81,18,7,0,72,21,1,0,0,4,15,94,37,96,207,34,95,42,49,8,36,48,16,108,48,0,0,9,43,52,10,49,1,3,62,5,0,2,15,1,0,0,0,4,0,0,45,60,21,0,76,36,0,40,128,92,73,117,34,36,20,8,1,3,24,60,33,29,0,4,0,4,0,34,59,56,79,0,29,82,51,0,74,104,36,10,83,42,161,92,5,88,69,20,2,2,62,12,37,140,142,98,38,39,34,3,19,121,111,60,94,76,122,33,14,79,13,36,40,1,47,14,30,16,88,55,5,15,0,68,90,40,122,33,62,100,29,94,4,66,23,103,53,58,46,14,146,56,0,32,142,33,1,63,75,31,1,48,133,37,3,61,21,4,14,1,17,9,52,158,62,70,33,118,38,0,50,106,25,2,0,59,29,2,81,95,4,1,93,46,1,42,98,18,4,84,61,6,55,171,75,43,90,36,78,15,140,97,4,20,122,8,0,107,31,1,4,69,40,0,16,61,61,1,34,115,57,42,87,95,143,102,3,2,48,87,0,7,69,22,1,40,103,13,1,37,158,28,0,77,98,98,164,39,7,53,87,0,25,109,63,0,111,94,30,95,80,91,196

GO terms:
  GO:0005697 telomerase holoenzyme complex (C, IDA)
  GO:0007004 telomere maintenance via telomerase (P, IDA)
  GO:0003720 telomerase activity (F, IMP)
  GO:0000333 telomerase catalytic core complex (C, IMP)
  GO:0016233 telomere capping (P, IMP)
  GO:0007004 telomere maintenance via telomerase (P, IMP)

Foldseek 3Di:
DLFLDDDDLVVLVVQLCVVLVHDDDPPDDFCVLVSVQQVQLSVLRVVDPVVVLCCVQVNDDDQDDQQNQVQFDDLVSVLVSVVVVCPSRGDCLLQLHDVSVVLLSVLSSVLSFQADQFDDDLCQSVPPHDLLSNQSSGPGSDDDDPVSVVSSVSSVSSSSCCVVVPRSVSVLVSFFDWDFAPADLDRGITTHGPVSVQVVVVVVVVVVCVPWWAFDDPVVLVDWAFEWAWDWHHHRGHTDIFTATDLATSNCPLHPDDPCVSVVSNVVSVCCCVFFVLQLLQVLLVLLLVVCVPDVLLVQEAADPVVVLVLLVVLLVVCCVVPVFFDAKWKKKWFFPPLQRLFALVLLLVLSVVSPPVDDQFPFDKDWDDPCDRNDVHDDDDDDDPPDPPVPDTDIHTDTNVRSSVVVSSQWWRYWHWDQHPVGDIIIITTPHGGGHNDPCSQSSQSSSVSVVSCPVVVVCVPVVDAKRWHDHRTMIMIIGPDVVSVVVVVVCLVDCSCVVGSGHIPVVPMDTDDPPNHDQWDDRDQWTQGGRNRQIAGHSRHDDPCSHPHQAPVSLLVVLLVVLLVVLAQSQLAASVPRPPSRLVSSVVSLLRSLVVCVVSCVSRVVPYPDDVVVVLVSLVSSLVSNLVSNCVNNVHDPCSQVSLVSSLVSLLVSQVPDPSSPVVNVVSVPDGDDD

Nearest PDB structures (foldseek):
  6zdq-assembly1_A  TM=1.001E+00  e=0.000E+00  Candida albicans SC5314
  6zdu-assembly1_A  TM=9.801E-01  e=2.614E-92  Candida albicans SC5314
  6zdp-assembly1_A  TM=7.698E-01  e=2.377E-52  Candida tropicalis MYA-3404
  6zd1-assembly1_A  TM=7.429E-01  e=1.538E-50  Candida tropicalis MYA-3404
  6zd2-assembly1_A  TM=9.272E-01  e=1.169E-43  Candida tropicalis MYA-3404